Protein 1CI9 (pdb70)

Foldseek 3Di:
DVLLAVLLVVLLVVCVVQQQAAWKWKWKAFLRRTPDTDIDHDLDVVVPHGGDSFFKEQFFQLLQLLLLLLVQLCCLVVLFPQPDALCVQVVPQFAAAPVGDGAGDGNVLLLQQQAQAAACQAAPDPDPCNVLVAHPQFAFDQDALVVNSNSRSPGHRRDHRPPAHYHHLSQQSVLSSQCRSVVHHSQVSSCVLGCVVLVFDFKTQADQDPVRHRFAFEGDPPHTHGDAAQDWDADPPPPGGIDGHHVCLNHDPSRYARSRTGMMGGPVSSVSSVLCLQPVPVSHDVVSSVQQLDFPGDQVNCVVHGQWGHGSRAIFGRHCVNVVAPADGSKGWAARQLQWIWIQRNVRSMTMIMDGNYGHCNPDNPSVVSSRVSVVD/DVLLQVLLVVLLVVCVVQQVAAKKWKWKAFLNRTPDTDIGHDLDVVVRHGGDSFFKEQFFQLLQLLLLLLVQLCCQVVLFPQADFLCVQVVQLFAAAPVRDTDGAGNVLLLQQQAQAAACQAAHPPDPCNVLVAHRQFAFDQDALNVNSNSSSDDHRNDHRPPAHYDHLSQQSVLSSQCRSVVHASQVSSCVLGCVVLVFDFKGQADPCPVRHRFAWEDDPPHTDGDAHQDWAADDPPPGGTHGHHPCLNHDPSRYARSRTGMMGGPVSSVSSVLCLLPVPVSGPPVSSVQQLDFPHDQVRQVVHGQWGHGSRAIFGRDQVRVVAPQDGSKGWAGRQLQWIWIQRNVRSMTITMGGNYGHCNHDNPSVVSSRVSNVD

Organism: Burkholderia gladioli (NCBI:txid28095)

Radius of gyration: 29.58 Å; Cα contacts (8 Å, |Δi|>4): 1728; chains: 2; bounding box: 56×55×101 Å

Sequence (754 aa):
AASLAARLDAVFDQALRERRLVGAVAIVARHGEILYRRAQGLADREAGRPMREDTLFRLASVTKPIVALAVLRLVARGELALDAPVTRWLPEFRPRLADGSEPLVTIHHLLTHTSGLGYWLLEGAGSVYDRLGISDGIDLRDFDLDENLRRLASAPLSFAPGSGWQYSLALDVLGAVVERATGQPLAAAVDALVAQPLGMRDCGFVSAEPERFAVPYHDGQPEPVRMRDGIEVPLPEGHGAAVRFAPSRVFEPGAYPSGGAGMYGSADDVLRALEAIRANPGFLPETLADAARRDQAGVGAETRGPGWGFGYLSAVLDDPAAAGTPQHAGTLQWGGVYGHSWFVDRALGLSVLLLTNTAYEGMSGPLTIALRDAVYAAASLAARLDAVFDQALRERRLVGAVAIVARHGEILYRRAQGLADREAGRPMREDTLFRLASVTKPIVALAVLRLVARGELALDAPVTRWLPEFRPRLADGSEPLVTIHHLLTHTSGLGYWLLEGAGSVYDRLGISDGIDLRDFDLDENLRRLASAPLSFAPGSGWQYSLALDVLGAVVERATGQPLAAAVDALVAQPLGMRDCGFVSAEPERFAVPYHDGQPEPVRMRDGIEVPLPEGHGAAVRFAPSRVFEPGAYPSGGAGMYGSADDVLRALEAIRANPGFLPETLADAARRDQAGVGAETRGPGWGFGYLSAVLDDPAAAGTPQHAGTLQWGGVYGHSWFVDRALGLSVLLLTNTAYEGMSGPLTIALRDAVYA

Solvent-accessible surface area: 27904 Å² total; per-residue (Å²): 70,91,70,11,17,64,78,4,36,61,28,0,61,88,0,46,167,83,118,68,5,10,0,0,0,7,1,3,1,116,115,50,106,50,40,5,26,74,22,19,31,59,0,16,63,103,76,47,54,50,3,47,5,59,6,0,3,22,0,0,13,0,0,7,2,2,0,2,2,0,0,0,60,1,24,47,160,58,72,4,30,38,113,4,46,2,28,141,29,13,79,164,9,111,3,136,31,100,112,37,56,87,33,113,7,12,0,52,28,0,1,0,2,11,0,2,3,3,10,34,20,63,124,0,82,53,12,50,26,54,165,60,16,1,2,22,1,11,22,67,77,153,38,82,8,78,44,0,9,143,56,0,17,68,4,72,10,75,50,50,24,50,80,27,52,40,34,0,0,0,4,0,0,0,0,0,0,0,39,105,27,37,71,70,93,0,44,42,0,2,60,54,14,0,2,124,63,34,27,5,113,41,20,15,15,63,8,98,75,78,132,50,4,4,20,9,0,44,61,19,163,98,69,2,75,96,8,189,71,31,63,86,16,98,17,30,164,90,84,35,35,7,10,116,0,2,14,44,24,11,59,68,109,54,11,10,34,0,0,0,9,10,5,30,0,4,0,40,1,3,15,73,1,1,33,7,7,34,56,25,105,75,15,14,59,133,111,16,4,54,18,2,22,130,36,57,35,32,81,63,26,89,17,96,29,76,5,6,0,5,0,9,8,1,0,6,1,48,58,35,91,55,27,57,17,58,4,77,60,23,0,0,15,30,14,2,21,15,0,0,14,1,10,0,0,88,66,63,0,11,0,17,0,8,0,1,4,0,0,11,13,0,24,38,12,87,0,20,83,40,16,41,62,10,20,47,91,80,90,72,14,10,65,70,5,33,59,21,0,81,76,0,52,181,84,117,69,6,11,0,0,0,8,0,5,1,94,113,50,88,67,43,6,37,103,29,22,28,56,0,16,54,106,74,44,68,54,6,54,19,31,8,0,2,23,0,0,13,1,0,9,2,1,0,2,2,0,0,0,47,2,24,44,135,65,79,6,44,46,112,2,34,2,31,171,42,8,76,145,7,107,2,102,40,95,113,47,58,91,32,104,7,12,0,54,28,0,1,0,3,11,0,2,4,4,9,17,20,60,124,0,72,36,23,80,23,42,186,59,17,2,2,17,0,11,21,64,76,152,37,79,10,62,40,0,11,142,64,0,11,56,3,69,8,72,50,44,22,51,81,27,53,38,36,1,0,0,4,0,0,0,0,1,0,0,43,110,29,39,69,66,94,0,46,41,0,2,70,41,4,0,1,119,51,37,21,6,110,34,19,16,15,62,7,98,38,72,97,74,3,4,18,9,0,30,66,29,149,82,65,5,68,104,12,183,64,65,46,75,10,98,18,54,160,78,87,28,37,6,5,86,0,2,15,44,21,10,60,68,111,55,10,10,34,0,0,0,9,9,4,29,0,3,0,20,2,2,15,79,0,0,32,7,7,36,53,23,104,72,16,14,58,132,112,18,4,54,21,1,19,138,38,57,37,30,66,74,26,88,18,99,24,71,1,7,0,6,0,8,10,1,0,7,2,46,58,38,93,52,28,54,17,58,5,80,60,23,0,0,12,28,12,2,17,12,0,1,13,2,9,0,0,86,67,44,0,9,0,18,1,10,0,1,3,0,0,9,16,0,38,41,11,88,0,22,84,42,14,39,63,9,21,50,94

B-factor: mean 22.67, std 12.23, range [6.34, 116.95]

CATH classification: 3.40.710.10

Structure (mmCIF, N/CA/C/O backbone):
data_1CI9
#
_entry.id   1CI9
#
_cell.length_a   83.444
_cell.length_b   83.444
_cell.length_c   194.576
_cell.angle_alpha   90.00
_cell.angle_beta   90.00
_cell.angle_gamma   120.00
#
_symmetry.space_group_name_H-M   'P 32 2 1'
#
loop_
_entity.id
_entity.type
_entity.pdbx_description
1 polymer 'PROTEIN (CARBOXYLESTERASE)'
2 non-polymer 'DIISOPROPYL PHOSPHONATE'
3 water water
#
loop_
_atom_site.group_PDB
_atom_site.id
_atom_site.type_symbol
_atom_site.label_atom_id
_atom_site.label_alt_id
_atom_site.label_comp_id
_atom_site.label_asym_id
_atom_site.label_entity_id
_atom_site.label_seq_id
_atom_site.pdbx_PDB_ins_code
_atom_site.Cartn_x
_atom_site.Cartn_y
_atom_site.Cartn_z
_atom_site.occupancy
_atom_site.B_iso_or_equiv
_atom_site.auth_seq_id
_atom_site.auth_comp_id
_atom_site.auth_asym_id
_atom_site.auth_atom_id
_atom_site.pdbx_PDB_model_num
ATOM 1 N N . ALA A 1 15 ? -25.138 66.296 111.242 1.00 32.20 15 ALA A N 1
ATOM 2 C CA . ALA A 1 15 ? -25.406 64.938 111.712 1.00 46.88 15 ALA A CA 1
ATOM 3 C C . ALA A 1 15 ? -26.861 64.806 112.141 1.00 44.08 15 ALA A C 1
ATOM 4 O O . ALA A 1 15 ? -27.629 64.042 111.560 1.00 30.12 15 ALA A O 1
ATOM 6 N N . ALA A 1 16 ? -27.239 65.568 113.169 1.00 39.98 16 ALA A N 1
ATOM 7 C CA . ALA A 1 16 ? -28.673 65.644 113.472 1.00 32.36 16 ALA A CA 1
ATOM 8 C C . ALA A 1 16 ? -29.358 66.279 112.269 1.00 27.55 16 ALA A C 1
ATOM 9 O O . ALA A 1 16 ? -30.460 65.934 111.840 1.00 26.03 16 ALA A O 1
ATOM 11 N N . SER A 1 17 ? -28.670 67.260 111.673 1.00 30.64 17 SER A N 1
ATOM 12 C CA . SER A 1 17 ? -29.227 67.908 110.490 1.00 25.82 17 SER A CA 1
ATOM 13 C C . SER A 1 17 ? -29.286 66.943 109.310 1.00 22.71 17 SER A C 1
ATOM 14 O O . SER A 1 17 ? -30.289 66.806 108.600 1.00 20.53 17 SER A O 1
ATOM 17 N N . LEU A 1 18 ? -28.151 66.268 109.108 1.00 21.34 18 LEU A N 1
ATOM 18 C CA . LEU A 1 18 ? -28.088 65.337 107.975 1.00 23.53 18 LEU A CA 1
ATOM 19 C C . LEU A 1 18 ? -29.082 64.200 108.201 1.00 20.88 18 LEU A C 1
ATOM 20 O O . LEU A 1 18 ? -29.773 63.744 107.282 1.00 22.37 18 LEU A O 1
ATOM 25 N N . ALA A 1 19 ? -29.177 63.734 109.444 1.00 23.04 19 ALA A N 1
ATOM 26 C CA . ALA A 1 19 ? -30.129 62.663 109.747 1.00 26.72 19 ALA A CA 1
ATOM 27 C C . ALA A 1 19 ? -31.559 63.074 109.431 1.00 28.10 19 ALA A C 1
ATOM 28 O O . ALA A 1 19 ? -32.333 62.282 108.885 1.00 20.98 19 ALA A O 1
ATOM 30 N N . ALA A 1 20 ? -31.988 64.296 109.740 1.00 22.81 20 ALA A N 1
ATOM 31 C CA . ALA A 1 20 ? -33.350 64.702 109.384 1.00 17.60 20 ALA A CA 1
ATOM 32 C C . ALA A 1 20 ? -33.605 64.796 107.886 1.00 15.49 20 ALA A C 1
ATOM 33 O O . ALA A 1 20 ? -34.684 64.456 107.367 1.00 21.79 20 ALA A O 1
ATOM 35 N N . ARG A 1 21 ? -32.620 65.287 107.128 1.00 18.85 21 ARG A N 1
ATOM 36 C CA . ARG A 1 21 ? -32.810 65.419 105.689 1.00 20.40 21 ARG A CA 1
ATOM 37 C C . ARG A 1 21 ? -32.907 64.026 105.048 1.00 23.92 21 ARG A C 1
ATOM 38 O O . ARG A 1 21 ? -33.701 63.802 104.138 1.00 18.25 21 ARG A O 1
ATOM 46 N N . LEU A 1 22 ? -32.078 63.105 105.533 1.00 17.84 22 LEU A N 1
ATOM 47 C CA . LEU A 1 22 ? -32.027 61.753 104.954 1.00 21.02 22 LEU A CA 1
ATOM 48 C C . LEU A 1 22 ? -33.311 60.993 105.296 1.00 22.33 22 LEU A C 1
ATOM 49 O O . LEU A 1 22 ? -33.912 60.338 104.437 1.00 19.72 22 LEU A O 1
ATOM 54 N N . ASP A 1 23 ? -33.748 61.075 106.550 1.00 15.58 23 ASP A N 1
ATOM 55 C CA . ASP A 1 23 ? -34.983 60.456 106.991 1.00 17.72 23 ASP A CA 1
ATOM 56 C C . ASP A 1 23 ? -36.204 60.963 106.225 1.00 21.18 23 ASP A C 1
ATOM 57 O O . ASP A 1 23 ? -37.121 60.174 105.983 1.00 20.10 23 ASP A O 1
ATOM 62 N N . ALA A 1 24 ? -36.230 62.250 105.874 1.00 22.93 24 ALA A N 1
ATOM 63 C CA . ALA A 1 24 ? -37.377 62.769 105.122 1.00 23.00 24 ALA A CA 1
ATOM 64 C C . ALA A 1 24 ? -37.390 62.177 103.715 1.00 17.33 24 ALA A C 1
ATOM 65 O O . ALA A 1 24 ? -38.443 61.885 103.149 1.00 20.83 24 ALA A O 1
ATOM 67 N N . VAL A 1 25 ? -36.209 62.002 103.115 1.00 17.02 25 VAL A N 1
ATOM 68 C CA . VAL A 1 25 ? -36.193 61.376 101.786 1.00 17.13 25 VAL A CA 1
ATOM 69 C C . VAL A 1 25 ? -36.716 59.943 101.890 1.00 27.36 25 VAL A C 1
ATOM 70 O O . VAL A 1 25 ? -37.538 59.498 101.073 1.00 15.20 25 VAL A O 1
ATOM 74 N N . PHE A 1 26 ? -36.232 59.208 102.911 1.00 16.30 26 PHE A N 1
ATOM 75 C CA . PHE A 1 26 ? -36.688 57.827 103.043 1.00 14.17 26 PHE A CA 1
ATOM 76 C C . PHE A 1 26 ? -38.183 57.786 103.355 1.00 17.62 26 PHE A C 1
ATOM 77 O O . PHE A 1 26 ? -38.907 56.968 102.799 1.00 18.12 26 PHE A O 1
ATOM 85 N N . ASP A 1 27 ? -38.632 58.674 104.247 1.00 18.13 27 ASP A N 1
ATOM 86 C CA . ASP A 1 27 ? -40.048 58.659 104.602 1.00 15.31 27 ASP A CA 1
ATOM 87 C C . ASP A 1 27 ? -40.930 58.805 103.371 1.00 21.19 27 ASP A C 1
ATOM 88 O O . ASP A 1 27 ? -41.952 58.132 103.250 1.00 19.39 27 ASP A O 1
ATOM 93 N N . GLN A 1 28 ? -40.540 59.667 102.440 1.00 19.27 28 GLN A N 1
ATOM 94 C CA . GLN A 1 28 ? -41.392 59.886 101.267 1.00 27.46 28 GLN A CA 1
ATOM 95 C C . GLN A 1 28 ? -41.315 58.689 100.328 1.00 21.69 28 GLN A C 1
ATOM 96 O O . GLN A 1 28 ? -42.321 58.221 99.796 1.00 22.06 28 GLN A O 1
ATOM 102 N N . ALA A 1 29 ? -40.127 58.143 100.117 1.00 17.86 29 ALA A N 1
ATOM 103 C CA . ALA A 1 29 ? -39.942 56.955 99.301 1.00 18.86 29 ALA A CA 1
ATOM 104 C C . ALA A 1 29 ? -40.770 55.760 99.773 1.00 22.45 29 ALA A C 1
ATOM 105 O O . ALA A 1 29 ? -41.363 55.001 98.988 1.00 18.38 29 ALA A O 1
ATOM 107 N N . LEU A 1 30 ? -40.804 55.564 101.086 1.00 15.89 30 LEU A N 1
ATOM 108 C CA . LEU A 1 30 ? -41.617 54.529 101.705 1.00 18.08 30 LEU A CA 1
ATOM 109 C C . LEU A 1 30 ? -43.117 54.772 101.539 1.00 19.44 30 LEU A C 1
ATOM 110 O O . LEU A 1 30 ? -43.886 53.877 101.200 1.00 17.07 30 LEU A O 1
ATOM 115 N N . ARG A 1 31 ? -43.553 55.992 101.798 1.00 23.69 31 ARG A N 1
ATOM 116 C CA . ARG A 1 31 ? -44.930 56.447 101.657 1.00 25.59 31 ARG A CA 1
ATOM 117 C C . ARG A 1 31 ? -45.462 56.213 100.245 1.00 21.53 31 ARG A C 1
ATOM 118 O O . ARG A 1 31 ? -46.596 55.755 100.064 1.00 25.40 31 ARG A O 1
ATOM 126 N N . GLU A 1 32 ? -44.644 56.544 99.251 1.00 16.69 32 GLU A N 1
ATOM 127 C CA . GLU A 1 32 ? -45.002 56.379 97.851 1.00 17.87 32 GLU A CA 1
ATOM 128 C C . GLU A 1 32 ? -44.798 54.945 97.364 1.00 21.65 32 GLU A C 1
ATOM 129 O O . GLU A 1 32 ? -45.071 54.679 96.186 1.00 20.30 32 GLU A O 1
ATOM 135 N N . ARG A 1 33 ? -44.328 54.052 98.231 1.00 20.01 33 ARG A N 1
ATOM 136 C CA . ARG A 1 33 ? -44.117 52.654 97.883 1.00 16.98 33 ARG A CA 1
ATOM 137 C C . ARG A 1 33 ? -43.145 52.461 96.729 1.00 18.06 33 ARG A C 1
ATOM 138 O O . ARG A 1 33 ? -43.309 51.600 95.863 1.00 22.74 33 ARG A O 1
ATOM 146 N N . ARG A 1 34 ? -42.095 53.279 96.700 1.00 18.52 34 ARG A N 1
ATOM 147 C CA . ARG A 1 34 ? -41.020 53.094 95.744 1.00 13.35 34 ARG A CA 1
ATOM 148 C C . ARG A 1 34 ? -39.877 52.309 96.387 1.00 14.08 34 ARG A C 1
ATOM 149 O O . ARG A 1 34 ? -38.875 52.006 95.725 1.00 17.94 34 ARG A O 1
ATOM 157 N N . LEU A 1 35 ? -40.007 52.011 97.670 1.00 12.84 35 LEU A N 1
ATOM 158 C CA . LEU A 1 35 ? -38.962 51.343 98.435 1.00 18.89 35 LEU A CA 1
ATOM 159 C C . LEU A 1 35 ? -39.539 50.407 99.488 1.00 20.72 35 LEU A C 1
ATOM 160 O O . LEU A 1 35 ? -40.404 50.877 100.244 1.00 15.23 35 LEU A O 1
ATOM 165 N N . VAL A 1 36 ? -39.110 49.136 99.576 1.00 12.87 36 VAL A N 1
ATOM 166 C CA . VAL A 1 36 ? -39.646 48.302 100.659 1.00 12.48 36 VAL A CA 1
ATOM 167 C C . VAL A 1 36 ? -38.808 48.504 101.922 1.00 14.01 36 VAL A C 1
ATOM 168 O O . VAL A 1 36 ? -39.333 48.811 102.993 1.00 16.00 36 VAL A O 1
ATOM 172 N N . GLY A 1 37 ? -37.492 48.333 101.787 1.00 11.49 37 GLY A N 1
ATOM 173 C CA . GLY A 1 37 ? -36.623 48.511 102.947 1.00 9.23 37 GLY A CA 1
ATOM 174 C C . GLY A 1 37 ? -35.185 48.799 102.546 1.00 14.71 37 GLY A C 1
ATOM 175 O O . GLY A 1 37 ? -34.795 48.453 101.430 1.00 11.68 37 GLY A O 1
ATOM 176 N N . ALA A 1 38 ? -34.399 49.424 103.430 1.00 11.45 38 ALA A N 1
ATOM 177 C CA . ALA A 1 38 ? -33.022 49.779 103.108 1.00 11.72 38 ALA A CA 1
ATOM 178 C C . ALA A 1 38 ? -32.179 49.953 104.373 1.00 10.36 38 ALA A C 1
ATOM 179 O O . ALA A 1 38 ? -32.732 50.126 105.450 1.00 13.23 38 ALA A O 1
ATOM 181 N N . VAL A 1 39 ? -30.876 49.920 104.161 1.00 11.54 39 VAL A N 1
ATOM 182 C CA . VAL A 1 39 ? -29.882 50.311 105.139 1.00 11.11 39 VAL A CA 1
ATOM 183 C C . VAL A 1 39 ? -28.891 51.284 104.472 1.00 11.22 39 VAL A C 1
ATOM 184 O O . VAL A 1 39 ? -28.349 51.012 103.400 1.00 12.84 39 VAL A O 1
ATOM 188 N N . ALA A 1 40 ? -28.691 52.418 105.144 1.00 12.97 40 ALA A N 1
ATOM 189 C CA . ALA A 1 40 ? -27.796 53.448 104.642 1.00 10.85 40 ALA A CA 1
ATOM 190 C C . ALA A 1 40 ? -26.847 53.928 105.736 1.00 14.44 40 ALA A C 1
ATOM 191 O O . ALA A 1 40 ? -27.203 53.987 106.914 1.00 11.93 40 ALA A O 1
ATOM 193 N N . ILE A 1 41 ? -25.650 54.261 105.262 1.00 13.21 41 ILE A N 1
ATOM 194 C CA . ILE A 1 41 ? -24.570 54.704 106.147 1.00 9.30 41 ILE A CA 1
ATOM 195 C C . ILE A 1 41 ? -23.818 55.842 105.468 1.00 12.56 41 ILE A C 1
ATOM 196 O O . ILE A 1 41 ? -23.510 55.760 104.274 1.00 13.34 41 ILE A O 1
ATOM 201 N N . VAL A 1 42 ? -23.571 56.898 106.224 1.00 12.55 42 VAL A N 1
ATOM 202 C CA . VAL A 1 42 ? -22.700 57.996 105.807 1.00 10.33 42 VAL A CA 1
ATOM 203 C C . VAL A 1 42 ? -21.571 58.139 106.817 1.00 16.37 42 VAL A C 1
ATOM 204 O O . VAL A 1 42 ? -21.855 58.301 108.003 1.00 14.65 42 VAL A O 1
ATOM 208 N N . ALA A 1 43 ? -20.318 58.077 106.396 1.00 10.98 43 ALA A N 1
ATOM 209 C CA . ALA A 1 43 ? -19.189 58.288 107.301 1.00 12.50 43 ALA A CA 1
ATOM 210 C C . ALA A 1 43 ? -18.362 59.456 106.780 1.00 16.44 43 ALA A C 1
ATOM 211 O O . ALA A 1 43 ? -18.299 59.632 105.560 1.00 12.48 43 ALA A O 1
ATOM 213 N N . ARG A 1 44 ? -17.769 60.228 107.674 1.00 12.88 44 ARG A N 1
ATOM 214 C CA . ARG A 1 44 ? -16.920 61.335 107.249 1.00 13.87 44 ARG A CA 1
ATOM 215 C C . ARG A 1 44 ? -15.592 61.228 108.003 1.00 15.86 44 ARG A C 1
ATOM 216 O O . ARG A 1 44 ? -15.623 61.268 109.238 1.00 18.55 44 ARG A O 1
ATOM 224 N N . HIS A 1 45 ? -14.539 61.074 107.220 1.00 12.72 45 HIS A N 1
ATOM 225 C CA . HIS A 1 45 ? -13.176 60.943 107.741 1.00 15.04 45 HIS A CA 1
ATOM 226 C C . HIS A 1 45 ? -13.194 59.927 108.883 1.00 22.39 45 HIS A C 1
ATOM 227 O O . HIS A 1 45 ? -12.575 60.081 109.937 1.00 17.64 45 HIS A O 1
ATOM 234 N N . GLY A 1 46 ? -13.902 58.810 108.647 1.00 18.86 46 GLY A N 1
ATOM 235 C CA . GLY A 1 46 ? -13.801 57.701 109.594 1.00 14.90 46 GLY A CA 1
ATOM 236 C C . GLY A 1 46 ? -14.842 57.785 110.688 1.00 17.39 46 GLY A C 1
ATOM 237 O O . GLY A 1 46 ? -14.957 56.869 111.506 1.00 22.00 46 GLY A O 1
ATOM 238 N N . GLU A 1 47 ? -15.630 58.851 110.704 1.00 17.31 47 GLU A N 1
ATOM 239 C CA . GLU A 1 47 ? -16.659 59.001 111.735 1.00 19.72 47 GLU A CA 1
ATOM 240 C C . GLU A 1 47 ? -18.037 58.681 111.172 1.00 18.75 47 GLU A C 1
ATOM 241 O O . GLU A 1 47 ? -18.454 59.240 110.158 1.00 15.82 47 GLU A O 1
ATOM 247 N N . ILE A 1 48 ? -18.759 57.778 111.842 1.00 17.42 48 ILE A N 1
ATOM 248 C CA . ILE A 1 48 ? -20.106 57.453 111.383 1.00 13.44 48 ILE A CA 1
ATOM 249 C C . ILE A 1 48 ? -21.036 58.614 111.714 1.00 20.59 48 ILE A C 1
ATOM 250 O O . ILE A 1 48 ? -21.243 58.938 112.883 1.00 24.49 48 ILE A O 1
ATOM 255 N N . LEU A 1 49 ? -21.582 59.225 110.681 1.00 13.54 49 LEU A N 1
ATOM 256 C CA . LEU A 1 49 ? -22.552 60.295 110.842 1.00 18.28 49 LEU A CA 1
ATOM 257 C C . LEU A 1 49 ? -23.996 59.789 110.852 1.00 23.18 49 LEU A C 1
ATOM 258 O O . LEU A 1 49 ? -24.819 60.412 111.533 1.00 16.22 49 LEU A O 1
ATOM 263 N N . TYR A 1 50 ? -24.284 58.725 110.115 1.00 15.23 50 TYR A N 1
ATOM 264 C CA . TYR A 1 50 ? -25.656 58.233 109.923 1.00 14.62 50 TYR A CA 1
ATOM 265 C C . TYR A 1 50 ? -25.588 56.730 109.639 1.00 17.24 50 TYR A C 1
ATOM 266 O O . TYR A 1 50 ? -24.810 56.376 108.763 1.00 13.46 50 TYR A O 1
ATOM 275 N N . ARG A 1 51 ? -26.351 55.930 110.365 1.00 15.07 51 ARG A N 1
ATOM 276 C CA . ARG A 1 51 ? -26.347 54.473 110.187 1.00 13.58 51 ARG A CA 1
ATOM 277 C C . ARG A 1 51 ? -27.765 54.032 110.524 1.00 18.00 51 ARG A C 1
ATOM 278 O O . ARG A 1 51 ? -28.235 53.905 111.657 1.00 13.16 51 ARG A O 1
ATOM 286 N N . ARG A 1 52 ? -28.536 53.834 109.437 1.00 8.81 52 ARG A N 1
ATOM 287 C CA . ARG A 1 52 ? -29.936 53.608 109.748 1.00 13.03 52 ARG A CA 1
ATOM 288 C C . ARG A 1 52 ? -30.638 52.591 108.877 1.00 19.30 52 ARG A C 1
ATOM 289 O O . ARG A 1 52 ? -30.457 52.532 107.668 1.00 14.16 52 ARG A O 1
ATOM 297 N N . ALA A 1 53 ? -31.466 51.793 109.550 1.00 9.91 53 ALA A N 1
ATOM 298 C CA . ALA A 1 53 ? -32.362 50.887 108.830 1.00 12.14 53 ALA A CA 1
ATOM 299 C C . ALA A 1 53 ? -33.726 51.534 108.598 1.00 11.13 53 ALA A C 1
ATOM 300 O O . ALA A 1 53 ? -34.220 52.281 109.459 1.00 14.50 53 ALA A O 1
ATOM 302 N N . GLN A 1 54 ? -34.343 51.222 107.461 1.00 11.80 54 GLN A N 1
ATOM 303 C CA . GLN A 1 54 ? -35.623 51.825 107.102 1.00 13.95 54 GLN A CA 1
ATOM 304 C C . GLN A 1 54 ? -36.568 50.784 106.528 1.00 16.82 54 GLN A C 1
ATOM 305 O O . GLN A 1 54 ? -36.129 49.950 105.736 1.00 13.27 54 GLN A O 1
ATOM 311 N N . GLY A 1 55 ? -37.847 50.826 106.890 1.00 14.05 55 GLY A N 1
ATOM 312 C CA . GLY A 1 55 ? -38.796 49.945 106.245 1.00 12.42 55 GLY A CA 1
ATOM 313 C C . GLY A 1 55 ? -38.654 48.480 106.596 1.00 18.38 55 GLY A C 1
ATOM 314 O O . GLY A 1 55 ? -38.274 48.176 107.727 1.00 16.52 55 GLY A O 1
ATOM 315 N N . LEU A 1 56 ? -38.982 47.598 105.645 1.00 13.22 56 LEU A N 1
ATOM 316 C CA . LEU A 1 56 ? -39.088 46.174 105.912 1.00 12.14 56 LEU A CA 1
ATOM 317 C C . LEU A 1 56 ? -38.089 45.304 105.158 1.00 11.95 56 LEU A C 1
ATOM 318 O O . LEU A 1 56 ? -37.810 45.568 103.992 1.00 14.03 56 LEU A O 1
ATOM 323 N N . ALA A 1 57 ? -37.585 44.259 105.820 1.00 12.28 57 ALA A N 1
ATOM 324 C CA . ALA A 1 57 ? -36.694 43.290 105.191 1.00 12.53 57 ALA A CA 1
ATOM 325 C C . ALA A 1 57 ? -37.507 42.267 104.398 1.00 20.42 57 ALA A C 1
ATOM 326 O O . ALA A 1 57 ? -37.128 41.888 103.296 1.00 15.32 57 ALA A O 1
ATOM 328 N N . ASP A 1 58 ? -38.614 41.853 104.990 1.00 18.02 58 ASP A N 1
ATOM 329 C CA . ASP A 1 58 ? -39.558 40.913 104.388 1.00 13.64 58 ASP A CA 1
ATOM 330 C C . ASP A 1 58 ? -40.956 41.475 104.659 1.00 20.22 58 ASP A C 1
ATOM 331 O O . ASP A 1 58 ? -41.436 41.437 105.801 1.00 16.60 58 ASP A O 1
ATOM 336 N N . ARG A 1 59 ? -41.580 42.036 103.629 1.00 16.70 59 ARG A N 1
ATOM 337 C CA . ARG A 1 59 ? -42.862 42.701 103.786 1.00 12.14 59 ARG A CA 1
ATOM 338 C C . ARG A 1 59 ? -43.954 41.705 104.166 1.00 17.86 59 ARG A C 1
ATOM 339 O O . ARG A 1 59 ? -44.758 41.975 105.064 1.00 17.07 59 ARG A O 1
ATOM 347 N N . GLU A 1 60 ? -43.999 40.576 103.461 1.00 16.37 60 GLU A N 1
ATOM 348 C CA . GLU A 1 60 ? -45.091 39.635 103.736 1.00 13.29 60 GLU A CA 1
ATOM 349 C C . GLU A 1 60 ? -45.062 39.106 105.160 1.00 22.30 60 GLU A C 1
ATOM 350 O O . GLU A 1 60 ? -46.121 38.877 105.752 1.00 18.76 60 GLU A O 1
ATOM 356 N N . ALA A 1 61 ? -43.896 38.908 105.762 1.00 18.66 61 ALA A N 1
ATOM 357 C CA . ALA A 1 61 ? -43.784 38.423 107.128 1.00 15.02 61 ALA A CA 1
ATOM 358 C C . ALA A 1 61 ? -43.822 39.564 108.138 1.00 21.87 61 ALA A C 1
ATOM 359 O O . ALA A 1 61 ? -43.870 39.340 109.353 1.00 23.26 61 ALA A O 1
ATOM 361 N N . GLY A 1 62 ? -43.797 40.815 107.675 1.00 18.84 62 GLY A N 1
ATOM 362 C CA . GLY A 1 62 ? -43.751 41.932 108.603 1.00 16.43 62 GLY A CA 1
ATOM 363 C C . GLY A 1 62 ? -42.437 41.994 109.366 1.00 24.38 62 GLY A C 1
ATOM 364 O O . GLY A 1 62 ? -42.380 42.427 110.520 1.00 22.17 62 GLY A O 1
ATOM 365 N N . ARG A 1 63 ? -41.338 41.575 108.751 1.00 15.95 63 ARG A N 1
ATOM 366 C CA . ARG A 1 63 ? -40.050 41.588 109.446 1.00 16.40 63 ARG A CA 1
ATOM 367 C C . ARG A 1 63 ? -39.290 42.870 109.157 1.00 18.35 63 ARG A C 1
ATOM 368 O O . ARG A 1 63 ? -38.913 43.121 108.006 1.00 18.31 63 ARG A O 1
ATOM 376 N N . PRO A 1 64 ? -39.059 43.686 110.177 1.00 13.36 64 PRO A N 1
ATOM 377 C CA . PRO A 1 64 ? -38.417 44.973 109.892 1.00 13.10 64 PRO A CA 1
ATOM 378 C C . PRO A 1 64 ? -36.967 44.828 109.460 1.00 11.46 64 PRO A C 1
ATOM 379 O O . PRO A 1 64 ? -36.253 43.896 109.812 1.00 12.22 64 PRO A O 1
ATOM 383 N N . MET A 1 65 ? -36.513 45.810 108.681 1.00 14.64 65 MET A N 1
ATOM 384 C CA . MET A 1 65 ? -35.104 45.924 108.353 1.00 11.92 65 MET A CA 1
ATOM 385 C C . MET A 1 65 ? -34.306 46.173 109.641 1.00 12.46 65 MET A C 1
ATOM 386 O O . MET A 1 65 ? -34.807 46.903 110.525 1.00 12.97 65 MET A O 1
ATOM 391 N N . ARG A 1 66 ? -33.111 45.591 109.723 1.00 9.23 66 ARG A N 1
ATOM 392 C CA . ARG A 1 66 ? -32.210 45.835 110.848 1.00 9.34 66 ARG A CA 1
ATOM 393 C C . ARG A 1 66 ? -30.871 46.358 110.349 1.00 10.72 66 ARG A C 1
ATOM 394 O O . ARG A 1 66 ? -30.496 46.130 109.194 1.00 11.19 66 ARG A O 1
ATOM 402 N N . GLU A 1 67 ? -30.103 47.072 111.155 1.00 9.66 67 GLU A N 1
ATOM 403 C CA . GLU A 1 67 ? -28.814 47.593 110.687 1.00 15.31 67 GLU A CA 1
ATOM 404 C C . GLU A 1 67 ? -27.879 46.478 110.230 1.00 13.28 67 GLU A C 1
ATOM 405 O O . GLU A 1 67 ? -27.001 46.704 109.389 1.00 10.89 67 GLU A O 1
ATOM 411 N N . ASP A 1 68 ? -28.033 45.265 110.759 1.00 12.77 68 ASP A N 1
ATOM 412 C CA . ASP A 1 68 ? -27.156 44.138 110.439 1.00 11.51 68 ASP A CA 1
ATOM 413 C C . ASP A 1 68 ? -27.772 43.166 109.423 1.00 12.18 68 ASP A C 1
ATOM 414 O O . ASP A 1 68 ? -27.277 42.045 109.312 1.00 13.35 68 ASP A O 1
ATOM 419 N N . THR A 1 69 ? -28.847 43.574 108.749 1.00 9.82 69 THR A N 1
ATOM 420 C CA . THR A 1 69 ? -29.504 42.676 107.797 1.00 12.87 69 THR A CA 1
ATOM 421 C C . THR A 1 69 ? -28.573 42.314 106.650 1.00 12.01 69 THR A C 1
ATOM 422 O O . THR A 1 69 ? -27.807 43.128 106.144 1.00 11.35 69 THR A O 1
ATOM 426 N N . LEU A 1 70 ? -28.642 41.059 106.207 1.00 7.33 70 LEU A N 1
ATOM 427 C CA . LEU A 1 70 ? -27.745 40.690 105.110 1.00 10.48 70 LEU A CA 1
ATOM 428 C C . LEU A 1 70 ? -28.384 40.935 103.747 1.00 10.43 70 LEU A C 1
ATOM 429 O O . LEU A 1 70 ? -29.586 40.732 103.561 1.00 11.48 70 LEU A O 1
ATOM 434 N N . PHE A 1 71 ? -27.534 41.334 102.792 1.00 11.67 71 PHE A N 1
ATOM 435 C CA . PHE A 1 71 ? -28.010 41.587 101.446 1.00 7.03 71 PHE A CA 1
ATOM 436 C C . PHE A 1 71 ? -27.224 40.825 100.395 1.00 7.89 71 PHE A C 1
ATOM 437 O O . PHE A 1 71 ? -26.013 40.677 100.562 1.00 11.52 71 PHE A O 1
ATOM 445 N N . ARG A 1 72 ? -27.900 40.391 99.334 1.00 13.47 72 ARG A N 1
ATOM 446 C CA . ARG A 1 72 ? -27.165 39.866 98.171 1.00 11.67 72 ARG A CA 1
ATOM 447 C C . ARG A 1 72 ? -26.467 41.063 97.528 1.00 13.59 72 ARG A C 1
ATOM 448 O O . ARG A 1 72 ? -27.186 42.022 97.259 1.00 12.11 72 ARG A O 1
ATOM 456 N N . LEU A 1 73 ? -25.172 41.091 97.298 1.00 7.35 73 LEU A N 1
ATOM 457 C CA . LEU A 1 73 ? -24.506 42.356 96.948 1.00 10.41 73 LEU A CA 1
ATOM 458 C C . LEU A 1 73 ? -24.497 42.674 95.461 1.00 12.35 73 LEU A C 1
ATOM 459 O O . LEU A 1 73 ? -24.282 43.843 95.081 1.00 10.87 73 LEU A O 1
ATOM 464 N N . ALA A 1 74 ? -24.746 41.688 94.605 1.00 20.44 74 ALA A N 1
ATOM 465 C CA . ALA A 1 74 ? -24.647 41.898 93.153 1.00 11.51 74 ALA A CA 1
ATOM 466 C C . ALA A 1 74 ? -23.320 42.574 92.806 1.00 11.83 74 ALA A C 1
ATOM 467 O O . ALA A 1 74 ? -22.283 42.107 93.280 1.00 13.75 74 ALA A O 1
ATOM 469 N N . SER A 1 75 ? -23.269 43.649 92.013 1.00 10.82 75 SER A N 1
ATOM 470 C CA . SER A 1 75 ? -21.952 44.159 91.613 1.00 9.64 75 SER A CA 1
ATOM 471 C C . SER A 1 75 ? -21.293 44.945 92.725 1.00 13.25 75 SER A C 1
ATOM 472 O O . SER A 1 75 ? -20.145 45.399 92.627 1.00 11.82 75 SER A O 1
ATOM 475 N N . VAL A 1 76 ? -21.883 45.004 93.919 1.00 10.78 76 VAL A N 1
ATOM 476 C CA . VAL A 1 76 ? -21.089 45.539 95.044 1.00 11.52 76 VAL A CA 1
ATOM 477 C C . VAL A 1 76 ? -20.037 44.526 95.457 1.00 12.17 76 VAL A C 1
ATOM 478 O O . VAL A 1 76 ? -19.095 44.784 96.221 1.00 15.50 76 VAL A O 1
ATOM 482 N N . THR A 1 77 ? -20.140 43.293 94.936 1.00 9.18 77 THR A N 1
ATOM 483 C CA . THR A 1 77 ? -19.079 42.315 95.048 1.00 10.37 77 THR A CA 1
ATOM 484 C C . THR A 1 77 ? -17.777 42.826 94.432 1.00 13.28 77 THR A C 1
ATOM 485 O O . THR A 1 77 ? -16.689 42.503 94.902 1.00 10.69 77 THR A O 1
ATOM 489 N N . LYS A 1 78 ? -17.885 43.591 93.346 1.00 10.69 78 LYS A N 1
ATOM 490 C CA . LYS A 1 78 ? -16.678 43.847 92.541 1.00 12.16 78 LYS A CA 1
ATOM 491 C C . LYS A 1 78 ? -15.572 44.563 93.291 1.00 13.98 78 LYS A C 1
ATOM 492 O O . LYS A 1 78 ? -14.401 44.150 93.187 1.00 14.26 78 LYS A O 1
ATOM 498 N N . PRO A 1 79 ? -15.827 45.637 94.021 1.00 8.58 79 PRO A N 1
ATOM 499 C CA . PRO A 1 79 ? -14.688 46.281 94.703 1.00 11.03 79 PRO A CA 1
ATOM 500 C C . PRO A 1 79 ? -14.074 45.321 95.709 1.00 12.91 79 PRO A C 1
ATOM 501 O O . PRO A 1 79 ? -12.880 45.405 95.995 1.00 12.66 79 PRO A O 1
ATOM 505 N N . ILE A 1 80 ? -14.838 44.373 96.269 1.00 11.38 80 ILE A N 1
ATOM 506 C CA . ILE A 1 80 ? -14.231 43.495 97.277 1.00 9.12 80 ILE A CA 1
ATOM 507 C C . ILE A 1 80 ? -13.326 42.464 96.623 1.00 9.96 80 ILE A C 1
ATOM 508 O O . ILE A 1 80 ? -12.196 42.185 97.047 1.00 11.40 80 ILE A O 1
ATOM 513 N N . VAL A 1 81 ? -13.775 41.872 95.525 1.00 11.13 81 VAL A N 1
ATOM 514 C CA . VAL A 1 81 ? -12.952 40.907 94.785 1.00 8.34 81 VAL A CA 1
ATOM 515 C C . VAL A 1 81 ? -11.785 41.613 94.095 1.00 11.63 81 VAL A C 1
ATOM 516 O O . VAL A 1 81 ? -10.708 41.050 93.941 1.00 11.49 81 VAL A O 1
ATOM 520 N N . ALA A 1 82 ? -11.989 42.873 93.704 1.00 11.40 82 ALA A N 1
ATOM 521 C CA . ALA A 1 82 ? -10.865 43.613 93.114 1.00 10.35 82 ALA A CA 1
ATOM 522 C C . ALA A 1 82 ? -9.799 43.863 94.175 1.00 14.93 82 ALA A C 1
ATOM 523 O O . ALA A 1 82 ? -8.594 43.801 93.936 1.00 13.26 82 ALA A O 1
ATOM 525 N N . LEU A 1 83 ? -10.212 44.131 95.422 1.00 14.13 83 LEU A N 1
ATOM 526 C CA . LEU A 1 83 ? -9.208 44.267 96.477 1.00 10.86 83 LEU A CA 1
ATOM 527 C C . LEU A 1 83 ? -8.436 42.961 96.657 1.00 13.77 83 LEU A C 1
ATOM 528 O O . LEU A 1 83 ? -7.220 42.986 96.906 1.00 12.92 83 LEU A O 1
ATOM 533 N N . ALA A 1 84 ? -9.095 41.813 96.548 1.00 10.18 84 ALA A N 1
ATOM 534 C CA . ALA A 1 84 ? -8.422 40.517 96.637 1.00 16.01 84 ALA A CA 1
ATOM 535 C C . ALA A 1 84 ? -7.319 40.411 95.578 1.00 14.60 84 ALA A C 1
ATOM 536 O O . ALA A 1 84 ? -6.192 40.013 95.894 1.00 13.61 84 ALA A O 1
ATOM 538 N N . VAL A 1 85 ? -7.697 40.781 94.355 1.00 11.71 85 VAL A N 1
ATOM 539 C CA . VAL A 1 85 ? -6.755 40.784 93.222 1.00 15.21 85 VAL A CA 1
ATOM 540 C C . VAL A 1 85 ? -5.566 41.685 93.522 1.00 17.94 85 VAL A C 1
ATOM 541 O O . VAL A 1 85 ? -4.390 41.317 93.349 1.00 13.06 85 VAL A O 1
ATOM 545 N N . LEU A 1 86 ? -5.860 42.894 94.005 1.00 11.19 86 LEU A N 1
ATOM 546 C CA . LEU A 1 86 ? -4.787 43.858 94.307 1.00 13.77 86 LEU A CA 1
ATOM 547 C C . LEU A 1 86 ? -3.917 43.423 95.466 1.00 18.27 86 LEU A C 1
ATOM 548 O O . LEU A 1 86 ? -2.714 43.700 95.496 1.00 16.42 86 LEU A O 1
ATOM 553 N N . ARG A 1 87 ? -4.464 42.706 96.461 1.00 14.84 87 ARG A N 1
ATOM 554 C CA . ARG A 1 87 ? -3.595 42.192 97.527 1.00 14.79 87 ARG A CA 1
ATOM 555 C C . ARG A 1 87 ? -2.625 41.146 96.970 1.00 16.40 87 ARG A C 1
ATOM 556 O O . ARG A 1 87 ? -1.475 41.086 97.422 1.00 18.96 87 ARG A O 1
ATOM 564 N N . LEU A 1 88 ? -3.038 40.352 95.997 1.00 21.71 88 LEU A N 1
ATOM 565 C CA . LEU A 1 88 ? -2.168 39.361 95.355 1.00 15.30 88 LEU A CA 1
ATOM 566 C C . LEU A 1 88 ? -1.086 40.061 94.551 1.00 16.83 88 LEU A C 1
ATOM 567 O O . LEU A 1 88 ? 0.089 39.701 94.573 1.00 15.38 88 LEU A O 1
ATOM 572 N N . VAL A 1 89 ? -1.512 41.104 93.835 1.00 13.62 89 VAL A N 1
ATOM 573 C CA . VAL A 1 89 ? -0.529 41.916 93.100 1.00 17.34 89 VAL A CA 1
ATOM 574 C C . VAL A 1 89 ? 0.509 42.485 94.059 1.00 19.92 89 VAL A C 1
ATOM 575 O O . VAL A 1 89 ? 1.713 42.418 93.788 1.00 16.74 89 VAL A O 1
ATOM 579 N N . ALA A 1 90 ? 0.080 43.049 95.192 1.00 18.84 90 ALA A N 1
ATOM 580 C CA . ALA A 1 90 ? 1.055 43.609 96.136 1.00 20.52 90 ALA A CA 1
ATOM 581 C C . ALA A 1 90 ? 1.980 42.517 96.664 1.00 18.39 90 ALA A C 1
ATOM 582 O O . ALA A 1 90 ? 3.155 42.753 96.966 1.00 18.35 90 ALA A O 1
ATOM 584 N N . ARG A 1 91 ? 1.495 41.292 96.774 1.00 17.40 91 ARG A N 1
ATOM 585 C CA . ARG A 1 91 ? 2.252 40.157 97.285 1.00 20.47 91 ARG A CA 1
ATOM 586 C C . ARG A 1 91 ? 3.217 39.615 96.237 1.00 20.45 91 ARG A C 1
ATOM 587 O O . ARG A 1 91 ? 4.128 38.856 96.567 1.00 30.60 91 ARG A O 1
ATOM 595 N N . GLY A 1 92 ? 3.007 39.998 94.985 1.00 23.04 92 GLY A N 1
ATOM 596 C CA . GLY A 1 92 ? 3.855 39.490 93.906 1.00 23.66 92 GLY A CA 1
ATOM 597 C C . GLY A 1 92 ? 3.316 38.209 93.308 1.00 28.07 92 GLY A C 1
ATOM 598 O O . GLY A 1 92 ? 3.965 37.504 92.532 1.00 24.06 92 GLY A O 1
ATOM 599 N N . GLU A 1 93 ? 2.072 37.859 93.657 1.00 20.03 93 GLU A N 1
ATOM 600 C CA . GLU A 1 93 ? 1.536 36.602 93.136 1.00 17.84 93 GLU A CA 1
ATOM 601 C C . GLU A 1 93 ? 0.819 36.823 91.815 1.00 22.50 93 GLU A C 1
ATOM 602 O O . GLU A 1 93 ? 0.669 35.909 90.998 1.00 26.50 93 GLU A O 1
ATOM 608 N N . LEU A 1 94 ? 0.387 38.062 91.587 1.00 17.08 94 LEU A N 1
ATOM 609 C CA . LEU A 1 94 ? -0.141 38.498 90.306 1.00 17.48 94 LEU A CA 1
ATOM 610 C C . LEU A 1 94 ? 0.677 39.739 89.915 1.00 18.68 94 LEU A C 1
ATOM 611 O O . LEU A 1 94 ? 1.416 40.232 90.767 1.00 21.46 94 LEU A O 1
ATOM 616 N N . ALA A 1 95 ? 0.527 40.175 88.678 1.00 26.09 95 ALA A N 1
ATOM 617 C CA . ALA A 1 95 ? 1.149 41.396 88.166 1.00 25.66 95 ALA A CA 1
ATOM 618 C C . ALA A 1 95 ? 0.156 42.031 87.193 1.00 23.30 95 ALA A C 1
ATOM 619 O O . ALA A 1 95 ? -0.503 41.277 86.466 1.00 20.67 95 ALA A O 1
ATOM 621 N N . LEU A 1 96 ? 0.054 43.347 87.222 1.00 15.33 96 LEU A N 1
ATOM 622 C CA . LEU A 1 96 ? -0.953 44.088 86.457 1.00 14.76 96 LEU A CA 1
ATOM 623 C C . LEU A 1 96 ? -0.797 43.845 84.963 1.00 21.69 96 LEU A C 1
ATOM 624 O O . LEU A 1 96 ? -1.734 43.779 84.176 1.00 20.97 96 LEU A O 1
ATOM 629 N N . ASP A 1 97 ? 0.470 43.707 84.588 1.00 21.10 97 ASP A N 1
ATOM 630 C CA . ASP A 1 97 ? 0.918 43.528 83.219 1.00 26.40 97 ASP A CA 1
ATOM 631 C C . ASP A 1 97 ? 0.896 42.090 82.758 1.00 25.09 97 ASP A C 1
ATOM 632 O O . ASP A 1 97 ? 1.233 41.765 81.614 1.00 26.80 97 ASP A O 1
ATOM 637 N N . ALA A 1 98 ? 0.521 41.158 83.635 1.00 21.18 98 ALA A N 1
ATOM 638 C CA . ALA A 1 98 ? 0.682 39.771 83.181 1.00 23.46 98 ALA A CA 1
ATOM 639 C C . ALA A 1 98 ? -0.549 39.336 82.386 1.00 31.57 98 ALA A C 1
ATOM 640 O O . ALA A 1 98 ? -1.633 39.860 82.599 1.00 21.08 98 ALA A O 1
ATOM 642 N N . PRO A 1 99 ? -0.350 38.382 81.479 1.00 35.86 99 PRO A N 1
ATOM 643 C CA . PRO A 1 99 ? -1.429 37.819 80.676 1.00 23.86 99 PRO A CA 1
ATOM 644 C C . PRO A 1 99 ? -2.355 36.951 81.531 1.00 15.90 99 PRO A C 1
ATOM 645 O O . PRO A 1 99 ? -1.865 36.225 82.392 1.00 24.09 99 PRO A O 1
ATOM 649 N N . VAL A 1 100 ? -3.655 37.039 81.261 1.00 18.96 100 VAL A N 1
ATOM 650 C CA . VAL A 1 100 ? -4.588 36.186 81.999 1.00 22.32 100 VAL A CA 1
ATOM 651 C C . VAL A 1 100 ? -4.228 34.719 81.798 1.00 25.87 100 VAL A C 1
ATOM 652 O O . VAL A 1 100 ? -4.382 33.919 82.725 1.00 20.08 100 VAL A O 1
ATOM 656 N N . THR A 1 101 ? -3.724 34.364 80.614 1.00 26.84 101 THR A N 1
ATOM 657 C CA . THR A 1 101 ? -3.356 32.979 80.306 1.00 25.90 101 THR A CA 1
ATOM 658 C C . THR A 1 101 ? -2.293 32.410 81.218 1.00 23.23 101 THR A C 1
ATOM 659 O O . THR A 1 101 ? -2.110 31.195 81.332 1.00 28.21 101 THR A O 1
ATOM 663 N N . ARG A 1 102 ? -1.530 33.260 81.915 1.00 20.34 102 ARG A N 1
ATOM 664 C CA . ARG A 1 102 ? -0.592 32.628 82.845 1.00 16.02 102 ARG A CA 1
ATOM 665 C C . ARG A 1 102 ? -1.328 31.860 83.933 1.00 24.05 102 ARG A C 1
ATOM 666 O O . ARG A 1 102 ? -0.759 30.950 84.547 1.00 25.12 102 ARG A O 1
ATOM 674 N N . TRP A 1 103 ? -2.595 32.161 84.227 1.00 23.56 103 TRP A N 1
ATOM 675 C CA . TRP A 1 103 ? -3.367 31.407 85.212 1.00 19.30 103 TRP A CA 1
ATOM 676 C C . TRP A 1 103 ? -4.515 30.634 84.568 1.00 16.93 103 TRP A C 1
ATOM 677 O O . TRP A 1 103 ? -4.919 29.596 85.110 1.00 27.04 103 TRP A O 1
ATOM 688 N N . LEU A 1 104 ? -5.020 31.120 83.455 1.00 22.17 104 LEU A N 1
ATOM 689 C CA . LEU A 1 104 ? -6.106 30.485 82.710 1.00 20.93 104 LEU A CA 1
ATOM 690 C C . LEU A 1 104 ? -5.666 30.221 81.271 1.00 14.76 104 LEU A C 1
ATOM 691 O O . LEU A 1 104 ? -6.077 30.915 80.347 1.00 22.84 104 LEU A O 1
ATOM 696 N N . PRO A 1 105 ? -4.797 29.238 81.090 1.00 23.74 105 PRO A N 1
ATOM 697 C CA . PRO A 1 105 ? -4.199 28.972 79.776 1.00 29.74 105 PRO A CA 1
ATOM 698 C C . PRO A 1 105 ? -5.237 28.842 78.673 1.00 33.18 105 PRO A C 1
ATOM 699 O O . PRO A 1 105 ? -5.060 29.291 77.539 1.00 33.89 105 PRO A O 1
ATOM 703 N N . GLU A 1 106 ? -6.368 28.228 79.010 1.00 27.08 106 GLU A N 1
ATOM 704 C CA . GLU A 1 106 ? -7.372 28.012 77.970 1.00 24.25 106 GLU A CA 1
ATOM 705 C C . GLU A 1 106 ? -8.272 29.203 77.759 1.00 28.57 106 GLU A C 1
ATOM 706 O O . GLU A 1 106 ? -9.180 29.211 76.918 1.00 28.66 106 GLU A O 1
ATOM 712 N N . PHE A 1 107 ? -8.052 30.292 78.508 1.00 25.81 107 PHE A N 1
ATOM 713 C CA . PHE A 1 107 ? -8.880 31.461 78.248 1.00 21.99 107 PHE A CA 1
ATOM 714 C C . PHE A 1 107 ? -8.321 32.347 77.147 1.00 32.66 107 PHE A C 1
ATOM 715 O O . PHE A 1 107 ? -7.537 33.265 77.384 1.00 25.75 107 PHE A O 1
ATOM 723 N N . ARG A 1 108 ? -8.734 32.114 75.897 1.00 30.85 108 ARG A N 1
ATOM 724 C CA . ARG A 1 108 ? -8.122 32.846 74.791 1.00 31.21 108 ARG A CA 1
ATOM 725 C C . ARG A 1 108 ? -9.135 33.435 73.827 1.00 34.04 108 ARG A C 1
ATOM 726 O O . ARG A 1 108 ? -9.278 33.058 72.665 1.00 36.18 108 ARG A O 1
ATOM 734 N N . PRO A 1 109 ? -9.873 34.416 74.326 1.00 30.56 109 PRO A N 1
ATOM 735 C CA . PRO A 1 109 ? -10.807 35.154 73.488 1.00 30.40 109 PRO A CA 1
ATOM 736 C C . PRO A 1 109 ? -10.137 35.683 72.223 1.00 34.27 109 PRO A C 1
ATOM 737 O O . PRO A 1 109 ? -8.973 36.091 72.208 1.00 29.38 109 PRO A O 1
ATOM 741 N N . ARG A 1 110 ? -10.897 35.671 71.126 1.00 28.21 110 ARG A N 1
ATOM 742 C CA . ARG A 1 110 ? -10.304 36.177 69.888 1.00 29.65 110 ARG A CA 1
ATOM 743 C C . ARG A 1 110 ? -11.016 37.425 69.423 1.00 25.14 110 ARG A C 1
ATOM 744 O O . ARG A 1 110 ? -12.187 37.696 69.702 1.00 31.51 110 ARG A O 1
ATOM 752 N N . LEU A 1 111 ? -10.305 38.249 68.651 1.00 34.38 111 LEU A N 1
ATOM 753 C CA . LEU A 1 111 ? -10.996 39.396 68.056 1.00 34.68 111 LEU A CA 1
ATOM 754 C C . LEU A 1 111 ? -11.800 38.976 66.833 1.00 37.21 111 LEU A C 1
ATOM 755 O O . LEU A 1 111 ? -11.817 37.814 66.416 1.00 45.12 111 LEU A O 1
ATOM 760 N N . ALA A 1 112 ? -12.509 39.902 66.196 1.00 38.48 112 ALA A N 1
ATOM 761 C CA . ALA A 1 112 ? -13.337 39.492 65.061 1.00 46.45 112 ALA A CA 1
ATOM 762 C C . ALA A 1 112 ? -12.551 39.067 63.830 1.00 49.24 112 ALA A C 1
ATOM 763 O O . ALA A 1 112 ? -13.171 38.837 62.782 1.00 54.67 112 ALA A O 1
ATOM 765 N N . ASP A 1 113 ? -11.229 38.935 63.874 1.00 47.32 113 ASP A N 1
ATOM 766 C CA . ASP A 1 113 ? -10.461 38.519 62.705 1.00 42.83 113 ASP A CA 1
ATOM 767 C C . ASP A 1 113 ? -9.875 37.122 62.862 1.00 51.47 113 ASP A C 1
ATOM 768 O O . ASP A 1 113 ? -9.538 36.466 61.876 1.00 70.56 113 ASP A O 1
ATOM 773 N N . GLY A 1 114 ? -9.747 36.705 64.117 1.00 46.00 114 GLY A N 1
ATOM 774 C CA . GLY A 1 114 ? -9.196 35.415 64.467 1.00 37.14 114 GLY A CA 1
ATOM 775 C C . GLY A 1 114 ? -8.011 35.522 65.402 1.00 44.29 114 GLY A C 1
ATOM 776 O O . GLY A 1 114 ? -7.647 34.545 66.069 1.00 63.88 114 GLY A O 1
ATOM 777 N N . SER A 1 115 ? -7.376 36.689 65.478 1.00 45.60 115 SER A N 1
ATOM 778 C CA . SER A 1 115 ? -6.212 36.823 66.354 1.00 45.80 115 SER A CA 1
ATOM 779 C C . SER A 1 115 ? -6.578 36.685 67.829 1.00 46.10 115 SER A C 1
ATOM 780 O O . SER A 1 115 ? -7.663 37.075 68.250 1.00 46.95 115 SER A O 1
ATOM 783 N N . GLU A 1 116 ? -5.650 36.119 68.589 1.00 42.49 116 GLU A N 1
ATOM 784 C CA . GLU A 1 116 ? -5.726 35.996 70.029 1.00 40.64 116 GLU A CA 1
ATOM 785 C C . GLU A 1 116 ? -4.929 37.134 70.670 1.00 40.78 116 GLU A C 1
ATOM 786 O O . GLU A 1 116 ? -3.715 36.963 70.809 1.00 43.02 116 GLU A O 1
ATOM 792 N N . PRO A 1 117 ? -5.552 38.238 71.048 1.00 36.26 117 PRO A N 1
ATOM 793 C CA . PRO A 1 117 ? -4.790 39.358 71.619 1.00 33.62 117 PRO A CA 1
ATOM 794 C C . PRO A 1 117 ? -4.343 39.135 73.055 1.00 29.58 117 PRO A C 1
ATOM 795 O O . PRO A 1 117 ? -4.830 38.278 73.788 1.00 30.71 117 PRO A O 1
ATOM 799 N N . LEU A 1 118 ? -3.368 39.926 73.497 1.00 24.21 118 LEU A N 1
ATOM 800 C CA . LEU A 1 118 ? -2.940 39.940 74.885 1.00 28.12 118 LEU A CA 1
ATOM 801 C C . LEU A 1 118 ? -4.057 40.428 75.801 1.00 22.68 118 LEU A C 1
ATOM 802 O O . LEU A 1 118 ? -4.534 41.535 75.528 1.00 21.69 118 LEU A O 1
ATOM 807 N N . VAL A 1 119 ? -4.452 39.695 76.830 1.00 22.95 119 VAL A N 1
ATOM 808 C CA . VAL A 1 119 ? -5.367 40.184 77.862 1.00 21.51 119 VAL A CA 1
ATOM 809 C C . VAL A 1 119 ? -4.685 40.139 79.236 1.00 19.90 119 VAL A C 1
ATOM 810 O O . VAL A 1 119 ? -4.433 39.054 79.757 1.00 26.97 119 VAL A O 1
ATOM 814 N N . THR A 1 120 ? -4.370 41.295 79.811 1.00 22.67 120 THR A N 1
ATOM 815 C CA . THR A 1 120 ? -3.678 41.387 81.084 1.00 23.61 120 THR A CA 1
ATOM 816 C C . THR A 1 120 ? -4.629 41.630 82.258 1.00 21.05 120 THR A C 1
ATOM 817 O O . THR A 1 120 ? -5.794 41.982 82.067 1.00 24.41 120 THR A O 1
ATOM 821 N N . ILE A 1 121 ? -4.093 41.454 83.457 1.00 16.82 121 ILE A N 1
ATOM 822 C CA . ILE A 1 121 ? -4.864 41.720 84.686 1.00 14.77 121 ILE A CA 1
ATOM 823 C C . ILE A 1 121 ? -5.409 43.137 84.705 1.00 17.68 121 ILE A C 1
ATOM 824 O O . ILE A 1 121 ? -6.544 43.398 85.149 1.00 16.05 121 ILE A O 1
ATOM 829 N N . HIS A 1 122 ? -4.642 44.107 84.210 1.00 20.81 122 HIS A N 1
ATOM 830 C CA . HIS A 1 122 ? -5.006 45.508 84.092 1.00 15.57 122 HIS A CA 1
ATOM 831 C C . HIS A 1 122 ? -6.231 45.715 83.218 1.00 17.67 122 HIS A C 1
ATOM 832 O O . HIS A 1 122 ? -7.148 46.482 83.539 1.00 17.09 122 HIS A O 1
ATOM 839 N N . HIS A 1 123 ? -6.236 45.045 82.054 1.00 19.53 123 HIS A N 1
ATOM 840 C CA . HIS A 1 123 ? -7.369 45.126 81.143 1.00 15.71 123 HIS A CA 1
ATOM 841 C C . HIS A 1 123 ? -8.648 44.621 81.804 1.00 11.79 123 HIS A C 1
ATOM 842 O O . HIS A 1 123 ? -9.751 45.110 81.589 1.00 19.51 123 HIS A O 1
ATOM 849 N N . LEU A 1 124 ? -8.510 43.574 82.619 1.00 16.47 124 LEU A N 1
ATOM 850 C CA . LEU A 1 124 ? -9.735 43.050 83.239 1.00 15.74 124 LEU A CA 1
ATOM 851 C C . LEU A 1 124 ? -10.248 44.002 84.314 1.00 17.60 124 LEU A C 1
ATOM 852 O O . LEU A 1 124 ? -11.437 44.341 84.358 1.00 15.16 124 LEU A O 1
ATOM 857 N N . LEU A 1 125 ? -9.351 44.454 85.196 1.00 19.86 125 LEU A N 1
ATOM 858 C CA . LEU A 1 125 ? -9.717 45.288 86.337 1.00 14.89 125 LEU A CA 1
ATOM 859 C C . LEU A 1 125 ? -10.398 46.558 85.862 1.00 17.71 125 LEU A C 1
ATOM 860 O O . LEU A 1 125 ? -11.313 47.063 86.526 1.00 14.21 125 LEU A O 1
ATOM 865 N N . THR A 1 126 ? -9.939 47.070 84.714 1.00 14.43 126 THR A N 1
ATOM 866 C CA . THR A 1 126 ? -10.515 48.290 84.174 1.00 12.47 126 THR A CA 1
ATOM 867 C C . THR A 1 126 ? -11.728 48.089 83.276 1.00 14.16 126 THR A C 1
ATOM 868 O O . THR A 1 126 ? -12.328 49.106 82.915 1.00 17.68 126 THR A O 1
ATOM 872 N N . HIS A 1 127 ? -12.090 46.862 82.935 1.00 17.47 127 HIS A N 1
ATOM 873 C CA . HIS A 1 127 ? -13.133 46.579 81.946 1.00 13.25 127 HIS A CA 1
ATOM 874 C C . HIS A 1 127 ? -12.779 47.177 80.577 1.00 14.74 127 HIS A C 1
ATOM 875 O O . HIS A 1 127 ? -13.644 47.731 79.913 1.00 16.80 127 HIS A O 1
ATOM 882 N N . THR A 1 128 ? -11.529 47.072 80.157 1.00 17.94 128 THR A N 1
ATOM 883 C CA . THR A 1 128 ? -11.117 47.538 78.833 1.00 20.59 128 THR A CA 1
ATOM 884 C C . THR A 1 128 ? -10.624 46.373 77.979 1.00 31.42 128 THR A C 1
ATOM 885 O O . THR A 1 128 ? -9.979 46.541 76.938 1.00 23.02 128 THR A O 1
ATOM 889 N N . SER A 1 129 ? -10.903 45.138 78.404 1.00 22.96 129 SER A N 1
ATOM 890 C CA . SER A 1 129 ? -10.437 43.955 77.705 1.00 19.10 129 SER A CA 1
ATOM 891 C C . SER A 1 129 ? -11.209 43.641 76.419 1.00 16.04 129 SER A C 1
ATOM 892 O O . SER A 1 129 ? -10.659 42.911 75.575 1.00 27.63 129 SER A O 1
ATOM 895 N N . GLY A 1 130 ? -12.432 44.119 76.246 1.00 22.02 130 GLY A N 1
ATOM 896 C CA . GLY A 1 130 ? -13.237 43.723 75.091 1.00 23.19 130 GLY A CA 1
ATOM 897 C C . GLY A 1 130 ? -14.390 42.806 75.452 1.00 29.15 130 GLY A C 1
ATOM 898 O O . GLY A 1 130 ? -15.316 42.558 74.669 1.00 21.46 130 GLY A O 1
ATOM 899 N N . LEU A 1 131 ? -14.339 42.274 76.669 1.00 27.75 131 LEU A N 1
ATOM 900 C CA . LEU A 1 131 ? -15.385 41.395 77.177 1.00 27.42 131 LEU A CA 1
ATOM 901 C C . LEU A 1 131 ? -16.663 42.164 77.462 1.00 23.41 131 LEU A C 1
ATOM 902 O O . LEU A 1 131 ? -16.639 43.398 77.543 1.00 18.33 131 LEU A O 1
ATOM 907 N N . GLY A 1 132 ? -17.779 41.439 77.629 1.00 18.15 132 GLY A N 1
ATOM 908 C CA . GLY A 1 132 ? -19.031 42.120 77.940 1.00 17.00 132 GLY A CA 1
ATOM 909 C C . GLY A 1 132 ? -19.871 41.324 78.934 1.00 14.82 132 GLY A C 1
ATOM 910 O O . GLY A 1 132 ? -19.318 40.567 79.729 1.00 16.70 132 GLY A O 1
ATOM 911 N N . TYR A 1 133 ? -21.175 41.525 78.832 1.00 19.71 133 TYR A N 1
ATOM 912 C CA . TYR A 1 133 ? -22.191 40.914 79.661 1.00 21.04 133 TYR A CA 1
ATOM 913 C C . TYR A 1 133 ? -23.430 40.548 78.847 1.00 26.41 133 TYR A C 1
ATOM 914 O O . TYR A 1 133 ? -23.762 41.266 77.897 1.00 19.34 133 TYR A O 1
ATOM 923 N N . TRP A 1 134 ? -24.144 39.490 79.207 1.00 18.24 134 TRP A N 1
ATOM 924 C CA . TRP A 1 134 ? -25.444 39.177 78.598 1.00 18.51 134 TRP A CA 1
ATOM 925 C C . TRP A 1 134 ? -26.333 40.405 78.642 1.00 18.76 134 TRP A C 1
ATOM 926 O O . TRP A 1 134 ? -27.079 40.791 77.738 1.00 25.96 134 TRP A O 1
ATOM 937 N N . LEU A 1 135 ? -26.247 41.081 79.789 1.00 19.72 135 LEU A N 1
ATOM 938 C CA . LEU A 1 135 ? -27.150 42.190 80.043 1.00 19.96 135 LEU A CA 1
ATOM 939 C C . LEU A 1 135 ? -26.998 43.297 79.012 1.00 23.54 135 LEU A C 1
ATOM 940 O O . LEU A 1 135 ? -27.916 44.113 78.866 1.00 33.51 135 LEU A O 1
ATOM 945 N N . LEU A 1 136 ? -25.857 43.348 78.325 1.00 20.91 136 LEU A N 1
ATOM 946 C CA . LEU A 1 136 ? -25.712 44.489 77.415 1.00 29.30 136 LEU A CA 1
ATOM 947 C C . LEU A 1 136 ? -26.732 44.380 76.281 1.00 33.64 136 LEU A C 1
ATOM 948 O O . LEU A 1 136 ? -27.283 45.405 75.868 1.00 36.38 136 LEU A O 1
ATOM 953 N N . GLU A 1 137 ? -26.964 43.165 75.800 1.00 31.22 137 GLU A N 1
ATOM 954 C CA . GLU A 1 137 ? -27.874 43.006 74.654 1.00 29.20 137 GLU A CA 1
ATOM 955 C C . GLU A 1 137 ? -29.076 42.139 74.998 1.00 33.64 137 GLU A C 1
ATOM 956 O O . GLU A 1 137 ? -30.192 42.361 74.516 1.00 35.36 137 GLU A O 1
ATOM 962 N N . GLY A 1 138 ? -28.881 41.129 75.849 1.00 27.34 138 GLY A N 1
ATOM 963 C CA . GLY A 1 138 ? -29.990 40.273 76.236 1.00 33.15 138 GLY A CA 1
ATOM 964 C C . GLY A 1 138 ? -30.384 39.239 75.200 1.00 29.95 138 GLY A C 1
ATOM 965 O O . GLY A 1 138 ? -29.535 38.676 74.511 1.00 25.86 138 GLY A O 1
ATOM 966 N N . ALA A 1 139 ? -31.685 38.986 75.092 1.00 24.73 139 ALA A N 1
ATOM 967 C CA . ALA A 1 139 ? -32.213 37.869 74.322 1.00 25.33 139 ALA A CA 1
ATOM 968 C C . ALA A 1 139 ? -31.806 37.948 72.862 1.00 27.41 139 ALA A C 1
ATOM 969 O O . ALA A 1 139 ? -31.895 39.013 72.254 1.00 44.83 139 ALA A O 1
ATOM 971 N N . GLY A 1 140 ? -31.354 36.829 72.291 1.00 29.11 140 GLY A N 1
ATOM 972 C CA . GLY A 1 140 ? -30.979 36.849 70.888 1.00 36.41 140 GLY A CA 1
ATOM 973 C C . GLY A 1 140 ? -29.561 37.283 70.611 1.00 36.37 140 GLY A C 1
ATOM 974 O O . GLY A 1 140 ? -29.083 37.160 69.481 1.00 59.40 140 GLY A O 1
ATOM 975 N N . SER A 1 141 ? -28.824 37.782 71.601 1.00 31.82 141 SER A N 1
ATOM 976 C CA . SER A 1 141 ? -27.472 38.273 71.311 1.00 26.73 141 SER A CA 1
ATOM 977 C C . SER A 1 141 ? -26.447 37.172 71.164 1.00 26.68 141 SER A C 1
ATOM 978 O O . SER A 1 141 ? -26.692 35.965 71.210 1.00 31.92 141 SER A O 1
ATOM 981 N N . VAL A 1 142 ? -25.183 37.575 70.983 1.00 32.82 142 VAL A N 1
ATOM 982 C CA . VAL A 1 142 ? -24.124 36.569 70.922 1.00 31.35 142 VAL A CA 1
ATOM 983 C C . VAL A 1 142 ? -24.008 35.820 72.251 1.00 24.53 142 VAL A C 1
ATOM 984 O O . VAL A 1 142 ? -23.940 34.592 72.291 1.00 24.85 142 VAL A O 1
ATOM 988 N N . TYR A 1 143 ? -23.981 36.584 73.339 1.00 20.89 143 TYR A N 1
ATOM 989 C CA . TYR A 1 143 ? -23.860 35.989 74.677 1.00 23.62 143 TYR A CA 1
ATOM 990 C C . TYR A 1 143 ? -25.069 35.113 75.001 1.00 19.03 143 TYR A C 1
ATOM 991 O O . TYR A 1 143 ? -24.948 34.062 75.646 1.00 22.33 143 TYR A O 1
ATOM 1000 N N . ASP A 1 144 ? -26.249 35.541 74.555 1.00 21.68 144 ASP A N 1
ATOM 1001 C CA . ASP A 1 144 ? -27.437 34.692 74.709 1.00 25.06 144 ASP A CA 1
ATOM 1002 C C . ASP A 1 144 ? -27.258 33.380 73.949 1.00 27.78 144 ASP A C 1
ATOM 1003 O O . ASP A 1 144 ? -27.532 32.315 74.498 1.00 23.48 144 ASP A O 1
ATOM 1008 N N . ARG A 1 145 ? -26.787 33.453 72.711 1.00 30.75 145 ARG A N 1
ATOM 1009 C CA . ARG A 1 145 ? -26.598 32.257 71.890 1.00 32.11 145 ARG A CA 1
ATOM 1010 C C . ARG A 1 145 ? -25.562 31.331 72.495 1.00 31.88 145 ARG A C 1
ATOM 1011 O O . ARG A 1 145 ? -25.586 30.103 72.367 1.00 30.15 145 ARG A O 1
ATOM 1019 N N . LEU A 1 146 ? -24.602 31.929 73.206 1.00 24.69 146 LEU A N 1
ATOM 1020 C CA . LEU A 1 146 ? -23.583 31.051 73.794 1.00 20.50 146 LEU A CA 1
ATOM 1021 C C . LEU A 1 146 ? -23.957 30.601 75.200 1.00 23.88 146 LEU A C 1
ATOM 1022 O O . LEU A 1 146 ? -23.236 29.797 75.795 1.00 23.51 146 LEU A O 1
ATOM 1027 N N . GLY A 1 147 ? -25.074 31.054 75.768 1.00 20.85 147 GLY A N 1
ATOM 1028 C CA . GLY A 1 147 ? -25.499 30.569 77.075 1.00 26.44 147 GLY A CA 1
ATOM 1029 C C . GLY A 1 147 ? -24.653 31.064 78.240 1.00 22.53 147 GLY A C 1
ATOM 1030 O O . GLY A 1 147 ? -24.549 30.408 79.289 1.00 17.17 147 GLY A O 1
ATOM 1031 N N . ILE A 1 148 ? -24.059 32.229 78.025 1.00 17.32 148 ILE A N 1
ATOM 1032 C CA . ILE A 1 148 ? -23.187 32.897 78.985 1.00 16.01 148 ILE A CA 1
ATOM 1033 C C . ILE A 1 148 ? -24.017 33.590 80.067 1.00 15.84 148 ILE A C 1
ATOM 1034 O O . ILE A 1 148 ? -24.958 34.337 79.782 1.00 16.41 148 ILE A O 1
ATOM 1039 N N . SER A 1 149 ? -23.638 33.323 81.321 1.00 18.11 149 SER A N 1
ATOM 1040 C CA . SER A 1 149 ? -24.357 33.804 82.487 1.00 14.57 149 SER A CA 1
ATOM 1041 C C . SER A 1 149 ? -23.656 34.995 83.148 1.00 10.79 149 SER A C 1
ATOM 1042 O O . SER A 1 149 ? -22.435 35.004 83.252 1.00 15.66 149 SER A O 1
ATOM 1045 N N . ASP A 1 150 ? -24.468 35.951 83.568 1.00 12.20 150 ASP A N 1
ATOM 1046 C CA . ASP A 1 150 ? -23.989 37.148 84.240 1.00 13.85 150 ASP A CA 1
ATOM 1047 C C . ASP A 1 150 ? -23.758 36.928 85.730 1.00 17.80 150 ASP A C 1
ATOM 1048 O O . ASP A 1 150 ? -23.315 37.873 86.408 1.00 18.22 150 ASP A O 1
ATOM 1053 N N . GLY A 1 151 ? -24.050 35.739 86.259 1.00 16.57 151 GLY A N 1
ATOM 1054 C CA . GLY A 1 151 ? -23.741 35.465 87.662 1.00 15.43 151 GLY A CA 1
ATOM 1055 C C . GLY A 1 151 ? -24.835 35.778 88.654 1.00 14.20 151 GLY A C 1
ATOM 1056 O O . GLY A 1 151 ? -24.658 35.619 89.871 1.00 13.92 151 GLY A O 1
ATOM 1057 N N . ILE A 1 152 ? -25.997 36.224 88.215 1.00 14.02 152 ILE A N 1
ATOM 1058 C CA . ILE A 1 152 ? -27.104 36.593 89.104 1.00 10.38 152 ILE A CA 1
ATOM 1059 C C . ILE A 1 152 ? -28.171 35.516 89.058 1.00 12.60 152 ILE A C 1
ATOM 1060 O O . ILE A 1 152 ? -28.939 35.311 89.989 1.00 15.25 152 ILE A O 1
ATOM 1065 N N . ASP A 1 153 ? -28.233 34.818 87.922 1.00 13.31 153 ASP A N 1
ATOM 1066 C CA . ASP A 1 153 ? -29.170 33.695 87.848 1.00 11.74 153 ASP A CA 1
ATOM 1067 C C . ASP A 1 153 ? -28.511 32.409 88.323 1.00 14.52 153 ASP A C 1
ATOM 1068 O O . ASP A 1 153 ? -27.313 32.319 88.586 1.00 16.40 153 ASP A O 1
ATOM 1073 N N . LEU A 1 154 ? -29.346 31.376 88.409 1.00 14.98 154 LEU A N 1
ATOM 1074 C CA . LEU A 1 154 ? -28.870 30.072 88.882 1.00 15.05 154 LEU A CA 1
ATOM 1075 C C . LEU A 1 154 ? -28.807 29.090 87.725 1.00 16.24 154 LEU A C 1
ATOM 1076 O O . LEU A 1 154 ? -29.837 28.831 87.094 1.00 19.54 154 LEU A O 1
ATOM 1081 N N . ARG A 1 155 ? -27.634 28.569 87.403 1.00 12.92 155 ARG A N 1
ATOM 1082 C CA . ARG A 1 155 ? -27.426 27.706 86.250 1.00 16.01 155 ARG A CA 1
ATOM 1083 C C . ARG A 1 155 ? -26.808 26.380 86.660 1.00 21.03 155 ARG A C 1
ATOM 1084 O O . ARG A 1 155 ? -26.072 26.363 87.649 1.00 17.11 155 ARG A O 1
ATOM 1092 N N . ASP A 1 156 ? -27.068 25.287 85.937 1.00 11.34 156 ASP A N 1
ATOM 1093 C CA . ASP A 1 156 ? -26.497 24.012 86.373 1.00 12.54 156 ASP A CA 1
ATOM 1094 C C . ASP A 1 156 ? -25.162 23.767 85.694 1.00 20.43 156 ASP A C 1
ATOM 1095 O O . ASP A 1 156 ? -25.030 22.835 84.904 1.00 15.76 156 ASP A O 1
ATOM 1100 N N . PHE A 1 157 ? -24.154 24.580 86.000 1.00 15.49 157 PHE A N 1
ATOM 1101 C CA . PHE A 1 157 ? -22.775 24.370 85.547 1.00 23.33 157 PHE A CA 1
ATOM 1102 C C . PHE A 1 157 ? -21.803 25.207 86.394 1.00 18.29 157 PHE A C 1
ATOM 1103 O O . PHE A 1 157 ? -22.262 26.082 87.131 1.00 16.67 157 PHE A O 1
ATOM 1111 N N . ASP A 1 158 ? -20.502 24.957 86.314 1.00 16.97 158 ASP A N 1
ATOM 1112 C CA . ASP A 1 158 ? -19.597 25.715 87.186 1.00 18.30 158 ASP A CA 1
ATOM 1113 C C . ASP A 1 158 ? -18.883 26.865 86.476 1.00 12.45 158 ASP A C 1
ATOM 1114 O O . ASP A 1 158 ? -19.138 27.220 85.341 1.00 13.39 158 ASP A O 1
ATOM 1119 N N . LEU A 1 159 ? -17.964 27.508 87.208 1.00 14.74 159 LEU A N 1
ATOM 1120 C CA . LEU A 1 159 ? -17.341 28.741 86.737 1.00 15.75 159 LEU A CA 1
ATOM 1121 C C . LEU A 1 159 ? -16.475 28.466 85.508 1.00 19.38 159 LEU A C 1
ATOM 1122 O O . LEU A 1 159 ? -16.534 29.258 84.569 1.00 20.00 159 LEU A O 1
ATOM 1127 N N . ASP A 1 160 ? -15.713 27.378 85.558 1.00 16.91 160 ASP A N 1
ATOM 1128 C CA . ASP A 1 160 ? -14.878 26.983 84.413 1.00 17.25 160 ASP A CA 1
ATOM 1129 C C . ASP A 1 160 ? -15.739 26.813 83.173 1.00 17.86 160 ASP A C 1
ATOM 1130 O O . ASP A 1 160 ? -15.326 27.181 82.071 1.00 24.42 160 ASP A O 1
ATOM 1135 N N . GLU A 1 161 ? -16.956 26.271 83.326 1.00 21.75 161 GLU A N 1
ATOM 1136 C CA . GLU A 1 161 ? -17.830 26.107 82.154 1.00 18.66 161 GLU A CA 1
ATOM 1137 C C . GLU A 1 161 ? -18.339 27.453 81.664 1.00 20.31 161 GLU A C 1
ATOM 1138 O O . GLU A 1 161 ? -18.379 27.753 80.463 1.00 19.56 161 GLU A O 1
ATOM 1144 N N . ASN A 1 162 ? -18.747 28.330 82.599 1.00 14.68 162 ASN A N 1
ATOM 1145 C CA . ASN A 1 162 ? -19.132 29.660 82.131 1.00 14.00 162 ASN A CA 1
ATOM 1146 C C . ASN A 1 162 ? -17.944 30.361 81.470 1.00 11.94 162 ASN A C 1
ATOM 1147 O O . ASN A 1 162 ? -18.152 31.085 80.479 1.00 15.99 162 ASN A O 1
ATOM 1152 N N . LEU A 1 163 ? -16.728 30.194 81.959 1.00 15.74 163 LEU A N 1
ATOM 1153 C CA . LEU A 1 163 ? -15.619 30.928 81.327 1.00 21.44 163 LEU A CA 1
ATOM 1154 C C . LEU A 1 163 ? -15.199 30.306 80.000 1.00 22.86 163 LEU A C 1
ATOM 1155 O O . LEU A 1 163 ? -14.746 31.023 79.106 1.00 18.72 163 LEU A O 1
ATOM 1160 N N . ARG A 1 164 ? -15.370 29.001 79.852 1.00 18.75 164 ARG A N 1
ATOM 1161 C CA . ARG A 1 164 ? -15.219 28.392 78.535 1.00 20.57 164 ARG A CA 1
ATOM 1162 C C . ARG A 1 164 ? -16.214 28.974 77.552 1.00 20.65 164 ARG A C 1
ATOM 1163 O O . ARG A 1 164 ? -15.871 29.344 76.415 1.00 23.54 164 ARG A O 1
ATOM 1171 N N . ARG A 1 165 ? -17.488 29.115 77.920 1.00 19.06 165 ARG A N 1
ATOM 1172 C CA . ARG A 1 165 ? -18.431 29.730 77.000 1.00 16.60 165 ARG A CA 1
ATOM 1173 C C . ARG A 1 165 ? -18.039 31.161 76.653 1.00 24.58 165 ARG A C 1
ATOM 1174 O O . ARG A 1 165 ? -18.109 31.611 75.504 1.00 19.01 165 ARG A O 1
ATOM 1182 N N . LEU A 1 166 ? -17.635 31.898 77.697 1.00 19.43 166 LEU A N 1
ATOM 1183 C CA . LEU A 1 166 ? -17.266 33.295 77.502 1.00 17.00 166 LEU A CA 1
ATOM 1184 C C . LEU A 1 166 ? -16.080 33.431 76.553 1.00 18.06 166 LEU A C 1
ATOM 1185 O O . LEU A 1 166 ? -16.063 34.280 75.659 1.00 23.44 166 LEU A O 1
ATOM 1190 N N . ALA A 1 167 ? -15.067 32.590 76.754 1.00 20.12 167 ALA A N 1
ATOM 1191 C CA . ALA A 1 167 ? -13.876 32.742 75.910 1.00 26.29 167 ALA A CA 1
ATOM 1192 C C . ALA A 1 167 ? -14.180 32.416 74.457 1.00 31.01 167 ALA A C 1
ATOM 1193 O O . ALA A 1 167 ? -13.419 32.758 73.554 1.00 33.36 167 ALA A O 1
ATOM 1195 N N . SER A 1 168 ? -15.302 31.744 74.200 1.00 25.73 168 SER A N 1
ATOM 1196 C CA . SER A 1 168 ? -15.624 31.406 72.815 1.00 25.42 168 SER A CA 1
ATOM 1197 C C . SER A 1 168 ? -16.316 32.570 72.137 1.00 26.26 168 SER A C 1
ATOM 1198 O O . SER A 1 168 ? -16.472 32.608 70.913 1.00 37.47 168 SER A O 1
ATOM 1201 N N . ALA A 1 169 ? -16.761 33.595 72.865 1.00 20.93 169 ALA A N 1
ATOM 1202 C CA . ALA A 1 169 ? -17.373 34.701 72.130 1.00 24.14 169 ALA A CA 1
ATOM 1203 C C . ALA A 1 169 ? -16.290 35.610 71.578 1.00 27.30 169 ALA A C 1
ATOM 1204 O O . ALA A 1 169 ? -15.201 35.699 72.154 1.00 26.58 169 ALA A O 1
ATOM 1206 N N . PRO A 1 170 ? -16.546 36.307 70.491 1.00 24.62 170 PRO A N 1
ATOM 1207 C CA . PRO A 1 170 ? -15.542 37.276 70.024 1.00 27.04 170 PRO A CA 1
ATOM 1208 C C . PRO A 1 170 ? -15.501 38.495 70.938 1.00 34.16 170 PRO A C 1
ATOM 1209 O O . PRO A 1 170 ? -16.564 38.951 71.378 1.00 26.40 170 PRO A O 1
ATOM 1213 N N . LEU A 1 171 ? -14.287 38.990 71.185 1.00 23.08 171 LEU A N 1
ATOM 1214 C CA . LEU A 1 171 ? -14.127 40.267 71.878 1.00 21.76 171 LEU A CA 1
ATOM 1215 C C . LEU A 1 171 ? -14.770 41.389 71.072 1.00 23.10 171 LEU A C 1
ATOM 1216 O O . LEU A 1 171 ? -14.813 41.343 69.841 1.00 29.39 171 LEU A O 1
ATOM 1221 N N . SER A 1 172 ? -15.289 42.409 71.743 1.00 20.41 172 SER A N 1
ATOM 1222 C CA . SER A 1 172 ? -15.999 43.518 71.141 1.00 17.44 172 SER A CA 1
ATOM 1223 C C . SER A 1 172 ? -15.075 44.565 70.516 1.00 29.38 172 SER A C 1
ATOM 1224 O O . SER A 1 172 ? -15.513 45.370 69.682 1.00 24.90 172 SER A O 1
ATOM 1227 N N . PHE A 1 173 ? -13.820 44.554 70.933 1.00 22.97 173 PHE A N 1
ATOM 1228 C CA . PHE A 1 173 ? -12.818 45.526 70.526 1.00 27.57 173 PHE A CA 1
ATOM 1229 C C . PHE A 1 173 ? -11.461 45.084 71.071 1.00 31.90 173 PHE A C 1
ATOM 1230 O O . PHE A 1 173 ? -11.406 44.197 71.921 1.00 29.55 173 PHE A O 1
ATOM 1238 N N . ALA A 1 174 ? -10.399 45.707 70.570 1.00 26.44 174 ALA A N 1
ATOM 1239 C CA . ALA A 1 174 ? -9.063 45.340 71.000 1.00 22.78 174 ALA A CA 1
ATOM 1240 C C . ALA A 1 174 ? -8.793 45.780 72.439 1.00 15.89 174 ALA A C 1
ATOM 1241 O O . ALA A 1 174 ? -9.080 46.953 72.699 1.00 21.11 174 ALA A O 1
ATOM 1243 N N . PRO A 1 175 ? -8.293 44.870 73.269 1.00 23.71 175 PRO A N 1
ATOM 1244 C CA . PRO A 1 175 ? -7.924 45.172 74.654 1.00 23.60 175 PRO A CA 1
ATOM 1245 C C . PRO A 1 175 ? -7.198 46.497 74.806 1.00 29.84 175 PRO A C 1
ATOM 1246 O O . PRO A 1 175 ? -6.166 46.735 74.186 1.00 34.55 175 PRO A O 1
ATOM 1250 N N . GLY A 1 176 ? -7.742 47.367 75.652 1.00 22.64 176 GLY A N 1
ATOM 1251 C CA . GLY A 1 176 ? -7.059 48.641 75.848 1.00 28.78 176 GLY A CA 1
ATOM 1252 C C . GLY A 1 176 ? -7.612 49.729 74.950 1.00 39.45 176 GLY A C 1
ATOM 1253 O O . GLY A 1 176 ? -7.336 50.911 75.168 1.00 29.29 176 GLY A O 1
ATOM 1254 N N . SER A 1 177 ? -8.395 49.372 73.933 1.00 38.96 177 SER A N 1
ATOM 1255 C CA . SER A 1 177 ? -8.864 50.377 72.980 1.00 32.20 177 SER A CA 1
ATOM 1256 C C . SER A 1 177 ? -10.214 50.959 73.343 1.00 33.55 177 SER A C 1
ATOM 1257 O O . SER A 1 177 ? -10.707 51.893 72.714 1.00 28.47 177 SER A O 1
ATOM 1260 N N . GLY A 1 178 ? -10.881 50.456 74.384 1.00 28.21 178 GLY A N 1
ATOM 1261 C CA . GLY A 1 178 ? -12.183 51.048 74.697 1.00 22.45 178 GLY A CA 1
ATOM 1262 C C . GLY A 1 178 ? -12.643 50.597 76.086 1.00 19.70 178 GLY A C 1
ATOM 1263 O O . GLY A 1 178 ? -11.891 49.909 76.769 1.00 22.74 178 GLY A O 1
ATOM 1264 N N . TRP A 1 179 ? -13.849 50.987 76.472 1.00 19.31 179 TRP A N 1
ATOM 1265 C CA . TRP A 1 179 ? -14.409 50.612 77.764 1.00 18.59 179 TRP A CA 1
ATOM 1266 C C . TRP A 1 179 ? -15.764 49.937 77.574 1.00 18.73 179 TRP A C 1
ATOM 1267 O O . TRP A 1 179 ? -16.602 50.394 76.798 1.00 26.10 179 TRP A O 1
ATOM 1278 N N . GLN A 1 180 ? -15.996 48.848 78.297 1.00 20.82 180 GLN A N 1
ATOM 1279 C CA . GLN A 1 180 ? -17.266 48.152 78.214 1.00 20.67 180 GLN A CA 1
ATOM 1280 C C . GLN A 1 180 ? -17.463 47.271 79.451 1.00 19.22 180 GLN A C 1
ATOM 1281 O O . GLN A 1 180 ? -16.627 46.402 79.693 1.00 17.01 180 GLN A O 1
ATOM 1287 N N . TYR A 1 181 ? -18.534 47.542 80.183 1.00 18.69 181 TYR A N 1
ATOM 1288 C CA . TYR A 1 181 ? -18.795 46.810 81.431 1.00 15.63 181 TYR A CA 1
ATOM 1289 C C . TYR A 1 181 ? -18.888 45.328 81.130 1.00 14.81 181 TYR A C 1
ATOM 1290 O O . TYR A 1 181 ? -19.477 44.961 80.120 1.00 22.99 181 TYR A O 1
ATOM 1299 N N . SER A 1 182 ? -18.310 44.464 81.965 1.00 19.86 182 SER A N 1
ATOM 1300 C CA . SER A 1 182 ? -18.067 43.094 81.564 1.00 17.04 182 SER A CA 1
ATOM 1301 C C . SER A 1 182 ? -17.925 42.081 82.693 1.00 20.24 182 SER A C 1
ATOM 1302 O O . SER A 1 182 ? -17.780 42.457 83.860 1.00 16.57 182 SER A O 1
ATOM 1305 N N . LEU A 1 183 ? -17.939 40.823 82.295 1.00 15.20 183 LEU A N 1
ATOM 1306 C CA . LEU A 1 183 ? -17.649 39.678 83.136 1.00 13.12 183 LEU A CA 1
ATOM 1307 C C . LEU A 1 183 ? -16.188 39.613 83.569 1.00 16.55 183 LEU A C 1
ATOM 1308 O O . LEU A 1 183 ? -15.756 38.592 84.116 1.00 19.25 183 LEU A O 1
ATOM 1313 N N . ALA A 1 184 ? -15.375 40.642 83.340 1.00 16.53 184 ALA A N 1
ATOM 1314 C CA . ALA A 1 184 ? -13.963 40.542 83.709 1.00 15.17 184 ALA A CA 1
ATOM 1315 C C . ALA A 1 184 ? -13.725 40.222 85.173 1.00 12.86 184 ALA A C 1
ATOM 1316 O O . ALA A 1 184 ? -12.706 39.620 85.533 1.00 13.61 184 ALA A O 1
ATOM 1318 N N . LEU A 1 185 ? -14.620 40.615 86.085 1.00 14.85 185 LEU A N 1
ATOM 1319 C CA . LEU A 1 185 ? -14.284 40.250 87.482 1.00 11.19 185 LEU A CA 1
ATOM 1320 C C . LEU A 1 185 ? -14.579 38.792 87.774 1.00 10.19 185 LEU A C 1
ATOM 1321 O O . LEU A 1 185 ? -14.044 38.190 88.703 1.00 13.69 185 LEU A O 1
ATOM 1326 N N . ASP A 1 186 ? -15.460 38.196 86.962 1.00 15.94 186 ASP A N 1
ATOM 1327 C CA . ASP A 1 186 ? -15.705 36.757 87.075 1.00 20.28 186 ASP A CA 1
ATOM 1328 C C . ASP A 1 186 ? -14.501 35.978 86.563 1.00 16.27 186 ASP A C 1
ATOM 1329 O O . ASP A 1 186 ? -14.122 34.951 87.134 1.00 15.95 186 ASP A O 1
ATOM 1334 N N . VAL A 1 187 ? -13.889 36.463 85.481 1.00 13.63 187 VAL A N 1
ATOM 1335 C CA . VAL A 1 187 ? -12.611 35.906 85.030 1.00 16.35 187 VAL A CA 1
ATOM 1336 C C . VAL A 1 187 ? -11.555 36.004 86.120 1.00 16.31 187 VAL A C 1
ATOM 1337 O O . VAL A 1 187 ? -10.819 35.059 86.392 1.00 13.10 187 VAL A O 1
ATOM 1341 N N . LEU A 1 188 ? -11.462 37.188 86.748 1.00 14.49 188 LEU A N 1
ATOM 1342 C CA . LEU A 1 188 ? -10.469 37.404 87.794 1.00 12.22 188 LEU A CA 1
ATOM 1343 C C . LEU A 1 188 ? -10.709 36.523 89.012 1.00 15.39 188 LEU A C 1
ATOM 1344 O O . LEU A 1 188 ? -9.758 36.155 89.699 1.00 14.46 188 LEU A O 1
ATOM 1349 N N . GLY A 1 189 ? -11.958 36.168 89.310 1.00 16.86 189 GLY A N 1
ATOM 1350 C CA . GLY A 1 189 ? -12.254 35.248 90.412 1.00 14.07 189 GLY A CA 1
ATOM 1351 C C . GLY A 1 189 ? -11.587 33.897 90.204 1.00 11.32 189 GLY A C 1
ATOM 1352 O O . GLY A 1 189 ? -11.025 33.260 91.092 1.00 12.90 189 GLY A O 1
ATOM 1353 N N . ALA A 1 190 ? -11.617 33.428 88.957 1.00 11.59 190 ALA A N 1
ATOM 1354 C CA . ALA A 1 190 ? -10.962 32.188 88.596 1.00 14.42 190 ALA A CA 1
ATOM 1355 C C . ALA A 1 190 ? -9.446 32.296 88.707 1.00 15.37 190 ALA A C 1
ATOM 1356 O O . ALA A 1 190 ? -8.803 31.352 89.136 1.00 14.56 190 ALA A O 1
ATOM 1358 N N . VAL A 1 191 ? -8.899 33.443 88.308 1.00 19.93 191 VAL A N 1
ATOM 1359 C CA . VAL A 1 191 ? -7.476 33.733 88.458 1.00 18.19 191 VAL A CA 1
ATOM 1360 C C . VAL A 1 191 ? -7.059 33.664 89.918 1.00 22.94 191 VAL A C 1
ATOM 1361 O O . VAL A 1 191 ? -6.059 33.064 90.310 1.00 20.70 191 VAL A O 1
ATOM 1365 N N . VAL A 1 192 ? -7.871 34.292 90.781 1.00 13.81 192 VAL A N 1
ATOM 1366 C CA . VAL A 1 192 ? -7.546 34.248 92.205 1.00 13.55 192 VAL A CA 1
ATOM 1367 C C . VAL A 1 192 ? -7.511 32.823 92.738 1.00 13.16 192 VAL A C 1
ATOM 1368 O O . VAL A 1 192 ? -6.619 32.469 93.518 1.00 17.70 192 VAL A O 1
ATOM 1372 N N . GLU A 1 193 ? -8.477 32.016 92.327 1.00 15.67 193 GLU A N 1
ATOM 1373 C CA . GLU A 1 193 ? -8.466 30.595 92.690 1.00 21.23 193 GLU A CA 1
ATOM 1374 C C . GLU A 1 193 ? -7.181 29.908 92.221 1.00 19.20 193 GLU A C 1
ATOM 1375 O O . GLU A 1 193 ? -6.568 29.204 93.033 1.00 17.32 193 GLU A O 1
ATOM 1381 N N . ARG A 1 194 ? -6.766 30.095 90.978 1.00 20.31 194 ARG A N 1
ATOM 1382 C CA . ARG A 1 194 ? -5.513 29.475 90.516 1.00 23.47 194 ARG A CA 1
ATOM 1383 C C . ARG A 1 194 ? -4.284 29.953 91.281 1.00 22.86 194 ARG A C 1
ATOM 1384 O O . ARG A 1 194 ? -3.401 29.208 91.712 1.00 21.71 194 ARG A O 1
ATOM 1392 N N . ALA A 1 195 ? -4.198 31.263 91.474 1.00 19.63 195 ALA A N 1
ATOM 1393 C CA . ALA A 1 195 ? -3.066 31.850 92.174 1.00 29.97 195 ALA A CA 1
ATOM 1394 C C . ALA A 1 195 ? -3.006 31.436 93.636 1.00 28.95 195 ALA A C 1
ATOM 1395 O O . ALA A 1 195 ? -1.895 31.309 94.162 1.00 27.53 195 ALA A O 1
ATOM 1397 N N . THR A 1 196 ? -4.130 31.226 94.319 1.00 19.99 196 THR A N 1
ATOM 1398 C CA . THR A 1 196 ? -4.026 30.915 95.741 1.00 17.94 196 THR A CA 1
ATOM 1399 C C . THR A 1 196 ? -4.160 29.426 96.046 1.00 22.60 196 THR A C 1
ATOM 1400 O O . THR A 1 196 ? -3.833 29.006 97.167 1.00 23.16 196 THR A O 1
ATOM 1404 N N . GLY A 1 197 ? -4.651 28.642 95.094 1.00 23.69 197 GLY A N 1
ATOM 1405 C CA . GLY A 1 197 ? -4.954 27.239 95.361 1.00 22.31 197 GLY A CA 1
ATOM 1406 C C . GLY A 1 197 ? -6.115 27.071 96.322 1.00 28.96 197 GLY A C 1
ATOM 1407 O O . GLY A 1 197 ? -6.230 26.038 96.989 1.00 35.31 197 GLY A O 1
ATOM 1408 N N . GLN A 1 198 ? -6.984 28.078 96.409 1.00 21.05 198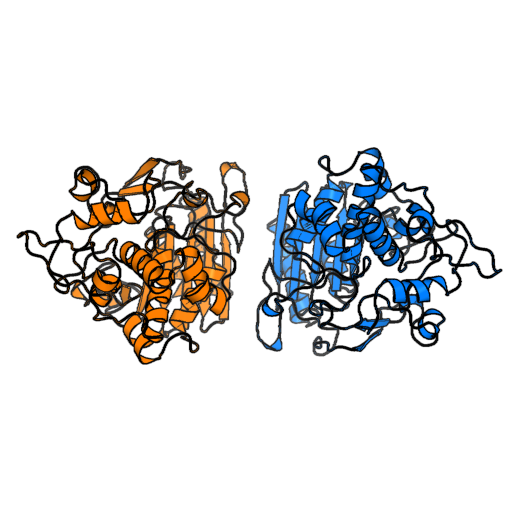 GLN A N 1
ATOM 1409 C CA . GLN A 1 198 ? -8.178 28.009 97.237 1.00 20.20 198 GLN A CA 1
ATOM 1410 C C . GLN A 1 198 ? -9.444 28.352 96.458 1.00 23.94 198 GLN A C 1
ATOM 1411 O O . GLN A 1 198 ? -9.427 29.059 95.444 1.00 23.08 198 GLN A O 1
ATOM 1417 N N . PRO A 1 199 ? -10.609 27.884 96.893 1.00 20.31 199 PRO A N 1
ATOM 1418 C CA . PRO A 1 199 ? -11.859 28.360 96.286 1.00 22.74 199 PRO A CA 1
ATOM 1419 C C . PRO A 1 199 ? -11.995 29.862 96.553 1.00 16.99 199 PRO A C 1
ATOM 1420 O O . PRO A 1 199 ? -11.428 30.335 97.550 1.00 14.27 199 PRO A O 1
ATOM 1424 N N . LEU A 1 200 ? -12.712 30.555 95.668 1.00 19.48 200 LEU A N 1
ATOM 1425 C CA . LEU A 1 200 ? -12.784 32.020 95.721 1.00 17.80 200 LEU A CA 1
ATOM 1426 C C . LEU A 1 200 ? -13.272 32.508 97.074 1.00 18.24 200 LEU A C 1
ATOM 1427 O O . LEU A 1 200 ? -12.718 33.471 97.621 1.00 13.51 200 LEU A O 1
ATOM 1432 N N . ALA A 1 201 ? -14.298 31.848 97.627 1.00 13.32 201 ALA A N 1
ATOM 1433 C CA . ALA A 1 201 ? -14.775 32.329 98.924 1.00 12.62 201 ALA A CA 1
ATOM 1434 C C . ALA A 1 201 ? -13.696 32.334 99.985 1.00 15.66 201 ALA A C 1
ATOM 1435 O O . ALA A 1 201 ? -13.528 33.262 100.773 1.00 15.55 201 ALA A O 1
ATOM 1437 N N . ALA A 1 202 ? -12.899 31.270 100.060 1.00 16.78 202 ALA A N 1
ATOM 1438 C CA . ALA A 1 202 ? -11.840 31.189 101.059 1.00 16.25 202 ALA A CA 1
ATOM 1439 C C . ALA A 1 202 ? -10.718 32.173 100.794 1.00 16.45 202 ALA A C 1
ATOM 1440 O O . ALA A 1 202 ? -10.095 32.728 101.696 1.00 14.55 202 ALA A O 1
ATOM 1442 N N . ALA A 1 203 ? -10.441 32.370 99.504 1.00 16.08 203 ALA A N 1
ATOM 1443 C CA . ALA A 1 203 ? -9.402 33.316 99.108 1.00 15.00 203 ALA A CA 1
ATOM 1444 C C . ALA A 1 203 ? -9.800 34.747 99.468 1.00 18.39 203 ALA A C 1
ATOM 1445 O O . ALA A 1 203 ? -8.988 35.489 100.018 1.00 13.15 203 ALA A O 1
ATOM 1447 N N . VAL A 1 204 ? -11.033 35.157 99.167 1.00 20.31 204 VAL A N 1
ATOM 1448 C CA . VAL A 1 204 ? -11.502 36.504 99.515 1.00 13.86 204 VAL A CA 1
ATOM 1449 C C . VAL A 1 204 ? -11.493 36.656 101.033 1.00 12.25 204 VAL A C 1
ATOM 1450 O O . VAL A 1 204 ? -11.140 37.672 101.637 1.00 14.13 204 VAL A O 1
ATOM 1454 N N . ASP A 1 205 ? -11.871 35.580 101.738 1.00 12.84 205 ASP A N 1
ATOM 1455 C CA . ASP A 1 205 ? -11.885 35.666 103.199 1.00 13.03 205 ASP A CA 1
ATOM 1456 C C . ASP A 1 205 ? -10.507 35.964 103.761 1.00 17.63 205 ASP A C 1
ATOM 1457 O O . ASP A 1 205 ? -10.338 36.787 104.655 1.00 17.45 205 ASP A O 1
ATOM 1462 N N . ALA A 1 206 ? -9.513 35.276 103.211 1.00 16.30 206 ALA A N 1
ATOM 1463 C CA . ALA A 1 206 ? -8.141 35.426 103.667 1.00 19.12 206 ALA A CA 1
ATOM 1464 C C . ALA A 1 206 ? -7.478 36.731 103.251 1.00 18.13 206 ALA A C 1
ATOM 1465 O O . ALA A 1 206 ? -6.719 37.303 104.029 1.00 19.48 206 ALA A O 1
ATOM 1467 N N . LEU A 1 207 ? -7.752 37.183 102.032 1.00 13.85 207 LEU A N 1
ATOM 1468 C CA . LEU A 1 207 ? -7.074 38.337 101.464 1.00 11.90 207 LEU A CA 1
ATOM 1469 C C . LEU A 1 207 ? -7.681 39.660 101.916 1.00 15.72 207 LEU A C 1
ATOM 1470 O O . LEU A 1 207 ? -6.994 40.678 102.034 1.00 13.73 207 LEU A O 1
ATOM 1475 N N . VAL A 1 208 ? -8.999 39.652 102.149 1.00 13.68 208 VAL A N 1
ATOM 1476 C CA . VAL A 1 208 ? -9.732 40.879 102.400 1.00 9.80 208 VAL A CA 1
ATOM 1477 C C . VAL A 1 208 ? -10.578 40.854 103.664 1.00 13.11 208 VAL A C 1
ATOM 1478 O O . VAL A 1 208 ? -10.415 41.720 104.535 1.00 10.90 208 VAL A O 1
ATOM 1482 N N . ALA A 1 209 ? -11.502 39.898 103.755 1.00 12.32 209 ALA A N 1
ATOM 1483 C CA . ALA A 1 209 ? -12.466 39.978 104.868 1.00 16.78 209 ALA A CA 1
ATOM 1484 C C . ALA A 1 209 ? -11.817 39.808 106.232 1.00 16.69 209 ALA A C 1
ATOM 1485 O O . ALA A 1 209 ? -12.163 40.557 107.157 1.00 18.13 209 ALA A O 1
ATOM 1487 N N . GLN A 1 210 ? -10.887 38.861 106.384 1.00 17.09 210 GLN A N 1
ATOM 1488 C CA . GLN A 1 210 ? -10.222 38.691 107.682 1.00 20.78 210 GLN A CA 1
ATOM 1489 C C . GLN A 1 210 ? -9.382 39.903 108.070 1.00 20.56 210 GLN A C 1
ATOM 1490 O O . GLN A 1 210 ? -9.538 40.440 109.183 1.00 14.83 210 GLN A O 1
ATOM 1496 N N . PRO A 1 211 ? -8.483 40.379 107.215 1.00 22.13 211 PRO A N 1
ATOM 1497 C CA . PRO A 1 211 ? -7.710 41.576 107.583 1.00 17.10 211 PRO A CA 1
ATOM 1498 C C . PRO A 1 211 ? -8.590 42.797 107.842 1.00 22.17 211 PRO A C 1
ATOM 1499 O O . PRO A 1 211 ? -8.200 43.668 108.629 1.00 18.06 211 PRO A O 1
ATOM 1503 N N . LEU A 1 212 ? -9.769 42.938 107.234 1.00 16.58 212 LEU A N 1
ATOM 1504 C CA . LEU A 1 212 ? -10.545 44.172 107.420 1.00 14.36 212 LEU A CA 1
ATOM 1505 C C . LEU A 1 212 ? -11.652 44.049 108.451 1.00 18.89 212 LEU A C 1
ATOM 1506 O O . LEU A 1 212 ? -12.465 44.961 108.673 1.00 14.69 212 LEU A O 1
ATOM 1511 N N . GLY A 1 213 ? -11.718 42.894 109.118 1.00 14.51 213 GLY A N 1
ATOM 1512 C CA . GLY A 1 213 ? -12.726 42.634 110.111 1.00 12.62 213 GLY A CA 1
ATOM 1513 C C . GLY A 1 213 ? -14.122 42.446 109.554 1.00 14.50 213 GLY A C 1
ATOM 1514 O O . GLY A 1 213 ? -15.097 42.707 110.255 1.00 23.38 213 GLY A O 1
ATOM 1515 N N . MET A 1 214 ? -14.269 41.998 108.320 1.00 13.79 214 MET A N 1
ATOM 1516 C CA . MET A 1 214 ? -15.570 41.795 107.684 1.00 17.37 214 MET A CA 1
ATOM 1517 C C . MET A 1 214 ? -16.049 40.383 108.027 1.00 24.96 214 MET A C 1
ATOM 1518 O O . MET A 1 214 ? -15.656 39.404 107.390 1.00 25.56 214 MET A O 1
ATOM 1523 N N . ARG A 1 215 ? -16.881 40.324 109.052 1.00 15.96 215 ARG A N 1
ATOM 1524 C CA . ARG A 1 215 ? -17.333 39.093 109.688 1.00 23.63 215 ARG A CA 1
ATOM 1525 C C . ARG A 1 215 ? -18.612 38.502 109.130 1.00 20.61 215 ARG A C 1
ATOM 1526 O O . ARG A 1 215 ? -18.969 37.350 109.400 1.00 16.03 215 ARG A O 1
ATOM 1534 N N . ASP A 1 216 ? -19.367 39.262 108.343 1.00 15.23 216 ASP A N 1
ATOM 1535 C CA . ASP A 1 216 ? -20.704 38.879 107.938 1.00 12.60 216 ASP A CA 1
ATOM 1536 C C . ASP A 1 216 ? -20.892 38.895 106.425 1.00 17.62 216 ASP A C 1
ATOM 1537 O O . ASP A 1 216 ? -21.938 39.323 105.946 1.00 26.39 216 ASP A O 1
ATOM 1542 N N . CYS A 1 217 ? -19.883 38.444 105.698 1.00 13.19 217 CYS A N 1
ATOM 1543 C CA . CYS A 1 217 ? -19.957 38.387 104.237 1.00 11.31 217 CYS A CA 1
ATOM 1544 C C . CYS A 1 217 ? -19.454 37.023 103.751 1.00 17.85 217 CYS A C 1
ATOM 1545 O O . CYS A 1 217 ? -18.826 36.244 104.480 1.00 17.44 217 CYS A O 1
ATOM 1548 N N . GLY A 1 218 ? -19.770 36.696 102.503 1.00 14.42 218 GLY A N 1
ATOM 1549 C CA . GLY A 1 218 ? -19.394 35.407 101.905 1.00 15.64 218 GLY A CA 1
ATOM 1550 C C . GLY A 1 218 ? -20.031 35.255 100.523 1.00 14.25 218 GLY A C 1
ATOM 1551 O O . GLY A 1 218 ? -20.485 36.227 99.925 1.00 12.97 218 GLY A O 1
ATOM 1552 N N . PHE A 1 219 ? -20.058 34.025 100.024 1.00 16.55 219 PHE A N 1
ATOM 1553 C CA . PHE A 1 219 ? -20.650 33.636 98.759 1.00 12.49 219 PHE A CA 1
ATOM 1554 C C . PHE A 1 219 ? -21.886 32.770 98.934 1.00 11.94 219 PHE A C 1
ATOM 1555 O O . PHE A 1 219 ? -22.857 32.857 98.172 1.00 15.45 219 PHE A O 1
ATOM 1563 N N . VAL A 1 220 ? -21.908 31.898 99.944 1.00 10.98 220 VAL A N 1
ATOM 1564 C CA . VAL A 1 220 ? -23.047 31.007 100.147 1.00 11.34 220 VAL A CA 1
ATOM 1565 C C . VAL A 1 220 ? -23.450 31.091 101.619 1.00 14.13 220 VAL A C 1
ATOM 1566 O O . VAL A 1 220 ? -22.583 30.997 102.486 1.00 12.55 220 VAL A O 1
ATOM 1570 N N . SER A 1 221 ? -24.722 31.298 101.903 1.00 13.94 221 SER A N 1
ATOM 1571 C CA . SER A 1 221 ? -25.251 31.411 103.249 1.00 16.51 221 SER A CA 1
ATOM 1572 C C . SER A 1 221 ? -26.227 30.271 103.551 1.00 21.51 221 SER A C 1
ATOM 1573 O O . SER A 1 221 ? -26.910 29.768 102.646 1.00 15.24 221 SER A O 1
ATOM 1576 N N . ALA A 1 222 ? -26.301 29.862 104.823 1.00 20.21 222 ALA A N 1
ATOM 1577 C CA . ALA A 1 222 ? -27.361 28.927 105.219 1.00 23.38 222 ALA A CA 1
ATOM 1578 C C . ALA A 1 222 ? -28.394 29.599 106.123 1.00 30.57 222 ALA A C 1
ATOM 1579 O O . ALA A 1 222 ? -29.183 28.881 106.748 1.00 23.88 222 ALA A O 1
ATOM 1581 N N . GLU A 1 223 ? -28.386 30.935 106.167 1.00 23.47 223 GLU A N 1
ATOM 1582 C CA . GLU A 1 223 ? -29.338 31.641 107.028 1.00 23.95 223 GLU A CA 1
ATOM 1583 C C . GLU A 1 223 ? -30.268 32.623 106.339 1.00 17.76 223 GLU A C 1
ATOM 1584 O O . GLU A 1 223 ? -30.070 33.835 106.468 1.00 16.58 223 GLU A O 1
ATOM 1590 N N . PRO A 1 224 ? -31.275 32.139 105.627 1.00 12.89 224 PRO A N 1
ATOM 1591 C CA . PRO A 1 224 ? -32.209 33.006 104.912 1.00 14.69 224 PRO A CA 1
ATOM 1592 C C . PRO A 1 224 ? -32.967 33.998 105.794 1.00 11.45 224 PRO A C 1
ATOM 1593 O O . PRO A 1 224 ? -33.372 35.041 105.283 1.00 11.78 224 PRO A O 1
ATOM 1597 N N . GLU A 1 225 ? -33.156 33.698 107.072 1.00 12.69 225 GLU A N 1
ATOM 1598 C CA . GLU A 1 225 ? -33.891 34.533 108.011 1.00 20.23 225 GLU A CA 1
ATOM 1599 C C . GLU A 1 225 ? -33.204 35.864 108.302 1.00 17.64 225 GLU A C 1
ATOM 1600 O O . GLU A 1 225 ? -33.836 36.785 108.825 1.00 15.15 225 GLU A O 1
ATOM 1606 N N . ARG A 1 226 ? -31.924 35.940 107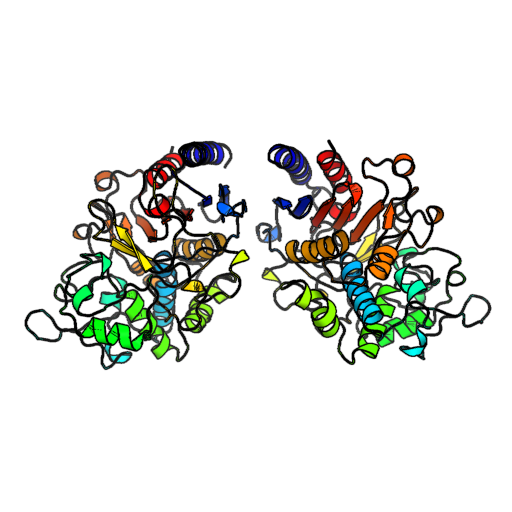.964 1.00 12.69 226 ARG A N 1
ATOM 1607 C CA . ARG A 1 226 ? -31.144 37.155 108.124 1.00 11.34 226 ARG A CA 1
ATOM 1608 C C . ARG A 1 226 ? -31.239 38.074 106.910 1.00 12.63 226 ARG A C 1
ATOM 1609 O O . ARG A 1 226 ? -30.783 39.219 106.982 1.00 16.69 226 ARG A O 1
ATOM 1617 N N . PHE A 1 227 ? -31.792 37.635 105.789 1.00 11.89 227 PHE A N 1
ATOM 1618 C CA . PHE A 1 227 ? -31.660 38.405 104.553 1.00 9.26 227 PHE A CA 1
ATOM 1619 C C . PHE A 1 227 ? -32.796 39.376 104.308 1.00 14.37 227 PHE A C 1
ATOM 1620 O O . PHE A 1 227 ? -33.925 39.219 104.741 1.00 12.14 227 PHE A O 1
ATOM 1628 N N . ALA A 1 228 ? -32.452 40.431 103.571 1.00 12.02 228 ALA A N 1
ATOM 1629 C CA . ALA A 1 228 ? -33.421 41.259 102.892 1.00 10.56 228 ALA A CA 1
ATOM 1630 C C . ALA A 1 228 ? -33.985 40.495 101.692 1.00 12.36 228 ALA A C 1
ATOM 1631 O O . ALA A 1 228 ? -33.202 40.033 100.851 1.00 11.71 228 ALA A O 1
ATOM 1633 N N . VAL A 1 229 ? -35.304 40.359 101.625 1.00 11.70 229 VAL A N 1
ATOM 1634 C CA . VAL A 1 229 ? -35.987 39.643 100.533 1.00 11.83 229 VAL A CA 1
ATOM 1635 C C . VAL A 1 229 ? -36.000 40.495 99.276 1.00 13.35 229 VAL A C 1
ATOM 1636 O O . VAL A 1 229 ? -36.415 41.657 99.406 1.00 13.07 229 VAL A O 1
ATOM 1640 N N . PRO A 1 230 ? -35.545 40.044 98.111 1.00 9.93 230 PRO A N 1
ATOM 1641 C CA . PRO A 1 230 ? -35.590 40.910 96.924 1.00 11.78 230 PRO A CA 1
ATOM 1642 C C . PRO A 1 230 ? -36.968 41.165 96.323 1.00 14.31 230 PRO A C 1
ATOM 1643 O O . PRO A 1 230 ? -37.734 40.233 96.069 1.00 12.99 230 PRO A O 1
ATOM 1647 N N . TYR A 1 231 ? -37.244 42.447 96.076 1.00 9.98 231 TYR A N 1
ATOM 1648 C CA . TYR A 1 231 ? -38.401 42.956 95.355 1.00 12.79 231 TYR A CA 1
ATOM 1649 C C . TYR A 1 231 ? -37.977 43.682 94.077 1.00 12.69 231 TYR A C 1
ATOM 1650 O O . TYR A 1 231 ? -36.835 44.164 94.005 1.00 13.90 231 TYR A O 1
ATOM 1659 N N . HIS A 1 232 ? -38.883 43.813 93.095 1.00 13.22 232 HIS A N 1
ATOM 1660 C CA . HIS A 1 232 ? -38.600 44.691 91.953 1.00 9.27 232 HIS A CA 1
ATOM 1661 C C . HIS A 1 232 ? -39.631 45.819 91.913 1.00 13.43 232 HIS A C 1
ATOM 1662 O O . HIS A 1 232 ? -40.720 45.716 92.492 1.00 13.06 232 HIS A O 1
ATOM 1669 N N . ASP A 1 233 ? -39.269 46.930 91.259 1.00 12.11 233 ASP A N 1
ATOM 1670 C CA . ASP A 1 233 ? -40.136 48.115 91.236 1.00 14.24 233 ASP A CA 1
ATOM 1671 C C . ASP A 1 233 ? -41.534 47.773 90.754 1.00 14.20 233 ASP A C 1
ATOM 1672 O O . ASP A 1 233 ? -41.696 46.913 89.889 1.00 16.94 233 ASP A O 1
ATOM 1677 N N . GLY A 1 234 ? -42.551 48.434 91.294 1.00 15.83 234 GLY A N 1
ATOM 1678 C CA . GLY A 1 234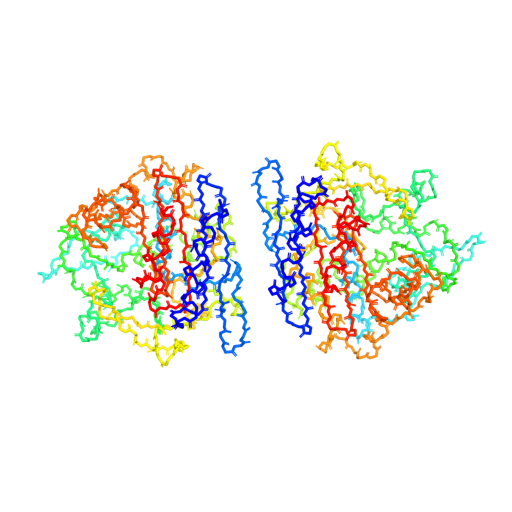 ? -43.877 48.110 90.767 1.00 21.98 234 GLY A CA 1
ATOM 1679 C C . GLY A 1 234 ? -44.913 49.072 91.309 1.00 27.92 234 GLY A C 1
ATOM 1680 O O . GLY A 1 234 ? -44.621 49.789 92.261 1.00 28.37 234 GLY A O 1
ATOM 1681 N N . GLN A 1 235 ? -46.102 49.073 90.721 1.00 32.56 235 GLN A N 1
ATOM 1682 C CA . GLN A 1 235 ? -47.206 49.909 91.194 1.00 34.64 235 GLN A CA 1
ATOM 1683 C C . GLN A 1 235 ? -48.462 49.056 91.240 1.00 27.92 235 GLN A C 1
ATOM 1684 O O . GLN A 1 235 ? -48.738 48.394 90.235 1.00 25.37 235 GLN A O 1
ATOM 1690 N N . PRO A 1 236 ? -49.193 49.008 92.345 1.00 25.54 236 PRO A N 1
ATOM 1691 C CA . PRO A 1 236 ? -49.104 49.960 93.441 1.00 21.26 236 PRO A CA 1
ATOM 1692 C C . PRO A 1 236 ? -47.943 49.742 94.404 1.00 32.96 236 PRO A C 1
ATOM 1693 O O . PRO A 1 236 ? -47.671 50.617 95.237 1.00 32.01 236 PRO A O 1
ATOM 1697 N N . GLU A 1 237 ? -47.259 48.606 94.316 1.00 32.12 237 GLU A N 1
ATOM 1698 C CA . GLU A 1 237 ? -46.166 48.325 95.259 1.00 21.30 237 GLU A CA 1
ATOM 1699 C C . GLU A 1 237 ? -45.095 47.450 94.629 1.00 19.36 237 GLU A C 1
ATOM 1700 O O . GLU A 1 237 ? -45.322 46.757 93.623 1.00 19.93 237 GLU A O 1
ATOM 1706 N N . PRO A 1 238 ? -43.894 47.455 95.185 1.00 15.48 238 PRO A N 1
ATOM 1707 C CA . PRO A 1 238 ? -42.864 46.525 94.675 1.00 10.82 238 PRO A CA 1
ATOM 1708 C C . PRO A 1 238 ? -43.304 45.076 94.827 1.00 11.59 238 PRO A C 1
ATOM 1709 O O . PRO A 1 238 ? -44.094 44.761 95.724 1.00 14.77 238 PRO A O 1
ATOM 1713 N N . VAL A 1 239 ? -42.805 44.191 93.971 1.00 12.41 239 VAL A N 1
ATOM 1714 C CA . VAL A 1 239 ? -43.256 42.797 93.989 1.00 11.92 239 VAL A CA 1
ATOM 1715 C C . VAL A 1 239 ? -42.108 41.842 94.307 1.00 14.22 239 VAL A C 1
ATOM 1716 O O . VAL A 1 239 ? -41.003 41.950 93.785 1.00 13.08 239 VAL A O 1
ATOM 1720 N N . ARG A 1 240 ? -42.390 40.874 95.176 1.00 10.39 240 ARG A N 1
ATOM 1721 C CA . ARG A 1 240 ? -41.404 39.892 95.623 1.00 9.87 240 ARG A CA 1
ATOM 1722 C C . ARG A 1 240 ? -40.926 38.988 94.504 1.00 15.47 240 ARG A C 1
ATOM 1723 O O . ARG A 1 240 ? -41.757 38.384 93.813 1.00 16.54 240 ARG A O 1
ATOM 1731 N N . MET A 1 241 ? -39.608 38.880 94.287 1.00 11.94 241 MET A N 1
ATOM 1732 C CA . MET A 1 241 ? -39.116 38.097 93.150 1.00 10.45 241 MET A CA 1
ATOM 1733 C C . MET A 1 241 ? -39.020 36.597 93.431 1.00 21.31 241 MET A C 1
ATOM 1734 O O . MET A 1 241 ? -38.862 36.174 94.579 1.00 14.62 241 MET A O 1
ATOM 1739 N N . ARG A 1 242 ? -39.127 35.764 92.394 1.00 20.01 242 ARG A N 1
ATOM 1740 C CA . ARG A 1 242 ? -38.891 34.322 92.496 1.00 15.11 242 ARG A CA 1
ATOM 1741 C C . ARG A 1 242 ? -37.854 33.924 91.461 1.00 13.49 242 ARG A C 1
ATOM 1742 O O . ARG A 1 242 ? -37.548 34.765 90.603 1.00 17.62 242 ARG A O 1
ATOM 1750 N N . ASP A 1 243 ? -37.316 32.712 91.508 1.00 9.98 243 ASP A N 1
ATOM 1751 C CA . ASP A 1 243 ? -36.199 32.410 90.602 1.00 13.99 243 ASP A CA 1
ATOM 1752 C C . ASP A 1 243 ? -36.572 32.399 89.127 1.00 14.22 243 ASP A C 1
ATOM 1753 O O . ASP A 1 243 ? -37.589 31.823 88.745 1.00 15.48 243 ASP A O 1
ATOM 1758 N N . GLY A 1 244 ? -35.722 32.990 88.295 1.00 15.09 244 GLY A N 1
ATOM 1759 C CA . GLY A 1 244 ? -35.858 32.865 86.852 1.00 15.91 244 GLY A CA 1
ATOM 1760 C C . GLY A 1 244 ? -36.569 34.010 86.190 1.00 17.61 244 GLY A C 1
ATOM 1761 O O . GLY A 1 244 ? -36.614 34.061 84.952 1.00 16.22 244 GLY A O 1
ATOM 1762 N N . ILE A 1 245 ? -37.134 34.948 86.952 1.00 14.94 245 ILE A N 1
ATOM 1763 C CA . ILE A 1 245 ? -37.838 36.036 86.273 1.00 12.13 245 ILE A CA 1
ATOM 1764 C C . ILE A 1 245 ? -36.865 37.030 85.667 1.00 16.58 245 ILE A C 1
ATOM 1765 O O . ILE A 1 245 ? -35.725 37.121 86.110 1.00 16.72 245 ILE A O 1
ATOM 1770 N N . GLU A 1 246 ? -37.361 37.740 84.662 1.00 12.34 246 GLU A N 1
ATOM 1771 C CA . GLU A 1 246 ? -36.509 38.666 83.900 1.00 16.98 246 GLU A CA 1
ATOM 1772 C C . GLU A 1 246 ? -36.989 40.088 84.119 1.00 16.23 246 GLU A C 1
ATOM 1773 O O . GLU A 1 246 ? -38.185 40.366 84.022 1.00 15.82 246 GLU A O 1
ATOM 1779 N N . VAL A 1 247 ? -36.098 41.032 84.426 1.00 14.19 247 VAL A N 1
ATOM 1780 C CA . VAL A 1 247 ? -36.592 42.385 84.707 1.00 14.87 247 VAL A CA 1
ATOM 1781 C C . VAL A 1 247 ? -35.813 43.381 83.861 1.00 12.90 247 VAL A C 1
ATOM 1782 O O . VAL A 1 247 ? -34.597 43.498 84.064 1.00 16.61 247 VAL A O 1
ATOM 1786 N N . PRO A 1 248 ? -36.456 44.074 82.935 1.00 20.73 248 PRO A N 1
ATOM 1787 C CA . PRO A 1 248 ? -35.742 45.034 82.072 1.00 25.84 248 PRO A CA 1
ATOM 1788 C C . PRO A 1 248 ? -35.062 46.145 82.860 1.00 17.71 248 PRO A C 1
ATOM 1789 O O . PRO A 1 248 ? -35.595 46.715 83.815 1.00 16.95 248 PRO A O 1
ATOM 1793 N N . LEU A 1 249 ? -33.847 46.476 82.432 1.00 20.11 249 LEU A N 1
ATOM 1794 C CA . LEU A 1 249 ? -33.083 47.528 83.076 1.00 19.95 249 LEU A CA 1
ATOM 1795 C C . LEU A 1 249 ? -33.574 48.902 82.643 1.00 26.59 249 LEU A C 1
ATOM 1796 O O . LEU A 1 249 ? -34.181 49.053 81.587 1.00 23.47 249 LEU A O 1
ATOM 1801 N N . PRO A 1 250 ? -33.286 49.892 83.478 1.00 29.90 250 PRO A N 1
ATOM 1802 C CA . PRO A 1 250 ? -33.630 51.270 83.130 1.00 31.08 250 PRO A CA 1
ATOM 1803 C C . PRO A 1 250 ? -32.947 51.658 81.822 1.00 33.45 250 PRO A C 1
ATOM 1804 O O . PRO A 1 250 ? -31.873 51.165 81.471 1.00 33.17 250 PRO A O 1
ATOM 1808 N N . GLU A 1 251 ? -33.597 52.548 81.106 1.00 31.47 251 GLU A N 1
ATOM 1809 C CA . GLU A 1 251 ? -33.056 53.178 79.910 1.00 42.47 251 GLU A CA 1
ATOM 1810 C C . GLU A 1 251 ? -31.597 53.574 80.079 1.00 46.68 251 GLU A C 1
ATOM 1811 O O . GLU A 1 251 ? -31.187 54.194 81.065 1.00 57.58 251 GLU A O 1
ATOM 1817 N N . GLY A 1 252 ? -30.756 53.204 79.111 1.00 45.20 252 GLY A N 1
ATOM 1818 C CA . GLY A 1 252 ? -29.351 53.565 79.159 1.00 47.49 252 GLY A CA 1
ATOM 1819 C C . GLY A 1 252 ? -28.555 52.715 80.126 1.00 49.74 252 GLY A C 1
ATOM 1820 O O . GLY A 1 252 ? -27.391 53.020 80.410 1.00 59.54 252 GLY A O 1
ATOM 1821 N N . HIS A 1 253 ? -29.169 51.650 80.642 1.00 46.68 253 HIS A N 1
ATOM 1822 C CA . HIS A 1 253 ? -28.485 50.766 81.585 1.00 46.88 253 HIS A CA 1
ATOM 1823 C C . HIS A 1 253 ? -28.281 49.372 81.004 1.00 43.04 253 HIS A C 1
ATOM 1824 O O . HIS A 1 253 ? -27.531 48.562 81.558 1.00 33.67 253 HIS A O 1
ATOM 1831 N N . GLY A 1 254 ? -28.937 49.056 79.891 1.00 41.18 254 GLY A N 1
ATOM 1832 C CA . GLY A 1 254 ? -28.787 47.743 79.271 1.00 36.08 254 GLY A CA 1
ATOM 1833 C C . GLY A 1 254 ? -30.131 47.098 78.975 1.00 34.22 254 GLY A C 1
ATOM 1834 O O . GLY A 1 254 ? -31.162 47.772 78.971 1.00 40.43 254 GLY A O 1
ATOM 1835 N N . ALA A 1 255 ? -30.126 45.791 78.726 1.00 27.04 255 ALA A N 1
ATOM 1836 C CA . ALA A 1 255 ? -31.345 45.089 78.343 1.00 27.24 255 ALA A CA 1
ATOM 1837 C C . ALA A 1 255 ? -32.146 44.644 79.566 1.00 24.84 255 ALA A C 1
ATOM 1838 O O . ALA A 1 255 ? -33.188 45.237 79.857 1.00 21.62 255 ALA A O 1
ATOM 1840 N N . ALA A 1 256 ? -31.642 43.614 80.240 1.00 23.56 256 ALA A N 1
ATOM 1841 C CA . ALA A 1 256 ? -32.329 43.002 81.371 1.00 21.26 256 ALA A CA 1
ATOM 1842 C C . ALA A 1 256 ? -31.407 42.136 82.227 1.00 18.09 256 ALA A C 1
ATOM 1843 O O . ALA A 1 256 ? -30.282 41.816 81.868 1.00 20.07 256 ALA A O 1
ATOM 1845 N N . VAL A 1 257 ? -31.948 41.766 83.380 1.00 14.35 257 VAL A N 1
ATOM 1846 C CA . VAL A 1 257 ? -31.349 40.878 84.352 1.00 13.88 257 VAL A CA 1
ATOM 1847 C C . VAL A 1 257 ? -32.309 39.731 84.658 1.00 12.77 257 VAL A C 1
ATOM 1848 O O . VAL A 1 257 ? -33.506 39.975 84.862 1.00 16.98 257 VAL A O 1
ATOM 1852 N N . ARG A 1 258 ? -31.779 38.521 84.670 1.00 16.73 258 ARG A N 1
ATOM 1853 C CA . ARG A 1 258 ? -32.544 37.366 85.133 1.00 17.23 258 ARG A CA 1
ATOM 1854 C C . ARG A 1 258 ? -32.177 37.108 86.593 1.00 16.88 258 ARG A C 1
ATOM 1855 O O . ARG A 1 258 ? -31.022 36.769 86.842 1.00 15.70 258 ARG A O 1
ATOM 1863 N N . PHE A 1 259 ? -33.099 37.294 87.522 1.00 12.62 259 PHE A N 1
ATOM 1864 C CA . PHE A 1 259 ? -32.805 37.118 88.935 1.00 16.00 259 PHE A CA 1
ATOM 1865 C C . PHE A 1 259 ? -33.073 35.724 89.485 1.00 15.02 259 PHE A C 1
ATOM 1866 O O . PHE A 1 259 ? -34.084 35.120 89.171 1.00 12.31 259 PHE A O 1
ATOM 1874 N N . ALA A 1 260 ? -32.209 35.221 90.359 1.00 13.87 260 ALA A N 1
ATOM 1875 C CA . ALA A 1 260 ? -32.498 34.019 91.133 1.00 11.96 260 ALA A CA 1
ATOM 1876 C C . ALA A 1 260 ? -32.207 34.293 92.602 1.00 9.41 260 ALA A C 1
ATOM 1877 O O . ALA A 1 260 ? -31.078 34.103 93.067 1.00 13.22 260 ALA A O 1
ATOM 1879 N N . PRO A 1 261 ? -33.185 34.782 93.355 1.00 10.22 261 PRO A N 1
ATOM 1880 C CA . PRO A 1 261 ? -32.939 35.038 94.779 1.00 11.26 261 PRO A CA 1
ATOM 1881 C C . PRO A 1 261 ? -32.430 33.831 95.538 1.00 13.12 261 PRO A C 1
ATOM 1882 O O . PRO A 1 261 ? -31.772 34.053 96.564 1.00 16.14 261 PRO A O 1
ATOM 1886 N N . SER A 1 262 ? -32.707 32.611 95.111 1.00 10.03 262 SER A N 1
ATOM 1887 C CA . SER A 1 262 ? -32.235 31.478 95.908 1.00 11.02 262 SER A CA 1
ATOM 1888 C C . SER A 1 262 ? -30.763 31.188 95.653 1.00 14.88 262 SER A C 1
ATOM 1889 O O . SER A 1 262 ? -30.140 30.305 96.270 1.00 12.76 262 SER A O 1
ATOM 1892 N N . ARG A 1 263 ? -30.124 31.918 94.739 1.00 11.59 263 ARG A N 1
ATOM 1893 C CA . ARG A 1 263 ? -28.729 31.601 94.390 1.00 11.48 263 ARG A CA 1
ATOM 1894 C C . ARG A 1 263 ? -27.788 31.659 95.589 1.00 14.36 263 ARG A C 1
ATOM 1895 O O . ARG A 1 263 ? -26.853 30.850 95.685 1.00 13.94 263 ARG A O 1
ATOM 1903 N N . VAL A 1 264 ? -28.026 32.597 96.493 1.00 10.62 264 VAL A N 1
ATOM 1904 C CA . VAL A 1 264 ? -27.101 32.805 97.625 1.00 9.72 264 VAL A CA 1
ATOM 1905 C C . VAL A 1 264 ? -27.129 31.642 98.598 1.00 9.75 264 VAL A C 1
ATOM 1906 O O . VAL A 1 264 ? -26.241 31.457 99.430 1.00 12.02 264 VAL A O 1
ATOM 1910 N N . PHE A 1 265 ? -28.162 30.812 98.526 1.00 11.82 265 PHE A N 1
ATOM 1911 C CA . PHE A 1 265 ? -28.302 29.675 99.427 1.00 17.82 265 PHE A CA 1
ATOM 1912 C C . PHE A 1 265 ? -27.902 28.353 98.790 1.00 19.64 265 PHE A C 1
ATOM 1913 O O . PHE A 1 265 ? -27.982 27.317 99.460 1.00 13.25 265 PHE A O 1
ATOM 1921 N N . GLU A 1 266 ? -27.492 28.348 97.527 1.00 11.84 266 GLU A N 1
ATOM 1922 C CA . GLU A 1 266 ? -27.186 27.092 96.829 1.00 12.68 266 GLU A CA 1
ATOM 1923 C C . GLU A 1 266 ? -25.684 26.850 96.758 1.00 15.28 266 GLU A C 1
ATOM 1924 O O . GLU A 1 266 ? -24.967 27.598 96.100 1.00 15.35 266 GLU A O 1
ATOM 1930 N N . PRO A 1 267 ? -25.145 25.827 97.427 1.00 9.64 267 PRO A N 1
ATOM 1931 C CA . PRO A 1 267 ? -23.706 25.566 97.420 1.00 16.19 267 PRO A CA 1
ATOM 1932 C C . PRO A 1 267 ? -23.165 25.292 96.022 1.00 14.92 267 PRO A C 1
ATOM 1933 O O . PRO A 1 267 ? -21.972 25.486 95.778 1.00 15.73 267 PRO A O 1
ATOM 1937 N N . GLY A 1 268 ? -24.042 24.835 95.136 1.00 13.75 268 GLY A N 1
ATOM 1938 C CA . GLY A 1 268 ? -23.598 24.492 93.788 1.00 12.77 268 GLY A CA 1
ATOM 1939 C C . GLY A 1 268 ? -23.535 25.706 92.872 1.00 13.02 268 GLY A C 1
ATOM 1940 O O . GLY A 1 268 ? -23.161 25.536 91.706 1.00 13.47 268 GLY A O 1
ATOM 1941 N N . ALA A 1 269 ? -23.888 26.892 93.367 1.00 15.72 269 ALA A N 1
ATOM 1942 C CA . ALA A 1 269 ? -23.814 28.129 92.564 1.00 13.17 269 ALA A CA 1
ATOM 1943 C C . ALA A 1 269 ? -22.357 28.550 92.427 1.00 14.16 269 ALA A C 1
ATOM 1944 O O . ALA A 1 269 ? -21.663 28.760 93.428 1.00 12.51 269 ALA A O 1
ATOM 1946 N N . TYR A 1 270 ? -21.804 28.664 91.203 1.00 13.79 270 TYR A N 1
ATOM 1947 C CA . TYR A 1 270 ? -20.370 28.980 91.157 1.00 20.30 270 TYR A CA 1
ATOM 1948 C C . TYR A 1 270 ? -20.089 30.359 91.756 1.00 15.25 270 TYR A C 1
ATOM 1949 O O . TYR A 1 270 ? -20.903 31.289 91.655 1.00 12.79 270 TYR A O 1
ATOM 1958 N N . PRO A 1 271 ? -18.915 30.533 92.338 1.00 14.36 271 PRO A N 1
ATOM 1959 C CA . PRO A 1 271 ? -18.588 31.854 92.879 1.00 10.90 271 PRO A CA 1
ATOM 1960 C C . PRO A 1 271 ? -18.404 32.885 91.765 1.00 16.16 271 PRO A C 1
ATOM 1961 O O . PRO A 1 271 ? -17.482 32.786 90.964 1.00 13.99 271 PRO A O 1
ATOM 1965 N N . SER A 1 272 ? -19.280 33.891 91.710 1.00 13.79 272 SER A N 1
ATOM 1966 C CA . SER A 1 272 ? -19.154 34.928 90.690 1.00 11.19 272 SER A CA 1
ATOM 1967 C C . SER A 1 272 ? -18.439 36.147 91.273 1.00 16.77 272 SER A C 1
ATOM 1968 O O . SER A 1 272 ? -18.972 36.798 92.181 1.00 11.10 272 SER A O 1
ATOM 1971 N N . GLY A 1 273 ? -17.244 36.439 90.752 1.00 14.76 273 GLY A N 1
ATOM 1972 C CA . GLY A 1 273 ? -16.468 37.589 91.206 1.00 14.47 273 GLY A CA 1
ATOM 1973 C C . GLY A 1 273 ? -17.098 38.930 90.899 1.00 13.81 273 GLY A C 1
ATOM 1974 O O . GLY A 1 273 ? -16.773 39.940 91.543 1.00 12.71 273 GLY A O 1
ATOM 1975 N N . GLY A 1 274 ? -17.998 38.987 89.931 1.00 12.50 274 GLY A N 1
ATOM 1976 C CA . GLY A 1 274 ? -18.666 40.240 89.597 1.00 15.04 274 GLY A CA 1
ATOM 1977 C C . GLY A 1 274 ? -20.030 40.429 90.207 1.00 15.60 274 GLY A C 1
ATOM 1978 O O . GLY A 1 274 ? -20.558 41.549 90.161 1.00 11.52 274 GLY A O 1
ATOM 1979 N N . ALA A 1 275 ? -20.654 39.381 90.769 1.00 12.78 275 ALA A N 1
ATOM 1980 C CA . ALA A 1 275 ? -22.036 39.532 91.209 1.00 12.37 275 ALA A CA 1
ATOM 1981 C C . ALA A 1 275 ? -22.421 38.623 92.371 1.00 13.84 275 ALA A C 1
ATOM 1982 O O . ALA A 1 275 ? -23.597 38.634 92.765 1.00 12.36 275 ALA A O 1
ATOM 1984 N N . GLY A 1 276 ? -21.492 37.851 92.904 1.00 13.28 276 GLY A N 1
ATOM 1985 C CA . GLY A 1 276 ? -21.796 36.702 93.715 1.00 17.38 276 GLY A CA 1
ATOM 1986 C C . GLY A 1 276 ? -21.819 36.730 95.212 1.00 24.52 276 GLY A C 1
ATOM 1987 O O . GLY A 1 276 ? -22.189 35.684 95.792 1.00 19.19 276 GLY A O 1
ATOM 1988 N N . MET A 1 277 ? -21.451 37.824 95.880 1.00 10.30 277 MET A N 1
ATOM 1989 C CA . MET A 1 277 ? -21.309 37.831 97.331 1.00 11.28 277 MET A CA 1
ATOM 1990 C C . MET A 1 277 ? -22.558 38.289 98.077 1.00 14.50 277 MET A C 1
ATOM 1991 O O . MET A 1 277 ? -23.462 38.873 97.488 1.00 13.50 277 MET A O 1
ATOM 1996 N N . TYR A 1 278 ? -22.603 38.000 99.380 1.00 11.53 278 TYR A N 1
ATOM 1997 C CA . TYR A 1 278 ? -23.567 38.609 100.286 1.00 8.89 278 TYR A CA 1
ATOM 1998 C C . TYR A 1 278 ? -22.785 39.397 101.336 1.00 8.66 278 TYR A C 1
ATOM 1999 O O . TYR A 1 278 ? -21.612 39.068 101.543 1.00 11.34 278 TYR A O 1
ATOM 2008 N N . GLY A 1 279 ? -23.431 40.331 102.018 1.00 12.13 279 GLY A N 1
ATOM 2009 C CA . GLY A 1 279 ? -22.771 40.926 103.176 1.00 9.84 279 GLY A CA 1
ATOM 2010 C C . GLY A 1 279 ? -23.711 41.883 103.887 1.00 10.14 279 GLY A C 1
ATOM 2011 O O . GLY A 1 279 ? -24.811 42.153 103.402 1.00 10.84 279 GLY A O 1
ATOM 2012 N N . SER A 1 280 ? -23.242 42.419 105.016 1.00 10.54 280 SER A N 1
ATOM 2013 C CA . SER A 1 280 ? -23.951 43.477 105.720 1.00 9.94 280 SER A CA 1
ATOM 2014 C C . SER A 1 280 ? -23.508 44.879 105.310 1.00 10.72 280 SER A C 1
ATOM 2015 O O . SER A 1 280 ? -22.469 45.053 104.669 1.00 9.88 280 SER A O 1
ATOM 2018 N N . ALA A 1 281 ? -24.301 45.878 105.697 1.00 9.65 281 ALA A N 1
ATOM 2019 C CA . ALA A 1 281 ? -23.876 47.271 105.446 1.00 12.58 281 ALA A CA 1
ATOM 2020 C C . ALA A 1 281 ? -22.548 47.564 106.126 1.00 9.97 281 ALA A C 1
ATOM 2021 O O . ALA A 1 281 ? -21.630 48.199 105.582 1.00 12.05 281 ALA A O 1
ATOM 2023 N N . ASP A 1 282 ? -22.376 47.107 107.365 1.00 10.21 282 ASP A N 1
ATOM 2024 C CA . ASP A 1 282 ? -21.115 47.392 108.054 1.00 11.98 282 ASP A CA 1
ATOM 2025 C C . ASP A 1 282 ? -19.933 46.799 107.321 1.00 11.23 282 ASP A C 1
ATOM 2026 O O . ASP A 1 282 ? -18.846 47.363 107.201 1.00 12.64 282 ASP A O 1
ATOM 2031 N N . ASP A 1 283 ? -20.137 45.569 106.824 1.00 8.23 283 ASP A N 1
ATOM 2032 C CA . ASP A 1 283 ? -18.964 44.968 106.157 1.00 13.83 283 ASP A CA 1
ATOM 2033 C C . ASP A 1 283 ? -18.651 45.722 104.865 1.00 16.70 283 ASP A C 1
ATOM 2034 O O . ASP A 1 283 ? -17.470 45.888 104.529 1.00 11.51 283 ASP A O 1
ATOM 2039 N N . VAL A 1 284 ? -19.699 46.150 104.151 1.00 10.53 284 VAL A N 1
ATOM 2040 C CA . VAL A 1 284 ? -19.389 46.893 102.913 1.00 10.12 284 VAL A CA 1
ATOM 2041 C C . VAL A 1 284 ? -18.660 48.179 103.286 1.00 13.53 284 VAL A C 1
ATOM 2042 O O . VAL A 1 284 ? -17.691 48.587 102.618 1.00 13.47 284 VAL A O 1
ATOM 2046 N N . LEU A 1 285 ? -19.097 48.831 104.362 1.00 11.43 285 LEU A N 1
ATOM 2047 C CA . LEU A 1 285 ? -18.457 50.084 104.771 1.00 13.18 285 LEU A CA 1
ATOM 2048 C C . LEU A 1 285 ? -16.985 49.857 105.108 1.00 13.39 285 LEU A C 1
ATOM 2049 O O . LEU A 1 285 ? -16.117 50.694 104.778 1.00 11.07 285 LEU A O 1
ATOM 2054 N N . ARG A 1 286 ? -16.680 48.717 105.750 1.00 11.52 286 ARG A N 1
ATOM 2055 C CA . ARG A 1 286 ? -15.265 48.442 106.046 1.00 11.00 286 ARG A CA 1
ATOM 2056 C C . ARG A 1 286 ? -14.433 48.380 104.768 1.00 10.24 286 ARG A C 1
ATOM 2057 O O . ARG A 1 286 ? -13.295 48.879 104.715 1.00 13.10 286 ARG A O 1
ATOM 2065 N N . ALA A 1 287 ? -14.983 47.775 103.709 1.00 7.80 287 ALA A N 1
ATOM 2066 C CA . ALA A 1 287 ? -14.210 47.731 102.469 1.00 9.42 287 ALA A CA 1
ATOM 2067 C C . ALA A 1 287 ? -14.068 49.118 101.845 1.00 12.61 287 ALA A C 1
ATOM 2068 O O . ALA A 1 287 ? -12.987 49.436 101.338 1.00 11.76 287 ALA A O 1
ATOM 2070 N N . LEU A 1 288 ? -15.158 49.883 101.841 1.00 11.25 288 LEU A N 1
ATOM 2071 C CA . LEU A 1 288 ? -15.121 51.218 101.240 1.00 13.40 288 LEU A CA 1
ATOM 2072 C C . LEU A 1 288 ? -14.134 52.109 101.997 1.00 15.08 288 LEU A C 1
ATOM 2073 O O . LEU A 1 288 ? -13.449 52.942 101.395 1.00 13.28 288 LEU A O 1
ATOM 2078 N N . GLU A 1 289 ? -14.063 51.960 103.313 1.00 12.70 289 GLU A N 1
ATOM 2079 C CA . GLU A 1 289 ? -13.168 52.798 104.125 1.00 11.24 289 GLU A CA 1
ATOM 2080 C C . GLU A 1 289 ? -11.717 52.413 103.886 1.00 16.51 289 GLU A C 1
ATOM 2081 O O . GLU A 1 289 ? -10.798 53.249 103.926 1.00 13.22 289 GLU A O 1
ATOM 2087 N N . ALA A 1 290 ? -11.513 51.113 103.653 1.00 13.82 290 ALA A N 1
ATOM 2088 C CA . ALA A 1 290 ? -10.159 50.653 103.361 1.00 13.30 290 ALA A CA 1
ATOM 2089 C C . ALA A 1 290 ? -9.690 51.229 102.032 1.00 12.94 290 ALA A C 1
ATOM 2090 O O . ALA A 1 290 ? -8.536 51.603 101.883 1.00 15.67 290 ALA A O 1
ATOM 2092 N N . ILE A 1 291 ? -10.635 51.251 101.087 1.00 9.96 291 ILE A N 1
ATOM 2093 C CA . ILE A 1 291 ? -10.314 51.879 99.805 1.00 12.17 291 ILE A CA 1
ATOM 2094 C C . ILE A 1 291 ? -10.036 53.354 100.033 1.00 16.23 291 ILE A C 1
ATOM 2095 O O . ILE A 1 291 ? -9.049 53.874 99.523 1.00 13.24 291 ILE A O 1
ATOM 2100 N N . ARG A 1 292 ? -10.905 54.013 100.808 1.00 10.17 292 ARG A N 1
ATOM 2101 C CA . ARG A 1 292 ? -10.777 55.461 100.967 1.00 12.32 292 ARG A CA 1
ATOM 2102 C C . ARG A 1 292 ? -9.495 55.899 101.649 1.00 13.35 292 ARG A C 1
ATOM 2103 O O . ARG A 1 292 ? -8.822 56.806 101.169 1.00 14.23 292 ARG A O 1
ATOM 2111 N N . ALA A 1 293 ? -9.166 55.267 102.784 1.00 12.98 293 ALA A N 1
ATOM 2112 C CA . ALA A 1 293 ? -8.083 55.808 103.599 1.00 12.57 293 ALA A CA 1
ATOM 2113 C C . ALA A 1 293 ? -6.803 54.976 103.583 1.00 24.28 293 ALA A C 1
ATOM 2114 O O . ALA A 1 293 ? -5.771 55.459 104.091 1.00 22.19 293 ALA A O 1
ATOM 2116 N N . ASN A 1 294 ? -6.865 53.784 103.016 1.00 16.47 294 ASN A N 1
ATOM 2117 C CA . ASN A 1 294 ? -5.763 52.846 102.881 1.00 17.18 294 ASN A CA 1
ATOM 2118 C C . ASN A 1 294 ? -4.781 52.855 104.051 1.00 14.42 294 ASN A C 1
ATOM 2119 O O . ASN A 1 294 ? -3.665 53.383 103.898 1.00 16.80 294 ASN A O 1
ATOM 2124 N N . PRO A 1 295 ? -5.176 52.309 105.185 1.00 17.70 295 PRO A N 1
ATOM 2125 C CA . PRO A 1 295 ? -4.230 52.219 106.313 1.00 21.15 295 PRO A CA 1
ATOM 2126 C C . PRO A 1 295 ? -3.314 51.014 106.145 1.00 20.75 295 PRO A C 1
ATOM 2127 O O . PRO A 1 295 ? -3.492 49.952 106.743 1.00 18.37 295 PRO A O 1
ATOM 2131 N N . GLY A 1 296 ? -2.289 51.166 105.292 1.00 18.20 296 GLY A N 1
ATOM 2132 C CA . GLY A 1 296 ? -1.358 50.067 105.091 1.00 15.44 296 GLY A CA 1
ATOM 2133 C C . GLY A 1 296 ? -1.951 48.834 104.461 1.00 16.62 296 GLY A C 1
ATOM 2134 O O . GLY A 1 296 ? -1.347 47.759 104.556 1.00 19.94 296 GLY A O 1
ATOM 2135 N N . PHE A 1 297 ? -3.118 48.893 103.822 1.00 16.71 297 PHE A N 1
ATOM 2136 C CA . PHE A 1 297 ? -3.737 47.677 103.275 1.00 10.30 297 PHE A CA 1
ATOM 2137 C C . PHE A 1 297 ? -3.125 47.314 101.930 1.00 17.04 297 PHE A C 1
ATOM 2138 O O . PHE A 1 297 ? -2.983 46.139 101.572 1.00 18.31 297 PHE A O 1
ATOM 2146 N N . LEU A 1 298 ? -2.758 48.352 101.173 1.00 12.55 298 LEU A N 1
ATOM 2147 C CA . LEU A 1 298 ? -2.075 48.184 99.896 1.00 12.22 298 LEU A CA 1
ATOM 2148 C C . LEU A 1 298 ? -0.907 49.170 99.806 1.00 14.39 298 LEU A C 1
ATOM 2149 O O . LEU A 1 298 ? -0.934 50.231 100.457 1.00 13.76 298 LEU A O 1
ATOM 2154 N N . PRO A 1 299 ? 0.090 48.857 98.993 1.00 14.12 299 PRO A N 1
ATOM 2155 C CA . PRO A 1 299 ? 1.183 49.805 98.771 1.00 12.67 299 PRO A CA 1
ATOM 2156 C C . PRO A 1 299 ? 0.632 51.097 98.169 1.00 11.77 299 PRO A C 1
ATOM 2157 O O . PRO A 1 299 ? -0.249 51.029 97.318 1.00 14.31 299 PRO A O 1
ATOM 2161 N N . GLU A 1 300 ? 1.145 52.231 98.616 1.00 10.75 300 GLU A N 1
ATOM 2162 C CA . GLU A 1 300 ? 0.617 53.516 98.204 1.00 10.36 300 GLU A CA 1
ATOM 2163 C C . GLU A 1 300 ? 0.521 53.657 96.696 1.00 11.08 300 GLU A C 1
ATOM 2164 O O . GLU A 1 300 ? -0.469 54.166 96.154 1.00 15.58 300 GLU A O 1
ATOM 2170 N N . THR A 1 301 ? 1.544 53.243 95.944 1.00 12.24 301 THR A N 1
ATOM 2171 C CA . THR A 1 301 ? 1.409 53.476 94.497 1.00 15.66 301 THR A CA 1
ATOM 2172 C C . THR A 1 301 ? 0.255 52.679 93.880 1.00 17.05 301 THR A C 1
ATOM 2173 O O . THR A 1 301 ? -0.413 53.223 93.000 1.00 14.25 301 THR A O 1
ATOM 2177 N N . LEU A 1 302 ? 0.051 51.455 94.335 1.00 16.89 302 LEU A N 1
ATOM 2178 C CA . LEU A 1 302 ? -1.019 50.587 93.839 1.00 14.47 302 LEU A CA 1
ATOM 2179 C C . LEU A 1 302 ? -2.390 51.106 94.268 1.00 14.69 302 LEU A C 1
ATOM 2180 O O . LEU A 1 302 ? -3.341 51.082 93.486 1.00 11.67 302 LEU A O 1
ATOM 2185 N N . ALA A 1 303 ? -2.516 51.582 95.507 1.00 14.37 303 ALA A N 1
ATOM 2186 C CA . ALA A 1 303 ? -3.758 52.177 95.977 1.00 15.03 303 ALA A CA 1
ATOM 2187 C C . ALA A 1 303 ? -4.110 53.422 95.161 1.00 13.25 303 ALA A C 1
ATOM 2188 O O . ALA A 1 303 ? -5.254 53.657 94.781 1.00 11.64 303 ALA A O 1
ATOM 2190 N N . ASP A 1 304 ? -3.108 54.253 94.892 1.00 12.54 304 ASP A N 1
ATOM 2191 C CA . ASP A 1 304 ? -3.331 55.440 94.065 1.00 16.24 304 ASP A CA 1
ATOM 2192 C C . ASP A 1 304 ? -3.769 55.063 92.652 1.00 10.32 304 ASP A C 1
ATOM 2193 O O . ASP A 1 304 ? -4.721 55.629 92.115 1.00 15.93 304 ASP A O 1
ATOM 2198 N N . ALA A 1 305 ? -3.092 54.099 92.049 1.00 13.38 305 ALA A N 1
ATOM 2199 C CA . ALA A 1 305 ? -3.464 53.610 90.726 1.00 20.12 305 ALA A CA 1
ATOM 2200 C C . ALA A 1 305 ? -4.911 53.106 90.705 1.00 17.90 305 ALA A C 1
ATOM 2201 O O . ALA A 1 305 ? -5.653 53.411 89.774 1.00 14.70 305 ALA A O 1
ATOM 2203 N N . ALA A 1 306 ? -5.282 52.357 91.731 1.00 10.84 306 ALA A N 1
ATOM 2204 C CA . ALA A 1 306 ? -6.622 51.768 91.786 1.00 13.15 306 ALA A CA 1
ATOM 2205 C C . ALA A 1 306 ? -7.740 52.803 91.873 1.00 18.56 306 ALA A C 1
ATOM 2206 O O . ALA A 1 306 ? -8.865 52.532 91.421 1.00 13.63 306 ALA A O 1
ATOM 2208 N N . ARG A 1 307 ? -7.488 53.990 92.427 1.00 12.87 307 ARG A N 1
ATOM 2209 C CA . ARG A 1 307 ? -8.513 55.010 92.610 1.00 11.91 307 ARG A CA 1
ATOM 2210 C C . ARG A 1 307 ? -8.476 56.114 91.564 1.00 12.54 307 ARG A C 1
ATOM 2211 O O . ARG A 1 307 ? -9.260 57.057 91.623 1.00 13.98 307 ARG A O 1
ATOM 2219 N N . ARG A 1 308 ? -7.537 55.980 90.640 1.00 17.44 308 ARG A N 1
ATOM 2220 C CA . ARG A 1 308 ? -7.247 56.903 89.553 1.00 17.56 308 ARG A CA 1
ATOM 2221 C C . ARG A 1 308 ? -7.985 56.491 88.292 1.00 17.50 308 ARG A C 1
ATOM 2222 O O . ARG A 1 308 ? -8.134 55.304 88.006 1.00 18.96 308 ARG A O 1
ATOM 2230 N N . ASP A 1 309 ? -8.458 57.446 87.494 1.00 14.40 309 ASP A N 1
ATOM 2231 C CA . ASP A 1 309 ? -9.102 57.065 86.232 1.00 19.13 309 ASP A CA 1
ATOM 2232 C C . ASP A 1 309 ? -8.096 56.405 85.298 1.00 24.19 309 ASP A C 1
ATOM 2233 O O . ASP A 1 309 ? -7.120 57.027 84.875 1.00 26.49 309 ASP A O 1
ATOM 2238 N N . GLN A 1 310 ? -8.322 55.135 84.973 1.00 18.20 310 GLN A N 1
ATOM 2239 C CA . GLN A 1 310 ? -7.457 54.388 84.076 1.00 18.96 310 GLN A CA 1
ATOM 2240 C C . GLN A 1 310 ? -8.074 54.287 82.681 1.00 22.09 310 GLN A C 1
ATOM 2241 O O . GLN A 1 310 ? -7.420 53.785 81.774 1.00 24.73 310 GLN A O 1
ATOM 2247 N N . ALA A 1 311 ? -9.301 54.759 82.506 1.00 20.94 311 ALA A N 1
ATOM 2248 C CA . ALA A 1 311 ? -10.007 54.587 81.246 1.00 23.78 311 ALA A CA 1
ATOM 2249 C C . ALA A 1 311 ? -10.237 55.890 80.492 1.00 23.36 311 ALA A C 1
ATOM 2250 O O . ALA A 1 311 ? -10.339 55.819 79.261 1.00 28.20 311 ALA A O 1
ATOM 2252 N N . GLY A 1 312 ? -10.318 57.034 81.152 1.00 24.28 312 GLY A N 1
ATOM 2253 C CA . GLY A 1 312 ? -10.603 58.306 80.487 1.00 28.00 312 GLY A CA 1
ATOM 2254 C C . GLY A 1 312 ? -12.056 58.724 80.579 1.00 27.02 312 GLY A C 1
ATOM 2255 O O . GLY A 1 312 ? -12.968 57.887 80.576 1.00 21.60 312 GLY A O 1
ATOM 2256 N N . VAL A 1 313 ? -12.332 60.026 80.654 1.00 26.52 313 VAL A N 1
ATOM 2257 C CA . VAL A 1 313 ? -13.687 60.549 80.760 1.00 32.13 313 VAL A CA 1
ATOM 2258 C C . VAL A 1 313 ? -14.599 60.087 79.633 1.00 30.37 313 VAL A C 1
ATOM 2259 O O . VAL A 1 313 ? -15.826 60.077 79.750 1.00 23.31 313 VAL A O 1
ATOM 2263 N N . GLY A 1 314 ? -13.974 59.734 78.507 1.00 34.23 314 GLY A N 1
ATOM 2264 C CA . GLY A 1 314 ? -14.718 59.363 77.315 1.00 30.15 314 GLY A CA 1
ATOM 2265 C C . GLY A 1 314 ? -15.527 58.094 77.495 1.00 34.27 314 GLY A C 1
ATOM 2266 O O . GLY A 1 314 ? -16.489 57.877 76.761 1.00 25.64 314 GLY A O 1
ATOM 2267 N N . ALA A 1 315 ? -15.131 57.270 78.461 1.00 29.71 315 ALA A N 1
ATOM 2268 C CA . ALA A 1 315 ? -15.784 56.001 78.739 1.00 25.52 315 ALA A CA 1
ATOM 2269 C C . ALA A 1 315 ? -17.211 56.195 79.266 1.00 25.32 315 ALA A C 1
ATOM 2270 O O . ALA A 1 315 ? -17.981 55.237 79.150 1.00 29.00 315 ALA A O 1
ATOM 2272 N N . GLU A 1 316 ? -17.472 57.384 79.793 1.00 21.77 316 GLU A N 1
ATOM 2273 C CA . GLU A 1 316 ? -18.769 57.809 80.300 1.00 17.71 316 GLU A CA 1
ATOM 2274 C C . GLU A 1 316 ? -19.449 56.671 81.037 1.00 22.97 316 GLU A C 1
ATOM 2275 O O . GLU A 1 316 ? -20.521 56.164 80.720 1.00 25.13 316 GLU A O 1
ATOM 2281 N N . THR A 1 317 ? -18.780 56.183 82.083 1.00 21.25 317 THR A N 1
ATOM 2282 C CA . THR A 1 317 ? -19.231 54.900 82.644 1.00 16.14 317 THR A CA 1
ATOM 2283 C C . THR A 1 317 ? -20.495 55.009 83.476 1.00 24.60 317 THR A C 1
ATOM 2284 O O . THR A 1 317 ? -21.172 53.989 83.667 1.00 30.58 317 THR A O 1
ATOM 2288 N N . ARG A 1 318 ? -20.802 56.199 83.965 1.00 21.26 318 ARG A N 1
ATOM 2289 C CA . ARG A 1 318 ? -22.034 56.507 84.690 1.00 21.37 318 ARG A CA 1
ATOM 2290 C C . ARG A 1 318 ? -22.715 57.674 83.978 1.00 27.92 318 ARG A C 1
ATOM 2291 O O . ARG A 1 318 ? -23.351 58.535 84.576 1.00 32.77 318 ARG A O 1
ATOM 2299 N N . GLY A 1 319 ? -22.530 57.674 82.662 1.00 30.75 319 GLY A N 1
ATOM 2300 C CA . GLY A 1 319 ? -22.892 58.833 81.855 1.00 30.30 319 GLY A CA 1
ATOM 2301 C C . GLY A 1 319 ? -21.692 59.746 81.702 1.00 23.37 319 GLY A C 1
ATOM 2302 O O . GLY A 1 319 ? -20.564 59.468 82.124 1.00 24.28 319 GLY A O 1
ATOM 2303 N N . PRO A 1 320 ? -21.921 60.889 81.073 1.00 29.54 320 PRO A N 1
ATOM 2304 C CA . PRO A 1 320 ? -20.816 61.826 80.842 1.00 28.58 320 PRO A CA 1
ATOM 2305 C C . PRO A 1 320 ? -20.140 62.255 82.147 1.00 20.15 320 PRO A C 1
ATOM 2306 O O . PRO A 1 320 ? -20.845 62.450 83.137 1.00 23.97 320 PRO A O 1
ATOM 2310 N N . GLY A 1 321 ? -18.825 62.408 82.130 1.00 19.88 321 GLY A N 1
ATOM 2311 C CA . GLY A 1 321 ? -18.041 62.991 83.202 1.00 21.20 321 GLY A CA 1
ATOM 2312 C C . GLY A 1 321 ? -17.295 61.966 84.035 1.00 22.24 321 GLY A C 1
ATOM 2313 O O . GLY A 1 321 ? -16.549 62.373 84.923 1.00 20.68 321 GLY A O 1
ATOM 2314 N N . TRP A 1 322 ? -17.494 60.687 83.747 1.00 21.27 322 TRP A N 1
ATOM 2315 C CA . TRP A 1 322 ? -17.025 59.566 84.540 1.00 23.11 322 TRP A CA 1
ATOM 2316 C C . TRP A 1 322 ? -16.096 58.590 83.834 1.00 20.54 322 TRP A C 1
ATOM 2317 O O . TRP A 1 322 ? -16.475 57.991 82.814 1.00 19.37 322 TRP A O 1
ATOM 2328 N N . GLY A 1 323 ? -14.894 58.344 84.358 1.00 13.69 323 GLY A N 1
ATOM 2329 C CA . GLY A 1 323 ? -14.089 57.238 83.819 1.00 13.08 323 GLY A CA 1
ATOM 2330 C C . GLY A 1 323 ? -14.130 56.057 84.791 1.00 16.79 323 GLY A C 1
ATOM 2331 O O . GLY A 1 323 ? -15.168 55.810 85.417 1.00 16.18 323 GLY A O 1
ATOM 2332 N N . PHE A 1 324 ? -13.024 55.332 84.927 1.00 18.28 324 PHE A N 1
ATOM 2333 C CA . PHE A 1 324 ? -13.008 54.089 85.696 1.00 18.08 324 PHE A CA 1
ATOM 2334 C C . PHE A 1 324 ? -11.601 53.730 86.140 1.00 23.86 324 PHE A C 1
ATOM 2335 O O . PHE A 1 324 ? -10.648 53.912 85.377 1.00 18.76 324 PHE A O 1
ATOM 2343 N N . GLY A 1 325 ? -11.455 53.215 87.364 1.00 19.44 325 GLY A N 1
ATOM 2344 C CA . GLY A 1 325 ? -10.146 52.772 87.828 1.00 19.72 325 GLY A CA 1
ATOM 2345 C C . GLY A 1 325 ? -10.012 51.267 87.926 1.00 16.30 325 GLY A C 1
ATOM 2346 O O . GLY A 1 325 ? -10.288 50.532 86.974 1.00 12.88 325 GLY A O 1
ATOM 2347 N N . TYR A 1 326 ? -9.580 50.772 89.096 1.00 11.41 326 TYR A N 1
ATOM 2348 C CA . TYR A 1 326 ? -9.540 49.314 89.278 1.00 12.64 326 TYR A CA 1
ATOM 2349 C C . TYR A 1 326 ? -10.655 48.798 90.192 1.00 17.28 326 TYR A C 1
ATOM 2350 O O . TYR A 1 326 ? -10.688 47.601 90.492 1.00 13.43 326 TYR A O 1
ATOM 2359 N N . LEU A 1 327 ? -11.550 49.661 90.646 1.00 13.24 327 LEU A N 1
ATOM 2360 C CA . LEU A 1 327 ? -12.549 49.308 91.649 1.00 13.20 327 LEU A CA 1
ATOM 2361 C C . LEU A 1 327 ? -13.953 49.812 91.338 1.00 16.13 327 LEU A C 1
ATOM 2362 O O . LEU A 1 327 ? -14.930 49.312 91.901 1.00 12.61 327 LEU A O 1
ATOM 2367 N N . SER A 1 328 ? -14.070 50.823 90.485 1.00 12.11 328 SER A N 1
ATOM 2368 C CA . SER A 1 328 ? -15.288 51.588 90.337 1.00 11.47 328 SER A CA 1
ATOM 2369 C C . SER A 1 328 ? -15.173 52.661 89.258 1.00 11.79 328 SER A C 1
ATOM 2370 O O . SER A 1 328 ? -14.114 52.867 88.683 1.00 15.55 328 SER A O 1
ATOM 2373 N N . ALA A 1 329 ? -16.276 53.369 89.061 1.00 12.59 329 ALA A N 1
ATOM 2374 C CA . ALA A 1 329 ? -16.208 54.581 88.249 1.00 14.09 329 ALA A CA 1
ATOM 2375 C C . ALA A 1 329 ? -15.413 55.633 89.009 1.00 14.88 329 ALA A C 1
ATOM 2376 O O . ALA A 1 329 ? -15.346 55.584 90.235 1.00 13.31 329 ALA A O 1
ATOM 2378 N N . VAL A 1 330 ? -14.813 56.587 88.299 1.00 13.00 330 VAL A N 1
ATOM 2379 C CA . VAL A 1 330 ? -14.101 57.697 88.928 1.00 14.64 330 VAL A CA 1
ATOM 2380 C C . VAL A 1 330 ? -14.622 59.019 88.378 1.00 19.08 330 VAL A C 1
ATOM 2381 O O . VAL A 1 330 ? -14.630 59.227 87.156 1.00 17.11 330 VAL A O 1
ATOM 2385 N N . LEU A 1 331 ? -15.061 59.923 89.251 1.00 17.88 331 LEU A N 1
ATOM 2386 C CA . LEU A 1 331 ? -15.602 61.176 88.708 1.00 13.88 331 LEU A CA 1
ATOM 2387 C C . LEU A 1 331 ? -14.502 62.089 88.180 1.00 15.48 331 LEU A C 1
ATOM 2388 O O . LEU A 1 331 ? -13.650 62.534 88.947 1.00 16.58 331 LEU A O 1
ATOM 2393 N N . ASP A 1 332 ? -14.489 62.416 86.884 1.00 19.80 332 ASP A N 1
ATOM 2394 C CA . ASP A 1 332 ? -13.504 63.348 86.332 1.00 26.18 332 ASP A CA 1
ATOM 2395 C C . ASP A 1 332 ? -14.031 64.779 86.221 1.00 29.54 332 ASP A C 1
ATOM 2396 O O . ASP A 1 332 ? -13.272 65.746 86.386 1.00 24.36 332 ASP A O 1
ATOM 2401 N N . ASP A 1 333 ? -15.322 64.924 85.941 1.00 24.84 333 ASP A N 1
ATOM 2402 C CA . ASP A 1 333 ? -15.918 66.236 85.667 1.00 28.54 333 ASP A CA 1
ATOM 2403 C C . ASP A 1 333 ? -17.319 66.406 86.238 1.00 21.84 333 ASP A C 1
ATOM 2404 O O . ASP A 1 333 ? -18.301 66.089 85.561 1.00 21.85 333 ASP A O 1
ATOM 2409 N N . PRO A 1 334 ? -17.433 66.878 87.473 1.00 21.49 334 PRO A N 1
ATOM 2410 C CA . PRO A 1 334 ? -18.718 67.056 88.156 1.00 23.77 334 PRO A CA 1
ATOM 2411 C C . PRO A 1 334 ? -19.750 67.833 87.355 1.00 29.26 334 PRO A C 1
ATOM 2412 O O . PRO A 1 334 ? -20.921 67.486 87.256 1.00 19.72 334 PRO A O 1
ATOM 2416 N N . ALA A 1 335 ? -19.309 68.947 86.765 1.00 29.71 335 ALA A N 1
ATOM 2417 C CA . ALA A 1 335 ? -20.215 69.760 85.957 1.00 33.50 335 ALA A CA 1
ATOM 2418 C C . ALA A 1 335 ? -20.872 68.931 84.863 1.00 22.41 335 ALA A C 1
ATOM 2419 O O . ALA A 1 335 ? -22.095 68.880 84.736 1.00 30.23 335 ALA A O 1
ATOM 2421 N N . ALA A 1 336 ? -20.052 68.256 84.054 1.00 24.31 336 ALA A N 1
ATOM 2422 C CA . ALA A 1 336 ? -20.621 67.421 83.001 1.00 23.17 336 ALA A CA 1
ATOM 2423 C C . ALA A 1 336 ? -21.564 66.366 83.571 1.00 35.75 336 ALA A C 1
ATOM 2424 O O . ALA A 1 336 ? -22.506 65.955 82.881 1.00 33.18 336 ALA A O 1
ATOM 2426 N N . ALA A 1 337 ? -21.296 65.928 84.803 1.00 33.33 337 ALA A N 1
ATOM 2427 C CA . ALA A 1 337 ? -22.056 64.824 85.380 1.00 26.58 337 ALA A CA 1
ATOM 2428 C C . ALA A 1 337 ? -23.280 65.335 86.112 1.00 30.27 337 ALA A C 1
ATOM 2429 O O . ALA A 1 337 ? -24.097 64.554 86.607 1.00 25.82 337 ALA A O 1
ATOM 2431 N N . GLY A 1 338 ? -23.348 66.664 86.170 1.00 28.19 338 GLY A N 1
ATOM 2432 C CA . GLY A 1 338 ? -24.503 67.271 86.822 1.00 26.13 338 GLY A CA 1
ATOM 2433 C C . GLY A 1 338 ? -24.612 66.852 88.273 1.00 26.79 338 GLY A C 1
ATOM 2434 O O . GLY A 1 338 ? -25.713 66.617 88.785 1.00 25.31 338 GLY A O 1
ATOM 2435 N N . THR A 1 339 ? -23.463 66.781 88.942 1.00 17.99 339 THR A N 1
ATOM 2436 C CA . THR A 1 339 ? -23.487 66.372 90.343 1.00 17.90 339 THR A CA 1
ATOM 2437 C C . THR A 1 339 ? -22.704 67.288 91.253 1.00 18.38 339 THR A C 1
ATOM 2438 O O . THR A 1 339 ? -21.714 67.914 90.861 1.00 23.66 339 THR A O 1
ATOM 2442 N N . PRO A 1 340 ? -23.135 67.362 92.508 1.00 18.54 340 PRO A N 1
ATOM 2443 C CA . PRO A 1 340 ? -22.418 68.126 93.525 1.00 22.51 340 PRO A CA 1
ATOM 2444 C C . PRO A 1 340 ? -21.204 67.395 94.095 1.00 23.92 340 PRO A C 1
ATOM 2445 O O . PRO A 1 340 ? -20.505 68.020 94.905 1.00 16.95 340 PRO A O 1
ATOM 2449 N N . GLN A 1 341 ? -20.990 66.138 93.695 1.00 14.51 341 GLN A N 1
ATOM 2450 C CA . GLN A 1 341 ? -19.844 65.393 94.221 1.00 16.91 341 GLN A CA 1
ATOM 2451 C C . GLN A 1 341 ? -18.545 65.961 93.654 1.00 18.61 341 GLN A C 1
ATOM 2452 O O . GLN A 1 341 ? -18.543 66.522 92.555 1.00 20.88 341 GLN A O 1
ATOM 2458 N N . HIS A 1 342 ? -17.442 65.826 94.386 1.00 16.52 342 HIS A N 1
ATOM 2459 C CA . HIS A 1 342 ? -16.182 66.433 93.964 1.00 20.09 342 HIS A CA 1
ATOM 2460 C C . HIS A 1 342 ? -15.404 65.539 93.014 1.00 22.12 342 HIS A C 1
ATOM 2461 O O . HIS A 1 342 ? -15.545 64.305 93.032 1.00 17.12 342 HIS A O 1
ATOM 2468 N N . ALA A 1 343 ? -14.574 66.183 92.186 1.00 15.18 343 ALA A N 1
ATOM 2469 C CA . ALA A 1 343 ? -13.719 65.384 91.302 1.00 12.62 343 ALA A CA 1
ATOM 2470 C C . ALA A 1 343 ? -12.934 64.331 92.086 1.00 16.17 343 ALA A C 1
ATOM 2471 O O . ALA A 1 343 ? -12.528 64.623 93.215 1.00 16.45 343 ALA A O 1
ATOM 2473 N N . GLY A 1 344 ? -12.762 63.146 91.522 1.00 14.68 344 GLY A N 1
ATOM 2474 C CA . GLY A 1 344 ? -12.027 62.089 92.211 1.00 13.00 344 GLY A CA 1
ATOM 2475 C C . GLY A 1 344 ? -12.986 61.117 92.888 1.00 13.74 344 GLY A C 1
ATOM 2476 O O . GLY A 1 344 ? -12.527 60.068 93.350 1.00 15.31 344 GLY A O 1
ATOM 2477 N N . THR A 1 345 ? -14.276 61.441 92.937 1.00 16.63 345 THR A N 1
ATOM 2478 C CA . THR A 1 345 ? -15.262 60.580 93.588 1.00 16.81 345 THR A CA 1
ATOM 2479 C C . THR A 1 345 ? -15.294 59.201 92.924 1.00 19.57 345 THR A C 1
ATOM 2480 O O . THR A 1 345 ? -15.300 59.111 91.690 1.00 14.24 345 THR A O 1
ATOM 2484 N N . LEU A 1 346 ? -15.317 58.183 93.787 1.00 14.55 346 LEU A N 1
ATOM 2485 C CA . LEU A 1 346 ? -15.473 56.787 93.392 1.00 11.73 346 LEU A CA 1
ATOM 2486 C C . LEU A 1 346 ? -16.929 56.346 93.502 1.00 13.64 346 LEU A C 1
ATOM 2487 O O . LEU A 1 346 ? -17.582 56.636 94.516 1.00 11.29 346 LEU A O 1
ATOM 2492 N N . GLN A 1 347 ? -17.502 55.647 92.514 1.00 14.11 347 GLN A N 1
ATOM 2493 C CA . GLN A 1 347 ? -18.920 55.292 92.659 1.00 14.14 347 GLN A CA 1
ATOM 2494 C C . GLN A 1 347 ? -19.252 54.044 91.844 1.00 16.82 347 GLN A C 1
ATOM 2495 O O . GLN A 1 347 ? -18.676 53.873 90.766 1.00 12.29 347 GLN A O 1
ATOM 2501 N N . TRP A 1 348 ? -20.140 53.180 92.324 1.00 12.14 348 TRP A N 1
ATOM 2502 C CA . TRP A 1 348 ? -20.656 52.041 91.552 1.00 10.55 348 TRP A CA 1
ATOM 2503 C C . TRP A 1 348 ? -21.921 51.540 92.238 1.00 16.50 348 TRP A C 1
ATOM 2504 O O . TRP A 1 348 ? -22.409 52.210 93.163 1.00 16.98 348 TRP A O 1
ATOM 2515 N N . GLY A 1 349 ? -22.513 50.423 91.838 1.00 15.83 349 GLY A N 1
ATOM 2516 C CA . GLY A 1 349 ? -23.802 50.029 92.413 1.00 11.49 349 GLY A CA 1
ATOM 2517 C C . GLY A 1 349 ? -24.036 48.543 92.244 1.00 10.91 349 GLY A C 1
ATOM 2518 O O . GLY A 1 349 ? -23.068 47.804 92.022 1.00 11.20 349 GLY A O 1
ATOM 2519 N N . GLY A 1 350 ? -25.288 48.113 92.367 1.00 10.21 350 GLY A N 1
ATOM 2520 C CA . GLY A 1 350 ? -25.591 46.685 92.216 1.00 12.68 350 GLY A CA 1
ATOM 2521 C C . GLY A 1 350 ? -27.031 46.446 91.793 1.00 11.35 350 GLY A C 1
ATOM 2522 O O . GLY A 1 350 ? -27.920 47.168 92.269 1.00 12.29 350 GLY A O 1
ATOM 2523 N N . VAL A 1 351 ? -27.309 45.474 90.923 1.00 10.97 351 VAL A N 1
ATOM 2524 C CA . VAL A 1 351 ? -28.663 45.348 90.381 1.00 10.36 351 VAL A CA 1
ATOM 2525 C C . VAL A 1 351 ? -29.711 44.888 91.381 1.00 11.65 351 VAL A C 1
ATOM 2526 O O . VAL A 1 351 ? -30.922 45.045 91.130 1.00 11.40 351 VAL A O 1
ATOM 2530 N N . TYR A 1 352 ? -29.355 44.330 92.535 1.00 10.69 352 TYR A N 1
ATOM 2531 C CA . TYR A 1 352 ? -30.397 44.065 93.540 1.00 11.34 352 TYR A CA 1
ATOM 2532 C C . TYR A 1 352 ? -30.960 45.367 94.113 1.00 17.59 352 TYR A C 1
ATOM 2533 O O . TYR A 1 352 ? -31.980 45.372 94.815 1.00 15.32 352 TYR A O 1
ATOM 2542 N N . GLY A 1 353 ? -30.347 46.518 93.839 1.00 13.70 353 GLY A N 1
ATOM 2543 C CA . GLY A 1 353 ? -30.886 47.800 94.297 1.00 13.17 353 GLY A CA 1
ATOM 2544 C C . GLY A 1 353 ? -29.915 48.527 95.234 1.00 12.36 353 GLY A C 1
ATOM 2545 O O . GLY A 1 353 ? -30.350 49.033 96.276 1.00 13.04 353 GLY A O 1
ATOM 2546 N N . HIS A 1 354 ? -28.638 48.614 94.859 1.00 9.37 354 HIS A N 1
ATOM 2547 C CA . HIS A 1 354 ? -27.630 49.226 95.720 1.00 8.62 354 HIS A CA 1
ATOM 2548 C C . HIS A 1 354 ? -26.809 50.289 94.981 1.00 11.11 354 HIS A C 1
ATOM 2549 O O . HIS A 1 354 ? -26.652 50.191 93.767 1.00 13.49 354 HIS A O 1
ATOM 2556 N N . SER A 1 355 ? -26.281 51.217 95.756 1.00 11.36 355 SER A N 1
ATOM 2557 C CA . SER A 1 355 ? -25.447 52.328 95.307 1.00 11.05 355 SER A CA 1
ATOM 2558 C C . SER A 1 355 ? -24.464 52.753 96.381 1.00 14.48 355 SER A C 1
ATOM 2559 O O . SER A 1 355 ? -24.733 52.772 97.583 1.00 13.88 355 SER A O 1
ATOM 2562 N N . TRP A 1 356 ? -23.235 53.118 95.997 1.00 13.03 356 TRP A N 1
ATOM 2563 C CA . TRP A 1 356 ? -22.295 53.607 96.999 1.00 10.99 356 TRP A CA 1
ATOM 2564 C C . TRP A 1 356 ? -21.372 54.648 96.359 1.00 11.15 356 TRP A C 1
ATOM 2565 O O . TRP A 1 356 ? -21.103 54.559 95.166 1.00 12.32 356 TRP A O 1
ATOM 2576 N N . PHE A 1 357 ? -20.870 55.602 97.129 1.00 8.93 357 PHE A N 1
ATOM 2577 C CA . PHE A 1 357 ? -19.786 56.415 96.560 1.00 11.61 357 PHE A CA 1
ATOM 2578 C C . PHE A 1 357 ? -18.831 56.851 97.665 1.00 14.70 357 PHE A C 1
ATOM 2579 O O . PHE A 1 357 ? -19.258 56.960 98.815 1.00 12.06 357 PHE A O 1
ATOM 2587 N N . VAL A 1 358 ? -17.592 57.114 97.261 1.00 11.33 358 VAL A N 1
ATOM 2588 C CA . VAL A 1 358 ? -16.596 57.695 98.162 1.00 13.56 358 VAL A CA 1
ATOM 2589 C C . VAL A 1 358 ? -16.170 59.050 97.607 1.00 14.55 358 VAL A C 1
ATOM 2590 O O . VAL A 1 358 ? -15.502 59.053 96.566 1.00 15.45 358 VAL A O 1
ATOM 2594 N N . ASP A 1 359 ? -16.568 60.138 98.234 1.00 14.79 359 ASP A N 1
ATOM 2595 C CA . ASP A 1 359 ? -16.146 61.485 97.824 1.00 12.07 359 ASP A CA 1
ATOM 2596 C C . ASP A 1 359 ? -14.856 61.753 98.599 1.00 14.24 359 ASP A C 1
ATOM 2597 O O . ASP A 1 359 ? -14.914 62.172 99.751 1.00 14.41 359 ASP A O 1
ATOM 2602 N N . ARG A 1 360 ? -13.753 61.443 97.936 1.00 12.83 360 ARG A N 1
ATOM 2603 C CA . ARG A 1 360 ? -12.431 61.438 98.546 1.00 10.87 360 ARG A CA 1
ATOM 2604 C C . ARG A 1 360 ? -12.069 62.806 99.096 1.00 11.19 360 ARG A C 1
ATOM 2605 O O . ARG A 1 360 ? -11.558 62.927 100.214 1.00 16.21 360 ARG A O 1
ATOM 2613 N N . ALA A 1 361 ? -12.335 63.836 98.298 1.00 13.25 361 ALA A N 1
ATOM 2614 C CA . ALA A 1 361 ? -12.020 65.204 98.717 1.00 15.70 361 ALA A CA 1
ATOM 2615 C C . ALA A 1 361 ? -12.672 65.556 100.054 1.00 21.01 361 ALA A C 1
ATOM 2616 O O . ALA A 1 361 ? -12.079 66.274 100.872 1.00 16.71 361 ALA A O 1
ATOM 2618 N N . LEU A 1 362 ? -13.891 65.069 100.282 1.00 12.90 362 LEU A N 1
ATOM 2619 C CA . LEU A 1 362 ? -14.614 65.377 101.509 1.00 12.58 362 LEU A CA 1
ATOM 2620 C C . LEU A 1 362 ? -14.477 64.300 102.578 1.00 19.42 362 LEU A C 1
ATOM 2621 O O . LEU A 1 362 ? -15.102 64.433 103.636 1.00 14.64 362 LEU A O 1
ATOM 2626 N N . GLY A 1 363 ? -13.696 63.258 102.321 1.00 18.80 363 GLY A N 1
ATOM 2627 C CA . GLY A 1 363 ? -13.535 62.179 103.278 1.00 14.37 363 GLY A CA 1
ATOM 2628 C C . GLY A 1 363 ? -14.796 61.356 103.482 1.00 14.69 363 GLY A C 1
ATOM 2629 O O . GLY A 1 363 ? -14.884 60.658 104.504 1.00 17.13 363 GLY A O 1
ATOM 2630 N N . LEU A 1 364 ? -15.746 61.450 102.574 1.00 12.45 364 LEU A N 1
ATOM 2631 C CA . LEU A 1 364 ? -17.093 60.917 102.682 1.00 17.72 364 LEU A CA 1
ATOM 2632 C C . LEU A 1 364 ? -17.242 59.521 102.072 1.00 20.29 364 LEU A C 1
ATOM 2633 O O . LEU A 1 364 ? -16.948 59.369 100.886 1.00 18.30 364 LEU A O 1
ATOM 2638 N N . SER A 1 365 ? -17.718 58.563 102.851 1.00 18.49 365 SER A N 1
ATOM 2639 C CA . SER A 1 365 ? -18.224 57.282 102.367 1.00 16.63 365 SER A CA 1
ATOM 2640 C C . SER A 1 365 ? -19.738 57.234 102.575 1.00 18.01 365 SER A C 1
ATOM 2641 O O . SER A 1 365 ? -20.266 57.439 103.674 1.00 15.57 365 SER A O 1
ATOM 2644 N N . VAL A 1 366 ? -20.482 56.995 101.503 1.00 12.51 366 VAL A N 1
ATOM 2645 C CA . VAL A 1 366 ? -21.933 56.934 101.541 1.00 14.62 366 VAL A CA 1
ATOM 2646 C C . VAL A 1 366 ? -22.447 55.645 100.906 1.00 13.85 366 VAL A C 1
ATOM 2647 O O . VAL A 1 366 ? -22.102 55.325 99.767 1.00 11.27 366 VAL A O 1
ATOM 2651 N N . LEU A 1 367 ? -23.262 54.884 101.621 1.00 11.30 367 LEU A N 1
ATOM 2652 C CA . LEU A 1 367 ? -23.639 53.542 101.184 1.00 9.30 367 LEU A CA 1
ATOM 2653 C C . LEU A 1 367 ? -25.131 53.315 101.347 1.00 11.19 367 LEU A C 1
ATOM 2654 O O . LEU A 1 367 ? -25.678 53.664 102.396 1.00 10.87 367 LEU A O 1
ATOM 2659 N N . LEU A 1 368 ? -25.741 52.759 100.299 1.00 10.24 368 LEU A N 1
ATOM 2660 C CA . LEU A 1 368 ? -27.152 52.420 100.296 1.00 9.02 368 LEU A CA 1
ATOM 2661 C C . LEU A 1 368 ? -27.333 50.969 99.851 1.00 13.47 368 LEU A C 1
ATOM 2662 O O . LEU A 1 368 ? -27.002 50.626 98.709 1.00 11.74 368 LEU A O 1
ATOM 2667 N N . LEU A 1 369 ? -27.853 50.129 100.751 1.00 9.75 369 LEU A N 1
ATOM 2668 C CA . LEU A 1 369 ? -28.214 48.760 100.366 1.00 10.08 369 LEU A CA 1
ATOM 2669 C C . LEU A 1 369 ? -29.734 48.638 100.419 1.00 9.63 369 LEU A C 1
ATOM 2670 O O . LEU A 1 369 ? -30.305 49.027 101.454 1.00 11.22 369 LEU A O 1
ATOM 2675 N N . THR A 1 370 ? -30.406 48.155 99.379 1.00 10.31 370 THR A N 1
ATOM 2676 C CA . THR A 1 370 ? -31.860 48.002 99.452 1.00 14.81 370 THR A CA 1
ATOM 2677 C C . THR A 1 370 ? -32.306 46.628 98.948 1.00 18.55 370 THR A C 1
ATOM 2678 O O . THR A 1 370 ? -31.541 45.833 98.395 1.00 14.14 370 THR A O 1
ATOM 2682 N N . ASN A 1 371 ? -33.597 46.348 99.120 1.00 12.05 371 ASN A N 1
ATOM 2683 C CA . ASN A 1 371 ? -34.214 45.145 98.578 1.00 10.04 371 ASN A CA 1
ATOM 2684 C C . ASN A 1 371 ? -35.148 45.524 97.430 1.00 12.39 371 ASN A C 1
ATOM 2685 O O . ASN A 1 371 ? -36.100 44.815 97.105 1.00 13.56 371 ASN A O 1
ATOM 2690 N N . THR A 1 372 ? -34.895 46.676 96.789 1.00 10.89 372 THR A N 1
ATOM 2691 C CA . THR A 1 372 ? -35.820 47.092 95.724 1.00 10.88 372 THR A CA 1
ATOM 2692 C C . THR A 1 372 ? -35.073 47.374 94.423 1.00 16.08 372 THR A C 1
ATOM 2693 O O . THR A 1 372 ? -34.442 48.429 94.258 1.00 17.39 372 THR A O 1
ATOM 2697 N N . ALA A 1 373 ? -35.117 46.433 93.483 1.00 13.46 373 ALA A N 1
ATOM 2698 C CA . ALA A 1 373 ? -34.523 46.586 92.152 1.00 17.17 373 ALA A CA 1
ATOM 2699 C C . ALA A 1 373 ? -35.496 47.320 91.225 1.00 13.17 373 ALA A C 1
ATOM 2700 O O . ALA A 1 373 ? -36.638 46.870 91.093 1.00 17.78 373 ALA A O 1
ATOM 2702 N N . TYR A 1 374 ? -35.153 48.439 90.622 1.00 12.35 374 TYR A N 1
ATOM 2703 C CA . TYR A 1 374 ? -33.863 49.090 90.588 1.00 14.00 374 TYR A CA 1
ATOM 2704 C C . TYR A 1 374 ? -33.804 50.438 91.309 1.00 21.12 374 TYR A C 1
ATOM 2705 O O . TYR A 1 374 ? -32.784 51.140 91.183 1.00 17.32 374 TYR A O 1
ATOM 2714 N N . GLU A 1 375 ? -34.851 50.806 92.043 1.00 14.40 375 GLU A N 1
ATOM 2715 C CA . GLU A 1 375 ? -34.891 52.095 92.735 1.00 13.53 375 GLU A CA 1
ATOM 2716 C C . GLU A 1 375 ? -33.627 52.357 93.548 1.00 18.15 375 GLU A C 1
ATOM 2717 O O . GLU A 1 375 ? -33.087 53.469 93.466 1.00 19.46 375 GLU A O 1
ATOM 2723 N N . GLY A 1 376 ? -33.132 51.390 94.318 1.00 13.87 376 GLY A N 1
ATOM 2724 C CA . GLY A 1 376 ? -31.962 51.666 95.159 1.00 8.83 376 GLY A CA 1
ATOM 2725 C C . GLY A 1 376 ? -30.684 51.656 94.347 1.00 11.29 376 GLY A C 1
ATOM 2726 O O . GLY A 1 376 ? -29.633 51.987 94.893 1.00 12.52 376 GLY A O 1
ATOM 2727 N N . MET A 1 377 ? -30.709 51.289 93.068 1.00 12.60 377 MET A N 1
ATOM 2728 C CA . MET A 1 377 ? -29.521 51.313 92.231 1.00 13.62 377 MET A CA 1
ATOM 2729 C C . MET A 1 377 ? -29.465 52.606 91.408 1.00 17.89 377 MET A C 1
ATOM 2730 O O . MET A 1 377 ? -28.461 53.319 91.398 1.00 20.49 377 MET A O 1
ATOM 2735 N N . SER A 1 378 ? -30.546 52.896 90.709 1.00 16.60 378 SER A N 1
ATOM 2736 C CA . SER A 1 378 ? -30.514 53.968 89.720 1.00 24.99 378 SER A CA 1
ATOM 2737 C C . SER A 1 378 ? -31.660 54.950 89.827 1.00 22.22 378 SER A C 1
ATOM 2738 O O . SER A 1 378 ? -31.718 55.920 89.055 1.00 21.64 378 SER A O 1
ATOM 2741 N N . GLY A 1 379 ? -32.604 54.753 90.741 1.00 16.88 379 GLY A N 1
ATOM 2742 C CA . GLY A 1 379 ? -33.843 55.506 90.749 1.00 19.64 379 GLY A CA 1
ATOM 2743 C C . GLY A 1 379 ? -33.760 56.876 91.378 1.00 21.12 379 GLY A C 1
ATOM 2744 O O . GLY A 1 379 ? -32.681 57.289 91.825 1.00 19.53 379 GLY A O 1
ATOM 2745 N N . PRO A 1 380 ? -34.890 57.578 91.423 1.00 17.79 380 PRO A N 1
ATOM 2746 C CA . PRO A 1 380 ? -34.954 58.899 92.060 1.00 23.23 380 PRO A CA 1
ATOM 2747 C C . PRO A 1 380 ? -34.402 58.916 93.483 1.00 26.88 380 PRO A C 1
ATOM 2748 O O . PRO A 1 380 ? -33.749 59.887 93.888 1.00 15.10 380 PRO A O 1
ATOM 2752 N N . LEU A 1 381 ? -34.674 57.862 94.239 1.00 23.36 381 LEU A N 1
ATOM 2753 C CA . LEU A 1 381 ? -34.135 57.674 95.581 1.00 19.94 381 LEU A CA 1
ATOM 2754 C C . LEU A 1 381 ? -32.640 57.957 95.660 1.00 20.04 381 LEU A C 1
ATOM 2755 O O . LEU A 1 381 ? -32.141 58.587 96.595 1.00 14.92 381 LEU A O 1
ATOM 2760 N N . THR A 1 382 ? -31.894 57.449 94.676 1.00 17.38 382 THR A N 1
ATOM 2761 C CA . THR A 1 382 ? -30.436 57.624 94.800 1.00 17.30 382 THR A CA 1
ATOM 2762 C C . THR A 1 382 ? -30.076 59.095 94.632 1.00 17.28 382 THR A C 1
ATOM 2763 O O . THR A 1 382 ? -29.144 59.612 95.250 1.00 16.92 382 THR A O 1
ATOM 2767 N N . ILE A 1 383 ? -30.835 59.785 93.779 1.00 19.04 383 ILE A N 1
ATOM 2768 C CA . ILE A 1 383 ? -30.502 61.177 93.481 1.00 19.59 383 ILE A CA 1
ATOM 2769 C C . ILE A 1 383 ? -30.915 62.060 94.640 1.00 19.44 383 ILE A C 1
ATOM 2770 O O . ILE A 1 383 ? -30.165 62.954 95.034 1.00 17.77 383 ILE A O 1
ATOM 2775 N N . ALA A 1 384 ? -32.094 61.800 95.190 1.00 18.55 384 ALA A N 1
ATOM 2776 C CA . ALA A 1 384 ? -32.553 62.579 96.341 1.00 16.56 384 ALA A CA 1
ATOM 2777 C C . ALA A 1 384 ? -31.657 62.393 97.558 1.00 16.65 384 ALA A C 1
ATOM 2778 O O . ALA A 1 384 ? -31.403 63.343 98.301 1.00 18.61 384 ALA A O 1
ATOM 2780 N N . LEU A 1 385 ? -31.157 61.190 97.810 1.00 12.28 385 LEU A N 1
ATOM 2781 C CA . LEU A 1 385 ? -30.250 60.938 98.925 1.00 15.50 385 LEU A CA 1
ATOM 2782 C C . LEU A 1 385 ? -28.911 61.654 98.758 1.00 20.97 385 LEU A C 1
ATOM 2783 O O . LEU A 1 385 ? -28.404 62.288 99.691 1.00 15.52 385 LEU A O 1
ATOM 2788 N N . ARG A 1 386 ? -28.340 61.539 97.561 1.00 20.30 386 ARG A N 1
ATOM 2789 C CA . ARG A 1 386 ? -27.102 62.221 97.197 1.00 16.65 386 ARG A CA 1
ATOM 2790 C C . ARG A 1 386 ? -27.245 63.724 97.411 1.00 21.89 386 ARG A C 1
ATOM 2791 O O . ARG A 1 386 ? -26.411 64.357 98.067 1.00 21.72 386 ARG A O 1
ATOM 2799 N N . ASP A 1 387 ? -28.311 64.301 96.865 1.00 16.19 387 ASP A N 1
ATOM 2800 C CA . ASP A 1 387 ? -28.564 65.733 97.032 1.00 26.61 387 ASP A CA 1
ATOM 2801 C C . ASP A 1 387 ? -28.759 66.147 98.484 1.00 20.92 387 ASP A C 1
ATOM 2802 O O . ASP A 1 387 ? -28.321 67.248 98.843 1.00 19.46 387 ASP A O 1
ATOM 2807 N N . ALA A 1 388 ? -29.390 65.323 99.321 1.00 15.46 388 ALA A N 1
ATOM 2808 C CA . ALA A 1 388 ? -29.530 65.722 100.730 1.00 19.49 388 ALA A CA 1
ATOM 2809 C C . ALA A 1 388 ? -28.200 65.676 101.469 1.00 22.97 388 ALA A C 1
ATOM 2810 O O . ALA A 1 388 ? -27.933 66.468 102.380 1.00 24.58 388 ALA A O 1
ATOM 2812 N N . VAL A 1 389 ? -27.312 64.740 101.096 1.00 18.72 389 VAL A N 1
ATOM 2813 C CA . VAL A 1 389 ? -25.996 64.726 101.724 1.00 16.60 389 VAL A CA 1
ATOM 2814 C C . VAL A 1 389 ? -25.258 66.040 101.495 1.00 19.75 389 VAL A C 1
ATOM 2815 O O . VAL A 1 389 ? -24.600 66.572 102.389 1.00 25.48 389 VAL A O 1
ATOM 2819 N N . TYR A 1 390 ? -25.362 66.549 100.273 1.00 15.11 390 TYR A N 1
ATOM 2820 C CA . TYR A 1 390 ? -24.641 67.780 99.951 1.00 15.13 390 TYR A CA 1
ATOM 2821 C C . TYR A 1 390 ? -25.492 69.025 100.146 1.00 22.65 390 TYR A C 1
ATOM 2822 O O . TYR A 1 390 ? -25.021 70.099 99.746 1.00 32.04 390 TYR A O 1
ATOM 2831 N N . ALA A 1 391 ? -26.690 68.960 100.714 1.00 22.25 391 ALA A N 1
ATOM 2832 C CA . ALA A 1 391 ? -27.532 70.169 100.752 1.00 27.38 391 ALA A CA 1
ATOM 2833 C C . ALA A 1 391 ? -26.851 71.333 101.462 1.00 35.74 391 ALA A C 1
ATOM 2834 O O . ALA A 1 391 ? -26.934 70.556 102.813 1.00 31.57 391 ALA A O 1
ATOM 2836 N N . ALA B 1 15 ? -46.981 56.063 118.038 1.00 39.85 15 ALA B N 1
ATOM 2837 C CA . ALA B 1 15 ? -45.519 56.050 117.997 1.00 40.18 15 ALA B CA 1
ATOM 2838 C C . ALA B 1 15 ? -44.941 57.458 118.052 1.00 35.03 15 ALA B C 1
ATOM 2839 O O . ALA B 1 15 ? -43.963 57.701 118.759 1.00 31.88 15 ALA B O 1
ATOM 2841 N N . ALA B 1 16 ? -45.527 58.404 117.326 1.00 37.67 16 ALA B N 1
ATOM 2842 C CA . ALA B 1 16 ? -45.037 59.777 117.277 1.00 43.66 16 ALA B CA 1
ATOM 2843 C C . ALA B 1 16 ? -45.129 60.545 118.589 1.00 34.72 16 ALA B C 1
ATOM 2844 O O . ALA B 1 16 ? -44.207 61.276 118.974 1.00 35.23 16 ALA B O 1
ATOM 2846 N N . SER B 1 17 ? -46.233 60.438 119.322 1.00 31.90 17 SER B N 1
ATOM 2847 C CA . SER B 1 17 ? -46.345 61.191 120.573 1.00 33.48 17 SER B CA 1
ATOM 2848 C C . SER B 1 17 ? -45.522 60.547 121.686 1.00 28.40 17 SER B C 1
ATOM 2849 O O . SER B 1 17 ? -44.897 61.244 122.486 1.00 33.75 17 SER B O 1
ATOM 2852 N N . LEU B 1 18 ? -45.543 59.221 121.720 1.00 32.69 18 LEU B N 1
ATOM 2853 C CA . LEU B 1 18 ? -44.755 58.446 122.680 1.00 29.81 18 LEU B CA 1
ATOM 2854 C C . LEU B 1 18 ? -43.283 58.811 122.559 1.00 24.33 18 LEU B C 1
ATOM 2855 O O . LEU B 1 18 ? -42.569 59.070 123.521 1.00 27.85 18 LEU B O 1
ATOM 2860 N N . ALA B 1 19 ? -42.850 58.818 121.299 1.00 27.05 19 ALA B N 1
ATOM 2861 C CA . ALA B 1 19 ? -41.453 59.073 120.982 1.00 29.39 19 ALA B CA 1
ATOM 2862 C C . ALA B 1 19 ? -41.084 60.481 121.435 1.00 31.16 19 ALA B C 1
ATOM 2863 O O . ALA B 1 19 ? -39.982 60.683 121.937 1.00 21.05 19 ALA B O 1
ATOM 2865 N N . ALA B 1 20 ? -42.010 61.433 121.269 1.00 25.54 20 ALA B N 1
ATOM 2866 C CA . ALA B 1 20 ? -41.720 62.780 121.764 1.00 24.41 20 ALA B CA 1
ATOM 2867 C C . ALA B 1 20 ? -41.575 62.785 123.283 1.00 17.01 20 ALA B C 1
ATOM 2868 O O . ALA B 1 20 ? -40.636 63.374 123.810 1.00 29.74 20 ALA B O 1
ATOM 2870 N N . ARG B 1 21 ? -42.487 62.139 124.001 1.00 28.66 21 ARG B N 1
ATOM 2871 C CA . ARG B 1 21 ? -42.385 62.065 125.459 1.00 29.95 21 ARG B CA 1
ATOM 2872 C C . ARG B 1 21 ? -41.061 61.424 125.862 1.00 37.08 21 ARG B C 1
ATOM 2873 O O . ARG B 1 21 ? -40.341 61.934 126.729 1.00 24.61 21 ARG B O 1
ATOM 2881 N N . LEU B 1 22 ? -40.725 60.294 125.228 1.00 36.34 22 LEU B N 1
ATOM 2882 C CA . LEU B 1 22 ? -39.508 59.589 125.644 1.00 26.12 22 LEU B CA 1
ATOM 2883 C C . LEU B 1 22 ? -38.244 60.383 125.379 1.00 25.90 22 LEU B C 1
ATOM 2884 O O . LEU B 1 22 ? -37.361 60.447 126.232 1.00 24.20 22 LEU B O 1
ATOM 2889 N N . ASP B 1 23 ? -38.139 60.986 124.192 1.00 23.54 23 ASP B N 1
ATOM 2890 C CA . ASP B 1 23 ? -36.952 61.769 123.872 1.00 23.41 23 ASP B CA 1
ATOM 2891 C C . ASP B 1 23 ? -36.825 62.952 124.826 1.00 16.59 23 ASP B C 1
ATOM 2892 O O . ASP B 1 23 ? -35.710 63.369 125.148 1.00 21.06 23 ASP B O 1
ATOM 2897 N N . ALA B 1 24 ? -37.968 63.479 125.268 1.00 21.54 24 ALA B N 1
ATOM 2898 C CA . ALA B 1 24 ? -37.938 64.598 126.216 1.00 24.37 24 ALA B CA 1
ATOM 2899 C C . ALA B 1 24 ? -37.247 64.159 127.509 1.00 25.12 24 ALA B C 1
ATOM 2900 O O . ALA B 1 24 ? -36.327 64.818 127.980 1.00 25.04 24 ALA B O 1
ATOM 2902 N N . VAL B 1 25 ? -37.686 63.036 128.053 1.00 32.52 25 VAL B N 1
ATOM 2903 C CA . VAL B 1 25 ? -37.062 62.350 129.173 1.00 32.52 25 VAL B CA 1
ATOM 2904 C C . VAL B 1 25 ? -35.569 62.143 128.959 1.00 33.30 25 VAL B C 1
ATOM 2905 O O . VAL B 1 25 ? -34.719 62.538 129.765 1.00 31.35 25 VAL B O 1
ATOM 2909 N N . PHE B 1 26 ? -35.226 61.498 127.837 1.00 21.89 26 PHE B N 1
ATOM 2910 C CA . PHE B 1 26 ? -33.810 61.238 127.603 1.00 19.86 26 PHE B CA 1
ATOM 2911 C C . PHE B 1 26 ? -33.010 62.526 127.487 1.00 25.64 26 PHE B C 1
ATOM 2912 O O . PHE B 1 26 ? -31.932 62.627 128.068 1.00 25.15 26 PHE B O 1
ATOM 2920 N N . ASP B 1 27 ? -33.555 63.487 126.735 1.00 29.56 27 ASP B N 1
ATOM 2921 C CA . ASP B 1 27 ? -32.869 64.764 126.574 1.00 31.64 27 ASP B CA 1
ATOM 2922 C C . ASP B 1 27 ? -32.469 65.368 127.916 1.00 24.28 27 ASP B C 1
ATOM 2923 O O . ASP B 1 27 ? -31.323 65.738 128.152 1.00 30.29 27 ASP B O 1
ATOM 2928 N N . GLN B 1 28 ? -33.474 65.481 128.783 1.00 26.56 28 GLN B N 1
ATOM 2929 C CA . GLN B 1 28 ? -33.217 66.079 130.091 1.00 25.02 28 GLN B CA 1
ATOM 2930 C C . GLN B 1 28 ? -32.114 65.327 130.818 1.00 32.85 28 GLN B C 1
ATOM 2931 O O . GLN B 1 28 ? -31.227 65.888 131.452 1.00 29.09 28 GLN B O 1
ATOM 2937 N N . ALA B 1 29 ? -32.206 63.997 130.704 1.00 30.32 29 ALA B N 1
ATOM 2938 C CA . ALA B 1 29 ? -31.290 63.132 131.425 1.00 20.37 29 ALA B CA 1
ATOM 2939 C C . ALA B 1 29 ? -29.881 63.283 130.914 1.00 17.65 29 ALA B C 1
ATOM 2940 O O . ALA B 1 29 ? -28.920 63.316 131.678 1.00 26.11 29 ALA B O 1
ATOM 2942 N N . LEU B 1 30 ? -29.735 63.362 129.588 1.00 24.25 30 LEU B N 1
ATOM 2943 C CA . LEU B 1 30 ? -28.390 63.561 129.069 1.00 26.49 30 LEU B CA 1
ATOM 2944 C C . LEU B 1 30 ? -27.867 64.929 129.492 1.00 36.53 30 LEU B C 1
ATOM 2945 O O . LEU B 1 30 ? -26.707 65.069 129.874 1.00 25.68 30 LEU B O 1
ATOM 2950 N N . ARG B 1 31 ? -28.720 65.958 129.408 1.00 42.91 31 ARG B N 1
ATOM 2951 C CA . ARG B 1 31 ? -28.118 67.279 129.647 1.00 52.37 31 ARG B CA 1
ATOM 2952 C C . ARG B 1 31 ? -27.714 67.404 131.122 1.00 43.53 31 ARG B C 1
ATOM 2953 O O . ARG B 1 31 ? -26.704 68.078 131.362 1.00 31.96 31 ARG B O 1
ATOM 2961 N N . GLU B 1 32 ? -28.457 66.771 132.018 1.00 34.41 32 GLU B N 1
ATOM 2962 C CA . GLU B 1 32 ? -28.194 66.832 133.454 1.00 35.78 32 GLU B CA 1
ATOM 2963 C C . GLU B 1 32 ? -27.099 65.863 133.894 1.00 40.89 32 GLU B C 1
ATOM 2964 O O . GLU B 1 32 ? -26.859 65.698 135.090 1.00 35.26 32 GLU B O 1
ATOM 2970 N N . ARG B 1 33 ? -26.428 65.236 132.946 1.00 34.56 33 ARG B N 1
ATOM 2971 C CA . ARG B 1 33 ? -25.285 64.359 133.154 1.00 34.79 33 ARG B CA 1
ATOM 2972 C C . ARG B 1 33 ? -25.585 63.202 134.101 1.00 26.30 33 ARG B C 1
ATOM 2973 O O . ARG B 1 33 ? -24.711 62.745 134.839 1.00 33.23 33 ARG B O 1
ATOM 2981 N N . ARG B 1 34 ? -26.823 62.741 134.047 1.00 22.78 34 ARG B N 1
ATOM 2982 C CA . ARG B 1 34 ? -27.320 61.637 134.843 1.00 28.12 34 ARG B CA 1
ATOM 2983 C C . ARG B 1 34 ? -27.199 60.314 134.092 1.00 30.93 34 ARG B C 1
ATOM 2984 O O . ARG B 1 34 ? -27.304 59.242 134.688 1.00 26.01 34 ARG B O 1
ATOM 2992 N N . LEU B 1 35 ? -27.000 60.442 132.784 1.00 22.39 35 LEU B N 1
ATOM 2993 C CA . LEU B 1 35 ? -26.974 59.288 131.888 1.00 20.72 35 LEU B CA 1
ATOM 2994 C C . LEU B 1 35 ? -25.884 59.450 130.846 1.00 24.89 35 LEU B C 1
ATOM 2995 O O . LEU B 1 35 ? -25.791 60.541 130.271 1.00 32.97 35 LEU B O 1
ATOM 3000 N N . VAL B 1 36 ? -25.080 58.425 130.593 1.00 24.56 36 VAL B N 1
ATOM 3001 C CA . VAL B 1 36 ? -24.102 58.556 129.504 1.00 21.29 36 VAL B CA 1
ATOM 3002 C C . VAL B 1 36 ? -24.740 58.119 128.192 1.00 27.20 36 VAL B C 1
ATOM 3003 O O . VAL B 1 36 ? -24.772 58.860 127.197 1.00 20.50 36 VAL B O 1
ATOM 3007 N N . GLY B 1 37 ? -25.294 56.914 128.143 1.00 20.97 37 GLY B N 1
ATOM 3008 C CA . GLY B 1 37 ? -25.937 56.493 126.891 1.00 20.78 37 GLY B CA 1
ATOM 3009 C C . GLY B 1 37 ? -26.923 55.366 127.155 1.00 20.33 37 GLY B C 1
ATOM 3010 O O . GLY B 1 37 ? -26.796 54.676 128.173 1.00 18.62 37 GLY B O 1
ATOM 3011 N N . ALA B 1 38 ? -27.892 55.150 126.272 1.00 17.92 38 ALA B N 1
ATOM 3012 C CA . ALA B 1 38 ? -28.866 54.087 126.465 1.00 17.45 38 ALA B CA 1
ATOM 3013 C C . ALA B 1 38 ? -29.401 53.550 125.147 1.00 21.12 38 ALA B C 1
ATOM 3014 O O . ALA B 1 38 ? -29.295 54.228 124.125 1.00 18.78 38 ALA B O 1
ATOM 3016 N N . VAL B 1 39 ? -29.989 52.361 125.208 1.00 15.11 39 VAL B N 1
ATOM 3017 C CA . VAL B 1 39 ? -30.852 51.916 124.107 1.00 12.68 39 VAL B CA 1
ATOM 3018 C C . VAL B 1 39 ? -32.196 51.572 124.734 1.00 14.87 39 VAL B C 1
ATOM 3019 O O . VAL B 1 39 ? -32.272 50.865 125.748 1.00 14.87 39 VAL B O 1
ATOM 3023 N N . ALA B 1 40 ? -33.293 52.072 124.162 1.00 16.47 40 ALA B N 1
ATOM 3024 C CA . ALA B 1 40 ? -34.603 51.755 124.735 1.00 10.98 40 ALA B CA 1
ATOM 3025 C C . ALA B 1 40 ? -35.540 51.261 123.647 1.00 18.12 40 ALA B C 1
ATOM 3026 O O . ALA B 1 40 ? -35.540 51.804 122.529 1.00 16.60 40 ALA B O 1
ATOM 3028 N N . ILE B 1 41 ? -36.342 50.242 123.940 1.00 12.47 41 ILE B N 1
ATOM 3029 C CA . ILE B 1 41 ? -37.300 49.768 122.935 1.00 10.17 41 ILE B CA 1
ATOM 3030 C C . ILE B 1 41 ? -38.686 49.625 123.549 1.00 15.08 41 ILE B C 1
ATOM 3031 O O . ILE B 1 41 ? -38.770 49.105 124.670 1.00 16.21 41 ILE B O 1
ATOM 3036 N N . VAL B 1 42 ? -39.731 50.044 122.855 1.00 14.06 42 VAL B N 1
ATOM 3037 C CA . VAL B 1 42 ? -41.122 49.801 123.249 1.00 12.87 42 VAL B CA 1
ATOM 3038 C C . VAL B 1 42 ? -41.829 49.030 122.142 1.00 18.30 42 VAL B C 1
ATOM 3039 O O . VAL B 1 42 ? -41.907 49.462 120.984 1.00 17.50 42 VAL B O 1
ATOM 3043 N N . ALA B 1 43 ? -42.352 47.858 122.485 1.00 15.39 43 ALA B N 1
ATOM 3044 C CA . ALA B 1 43 ? -43.133 47.042 121.570 1.00 10.01 43 ALA B CA 1
ATOM 3045 C C . ALA B 1 43 ? -44.560 46.843 122.070 1.00 24.10 43 ALA B C 1
ATOM 3046 O O . ALA B 1 43 ? -44.773 46.748 123.284 1.00 17.24 43 ALA B O 1
ATOM 3048 N N . ARG B 1 44 ? -45.544 46.781 121.172 1.00 19.94 44 ARG B N 1
ATOM 3049 C CA . ARG B 1 44 ? -46.909 46.503 121.635 1.00 20.84 44 ARG B CA 1
ATOM 3050 C C . ARG B 1 44 ? -47.546 45.462 120.733 1.00 18.88 44 ARG B C 1
ATOM 3051 O O . ARG B 1 44 ? -47.676 45.679 119.518 1.00 16.87 44 ARG B O 1
ATOM 3059 N N . HIS B 1 45 ? -47.906 44.336 121.332 1.00 14.54 45 HIS B N 1
ATOM 3060 C CA . HIS B 1 45 ? -48.334 43.167 120.575 1.00 21.36 45 HIS B CA 1
ATOM 3061 C C . HIS B 1 45 ? -47.386 42.896 119.402 1.00 29.08 45 HIS B C 1
ATOM 3062 O O . HIS B 1 45 ? -47.836 42.617 118.288 1.00 21.41 45 HIS B O 1
ATOM 3069 N N . GLY B 1 46 ? -46.084 42.967 119.682 1.00 17.49 46 GLY B N 1
ATOM 3070 C CA . GLY B 1 46 ? -45.077 42.537 118.727 1.00 19.90 46 GLY B CA 1
ATOM 3071 C C . GLY B 1 46 ? -44.741 43.594 117.683 1.00 25.32 46 GLY B C 1
ATOM 3072 O O . GLY B 1 46 ? -43.912 43.333 116.811 1.00 24.92 46 GLY B O 1
ATOM 3073 N N . GLU B 1 47 ? -45.361 44.750 117.779 1.00 21.34 47 GLU B N 1
ATOM 3074 C CA . GLU B 1 47 ? -45.225 45.921 116.926 1.00 22.84 47 GLU B CA 1
ATOM 3075 C C . GLU B 1 47 ? -44.261 46.911 117.551 1.00 20.49 47 GLU B C 1
ATOM 3076 O O . GLU B 1 47 ? -44.435 47.363 118.683 1.00 22.69 47 GLU B O 1
ATOM 3082 N N . ILE B 1 48 ? -43.185 47.275 116.835 1.00 16.99 48 ILE B N 1
ATOM 3083 C CA . ILE B 1 48 ? -42.244 48.205 117.456 1.00 12.72 48 ILE B CA 1
ATOM 3084 C C . ILE B 1 48 ? -42.793 49.623 117.448 1.00 20.67 48 ILE B C 1
ATOM 3085 O O . ILE B 1 48 ? -43.030 50.158 116.364 1.00 21.94 48 ILE B O 1
ATOM 3090 N N . LEU B 1 49 ? -43.007 50.242 118.608 1.00 16.80 49 LEU B N 1
ATOM 3091 C CA . LEU B 1 49 ? -43.462 51.638 118.621 1.00 16.73 49 LEU B CA 1
ATOM 3092 C C . LEU B 1 49 ? -42.319 52.627 118.816 1.00 25.03 49 LEU B C 1
ATOM 3093 O O . LEU B 1 49 ? -42.405 53.806 118.457 1.00 19.50 49 LEU B O 1
ATOM 3098 N N . TYR B 1 50 ? -41.203 52.218 119.405 1.00 22.13 50 TYR B N 1
ATOM 3099 C CA . TYR B 1 50 ? -40.036 53.059 119.647 1.00 16.34 50 TYR B CA 1
ATOM 3100 C C . TYR B 1 50 ? -38.785 52.192 119.710 1.00 13.03 50 TYR B C 1
ATOM 3101 O O . TYR B 1 50 ? -38.828 51.165 120.398 1.00 12.93 50 TYR B O 1
ATOM 3110 N N . ARG B 1 51 ? -37.737 52.584 118.995 1.00 14.00 51 ARG B N 1
ATOM 3111 C CA . ARG B 1 51 ? -36.462 51.853 119.063 1.00 14.32 51 ARG B CA 1
ATOM 3112 C C . ARG B 1 51 ? -35.343 52.845 118.786 1.00 18.57 51 ARG B C 1
ATOM 3113 O O . ARG B 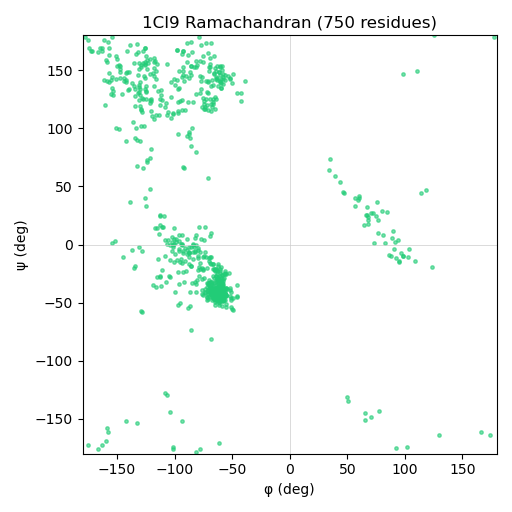1 51 ? -35.101 53.217 117.627 1.00 17.30 51 ARG B O 1
ATOM 3121 N N . ARG B 1 52 ? -34.662 53.328 119.825 1.00 15.36 52 ARG B N 1
ATOM 3122 C CA . ARG B 1 52 ? -33.700 54.411 119.653 1.00 15.26 52 ARG B CA 1
ATOM 3123 C C . ARG B 1 52 ? -32.478 54.256 120.564 1.00 17.55 52 ARG B C 1
ATOM 3124 O O . ARG B 1 52 ? -32.671 53.830 121.704 1.00 16.67 52 ARG B O 1
ATOM 3132 N N . ALA B 1 53 ? -31.341 54.640 120.012 1.00 14.11 53 ALA B N 1
ATOM 3133 C CA . ALA B 1 53 ? -30.088 54.819 120.732 1.00 17.81 53 ALA B CA 1
ATOM 3134 C C . ALA B 1 53 ? -30.022 56.244 121.281 1.00 23.59 53 ALA B C 1
ATOM 3135 O O . ALA B 1 53 ? -30.497 57.173 120.622 1.00 16.13 53 ALA B O 1
ATOM 3137 N N . GLN B 1 54 ? -29.459 56.411 122.469 1.00 17.77 54 GLN B N 1
ATOM 3138 C CA . GLN B 1 54 ? -29.372 57.727 123.103 1.00 22.82 54 GLN B CA 1
ATOM 3139 C C . GLN B 1 54 ? -27.994 57.951 123.692 1.00 19.84 54 GLN B C 1
ATOM 3140 O O . GLN B 1 54 ? -27.444 57.047 124.327 1.00 20.53 54 GLN B O 1
ATOM 3146 N N . GLY B 1 55 ? -27.405 59.129 123.515 1.00 18.52 55 GLY B N 1
ATOM 3147 C CA . GLY B 1 55 ? -26.105 59.418 124.087 1.00 16.49 55 GLY B CA 1
ATOM 3148 C C . GLY B 1 55 ? -24.921 58.633 123.589 1.00 20.83 55 GLY B C 1
ATOM 3149 O O . GLY B 1 55 ? -24.799 58.285 122.406 1.00 19.68 55 GLY B O 1
ATOM 3150 N N . LEU B 1 56 ? -23.960 58.326 124.477 1.00 18.95 56 LEU B N 1
ATOM 3151 C CA . LEU B 1 56 ? -22.694 57.751 124.044 1.00 15.98 56 LEU B CA 1
ATOM 3152 C C . LEU B 1 56 ? -22.461 56.365 124.644 1.00 15.95 56 LEU B C 1
ATOM 3153 O O . LEU B 1 56 ? -22.888 56.112 125.759 1.00 19.57 56 LEU B O 1
ATOM 3158 N N . ALA B 1 57 ? -21.785 55.519 123.887 1.00 23.19 57 ALA B N 1
ATOM 3159 C CA . ALA B 1 57 ? -21.367 54.196 124.314 1.00 25.43 57 ALA B CA 1
ATOM 3160 C C . ALA B 1 57 ? -20.012 54.271 125.025 1.00 25.37 57 ALA B C 1
ATOM 3161 O O . ALA B 1 57 ? -19.809 53.587 126.029 1.00 22.20 57 ALA B O 1
ATOM 3163 N N . ASP B 1 58 ? -19.131 55.099 124.465 1.00 19.77 58 ASP B N 1
ATOM 3164 C CA . ASP B 1 58 ? -17.817 55.386 125.039 1.00 13.53 58 ASP B CA 1
ATOM 3165 C C . ASP B 1 58 ? -17.572 56.893 125.010 1.00 18.43 58 ASP B C 1
ATOM 3166 O O . ASP B 1 58 ? -17.218 57.455 123.977 1.00 23.35 58 ASP B O 1
ATOM 3171 N N . ARG B 1 59 ? -17.772 57.525 126.156 1.00 22.62 59 ARG B N 1
ATOM 3172 C CA . ARG B 1 59 ? -17.660 58.967 126.309 1.00 29.15 59 ARG B CA 1
ATOM 3173 C C . ARG B 1 59 ? -16.273 59.466 125.927 1.00 34.20 59 ARG B C 1
ATOM 3174 O O . ARG B 1 59 ? -16.123 60.376 125.107 1.00 27.28 59 ARG B O 1
ATOM 3182 N N . GLU B 1 60 ? -15.249 58.860 126.525 1.00 35.13 60 GLU B N 1
ATOM 3183 C CA . GLU B 1 60 ? -13.876 59.308 126.312 1.00 36.79 60 GLU B CA 1
ATOM 3184 C C . GLU B 1 60 ? -13.490 59.238 124.837 1.00 43.16 60 GLU B C 1
ATOM 3185 O O . GLU B 1 60 ? -12.719 60.071 124.345 1.00 38.50 60 GLU B O 1
ATOM 3191 N N . ALA B 1 61 ? -14.021 58.252 124.117 1.00 31.11 61 ALA B N 1
ATOM 3192 C CA . ALA B 1 61 ? -13.681 58.102 122.710 1.00 22.86 61 ALA B CA 1
ATOM 3193 C C . ALA B 1 61 ? -14.636 58.903 121.828 1.00 22.16 61 ALA B C 1
ATOM 3194 O O . ALA B 1 61 ? -14.416 59.009 120.617 1.00 29.38 61 ALA B O 1
ATOM 3196 N N . GLY B 1 62 ? -15.685 59.458 122.417 1.00 21.33 62 GLY B N 1
ATOM 3197 C CA . GLY B 1 62 ? -16.703 60.164 121.664 1.00 26.13 62 GLY B CA 1
ATOM 3198 C C . GLY B 1 62 ? -17.514 59.251 120.763 1.00 35.41 62 GLY B C 1
ATOM 3199 O O . GLY B 1 62 ? -18.056 59.712 119.755 1.00 34.61 62 GLY B O 1
ATOM 3200 N N . ARG B 1 63 ? -17.634 57.964 121.073 1.00 24.08 63 ARG B N 1
ATOM 3201 C CA . ARG B 1 63 ? -18.360 57.029 120.198 1.00 18.23 63 ARG B CA 1
ATOM 3202 C C . ARG B 1 63 ? -19.828 56.917 120.546 1.00 19.21 63 ARG B C 1
ATOM 3203 O O . ARG B 1 63 ? -20.275 56.471 121.606 1.00 23.59 63 ARG B O 1
ATOM 3211 N N . PRO B 1 64 ? -20.713 57.335 119.647 1.00 20.22 64 PRO B N 1
ATOM 3212 C CA . PRO B 1 64 ? -22.138 57.267 119.934 1.00 15.72 64 PRO B CA 1
ATOM 3213 C C . PRO B 1 64 ? -22.657 55.854 120.177 1.00 16.12 64 PRO B C 1
ATOM 3214 O O . PRO B 1 64 ? -22.189 54.874 119.603 1.00 20.93 64 PRO B O 1
ATOM 3218 N N . MET B 1 65 ? -23.672 55.807 121.031 1.00 19.22 65 MET B N 1
ATOM 3219 C CA . MET B 1 65 ? -24.465 54.600 121.231 1.00 25.66 65 MET B CA 1
ATOM 3220 C C . MET B 1 65 ? -25.198 54.259 119.934 1.00 19.61 65 MET B C 1
ATOM 3221 O O . MET B 1 65 ? -25.609 55.183 119.228 1.00 15.76 65 MET B O 1
ATOM 3226 N N . ARG B 1 66 ? -25.346 52.987 119.622 1.00 17.60 66 ARG B N 1
ATOM 3227 C CA . ARG B 1 66 ? -26.084 52.519 118.458 1.00 17.06 66 ARG B CA 1
ATOM 3228 C C . ARG B 1 66 ? -27.158 51.522 118.915 1.00 17.95 66 ARG B C 1
ATOM 3229 O O . ARG B 1 66 ? -27.105 50.986 120.026 1.00 12.53 66 ARG B O 1
ATOM 3237 N N . GLU B 1 67 ? -28.124 51.311 118.023 1.00 13.00 67 GLU B N 1
ATOM 3238 C CA . GLU B 1 67 ? -29.269 50.482 118.381 1.00 16.75 67 GLU B CA 1
ATOM 3239 C C . GLU B 1 67 ? -28.850 49.058 118.703 1.00 15.21 67 GLU B C 1
ATOM 3240 O O . GLU B 1 67 ? -29.515 48.381 119.493 1.00 13.76 67 GLU B O 1
ATOM 3246 N N . ASP B 1 68 ? -27.753 48.627 118.086 1.00 13.49 68 ASP B N 1
ATOM 3247 C CA . ASP B 1 68 ? -27.302 47.250 118.282 1.00 11.32 68 ASP B CA 1
ATOM 3248 C C . ASP B 1 68 ? -25.982 47.202 119.052 1.00 15.50 68 ASP B C 1
ATOM 3249 O O . ASP B 1 68 ? -25.232 46.224 118.975 1.00 12.99 68 ASP B O 1
ATOM 3254 N N . THR B 1 69 ? -25.728 48.258 119.826 1.00 10.90 69 THR B N 1
ATOM 3255 C CA . THR B 1 69 ? -24.576 48.200 120.731 1.00 16.12 69 THR B CA 1
ATOM 3256 C C . THR B 1 69 ? -24.716 47.041 121.708 1.00 12.36 69 THR B C 1
ATOM 3257 O O . THR B 1 69 ? -25.851 46.791 122.153 1.00 16.81 69 THR B O 1
ATOM 3261 N N . LEU B 1 70 ? -23.654 46.320 122.069 1.00 13.18 70 LEU B N 1
ATOM 3262 C CA . LEU B 1 70 ? -23.766 45.226 123.037 1.00 12.57 70 LEU B CA 1
ATOM 3263 C C . LEU B 1 70 ? -23.649 45.708 124.481 1.00 15.19 70 LEU B C 1
ATOM 3264 O O . LEU B 1 70 ? -22.864 46.609 124.811 1.00 12.17 70 LEU B O 1
ATOM 3269 N N . PHE B 1 71 ? -24.392 45.043 125.372 1.00 13.07 71 PHE B N 1
ATOM 3270 C CA . PHE B 1 71 ? -24.332 45.413 126.780 1.00 13.64 71 PHE B CA 1
ATOM 3271 C C . PHE B 1 71 ? -24.003 44.222 127.680 1.00 12.86 71 PHE B C 1
ATOM 3272 O O . PHE B 1 71 ? -24.456 43.121 127.401 1.00 14.33 71 PHE B O 1
ATOM 3280 N N . ARG B 1 72 ? -23.224 44.428 128.739 1.00 10.75 72 ARG B N 1
ATOM 3281 C CA . ARG B 1 72 ? -23.157 43.410 129.792 1.00 12.27 72 ARG B CA 1
ATOM 3282 C C . ARG B 1 72 ? -24.531 43.351 130.454 1.00 18.44 72 ARG B C 1
ATOM 3283 O O . ARG B 1 72 ? -25.023 44.389 130.916 1.00 13.94 72 ARG B O 1
ATOM 3291 N N . LEU B 1 73 ? -25.192 42.205 130.538 1.00 11.61 73 LEU B N 1
ATOM 3292 C CA . LEU B 1 73 ? -26.575 42.228 130.992 1.00 16.66 73 LEU B CA 1
ATOM 3293 C C . LEU B 1 73 ? -26.777 42.193 132.506 1.00 18.08 73 LEU B C 1
ATOM 3294 O O . LEU B 1 73 ? -27.887 42.574 132.917 1.00 13.22 73 LEU B O 1
ATOM 3299 N N . ALA B 1 74 ? -25.785 41.774 133.281 1.00 13.68 74 ALA B N 1
ATOM 3300 C CA . ALA B 1 74 ? -26.020 41.593 134.734 1.00 11.89 74 ALA B CA 1
ATOM 3301 C C . ALA B 1 74 ? -27.275 40.753 134.918 1.00 10.30 74 ALA B C 1
ATOM 3302 O O . ALA B 1 74 ? -27.412 39.791 134.148 1.00 14.23 74 ALA B O 1
ATOM 3304 N N . SER B 1 75 ? -28.198 41.092 135.810 1.00 11.46 75 SER B N 1
ATOM 3305 C CA . SER B 1 75 ? -29.342 40.235 136.104 1.00 11.76 75 SER B CA 1
ATOM 3306 C C . SER B 1 75 ? -30.413 40.238 135.028 1.00 11.67 75 SER B C 1
ATOM 3307 O O . SER B 1 75 ? -31.324 39.411 135.128 1.00 12.63 75 SER B O 1
ATOM 3310 N N . VAL B 1 76 ? -30.206 40.928 133.919 1.00 10.23 76 VAL B N 1
ATOM 3311 C CA . VAL B 1 76 ? -31.067 40.686 132.748 1.00 13.29 76 VAL B CA 1
ATOM 3312 C C . VAL B 1 76 ? -30.769 39.314 132.157 1.00 19.39 76 VAL B C 1
ATOM 3313 O O . VAL B 1 76 ? -31.493 38.723 131.357 1.00 17.34 76 VAL B O 1
ATOM 3317 N N . THR B 1 77 ? -29.649 38.720 132.561 1.00 11.57 77 THR B N 1
ATOM 3318 C CA . THR B 1 77 ? -29.325 37.332 132.300 1.00 8.56 77 THR B CA 1
ATOM 3319 C C . THR B 1 77 ? -30.337 36.364 132.891 1.00 10.60 77 THR B C 1
ATOM 3320 O O . THR B 1 77 ? -30.580 35.290 132.304 1.00 12.94 77 THR B O 1
ATOM 3324 N N . LYS B 1 78 ? -30.907 36.670 134.067 1.00 11.27 78 LYS B N 1
ATOM 3325 C CA . LYS B 1 78 ? -31.744 35.670 134.739 1.00 9.81 78 LYS B CA 1
ATOM 3326 C C . LYS B 1 78 ? -32.923 35.191 133.905 1.00 10.59 78 LYS B C 1
ATOM 3327 O O . LYS B 1 78 ? -33.149 33.958 133.832 1.00 15.23 78 LYS B O 1
ATOM 3333 N N . PRO B 1 79 ? -33.743 36.034 133.290 1.00 12.86 79 PRO B N 1
ATOM 3334 C CA . PRO B 1 79 ? -34.862 35.459 132.521 1.00 14.54 79 PRO B CA 1
ATOM 3335 C C . PRO B 1 79 ? -34.392 34.539 131.397 1.00 15.26 79 PRO B C 1
ATOM 3336 O O . PRO B 1 79 ? -35.072 33.580 131.040 1.00 12.20 79 PRO B O 1
ATOM 3340 N N . ILE B 1 80 ? -33.215 34.828 130.826 1.00 13.58 80 ILE B N 1
ATOM 3341 C CA . ILE B 1 80 ? -32.765 33.999 129.700 1.00 11.91 80 ILE B CA 1
ATOM 3342 C C . ILE B 1 80 ? -32.354 32.640 130.214 1.00 12.40 80 ILE B C 1
ATOM 3343 O O . ILE B 1 80 ? -32.700 31.600 129.670 1.00 12.51 80 ILE B O 1
ATOM 3348 N N . VAL B 1 81 ? -31.589 32.648 131.305 1.00 10.63 81 VAL B N 1
ATOM 3349 C CA . VAL B 1 81 ? -31.152 31.365 131.888 1.00 10.78 81 VAL B CA 1
ATOM 3350 C C . VAL B 1 81 ? -32.340 30.657 132.513 1.00 12.00 81 VAL B C 1
ATOM 3351 O O . VAL B 1 81 ? -32.418 29.428 132.446 1.00 11.55 81 VAL B O 1
ATOM 3355 N N . ALA B 1 82 ? -33.305 31.373 133.098 1.00 9.99 82 ALA B N 1
ATOM 3356 C CA . ALA B 1 82 ? -34.492 30.673 133.613 1.00 13.06 82 ALA B CA 1
ATOM 3357 C C . ALA B 1 82 ? -35.260 30.007 132.475 1.00 13.56 82 ALA B C 1
ATOM 3358 O O . ALA B 1 82 ? -35.740 28.869 132.599 1.00 9.12 82 ALA B O 1
ATOM 3360 N N . LEU B 1 83 ? -35.370 30.673 131.324 1.00 9.08 83 LEU B N 1
ATOM 3361 C CA . LEU B 1 83 ? -35.959 30.021 130.159 1.00 10.93 83 LEU B CA 1
ATOM 3362 C C . LEU B 1 83 ? -35.242 28.713 129.847 1.00 13.99 83 LEU B C 1
ATOM 3363 O O . LEU B 1 83 ? -35.831 27.697 129.457 1.00 16.56 83 LEU B O 1
ATOM 3368 N N . ALA B 1 84 ? -33.913 28.679 130.012 1.00 12.28 84 ALA B N 1
ATOM 3369 C CA . ALA B 1 84 ? -33.203 27.460 129.655 1.00 8.03 84 ALA B CA 1
ATOM 3370 C C . ALA B 1 84 ? -33.614 26.321 130.573 1.00 10.50 84 ALA B C 1
ATOM 3371 O O . ALA B 1 84 ? -33.842 25.179 130.172 1.00 11.34 84 ALA B O 1
ATOM 3373 N N . VAL B 1 85 ? -33.694 26.638 131.868 1.00 12.05 85 VAL B N 1
ATOM 3374 C CA . VAL B 1 85 ? -34.099 25.661 132.879 1.00 10.84 85 VAL B CA 1
ATOM 3375 C C . VAL B 1 85 ? -35.505 25.165 132.560 1.00 15.21 85 VAL B C 1
ATOM 3376 O O . VAL B 1 85 ? -35.769 23.961 132.621 1.00 12.02 85 VAL B O 1
ATOM 3380 N N . LEU B 1 86 ? -36.426 26.061 132.187 1.00 10.56 86 LEU B N 1
ATOM 3381 C CA . LEU B 1 86 ? -37.806 25.657 131.891 1.00 12.12 86 LEU B CA 1
ATOM 3382 C C . LEU B 1 86 ? -37.904 24.817 130.626 1.00 14.25 86 LEU B C 1
ATOM 3383 O O . LEU B 1 86 ? -38.753 23.923 130.499 1.00 16.07 86 LEU B O 1
ATOM 3388 N N . ARG B 1 87 ? -37.026 25.087 129.657 1.00 13.78 87 ARG B N 1
ATOM 3389 C CA . ARG B 1 87 ? -37.035 24.265 128.439 1.00 13.98 87 ARG B CA 1
ATOM 3390 C C . ARG B 1 87 ? -36.635 22.850 128.831 1.00 12.96 87 ARG B C 1
ATOM 3391 O O . ARG B 1 87 ? -37.170 21.871 128.317 1.00 16.20 87 ARG B O 1
ATOM 3399 N N . LEU B 1 88 ? -35.678 22.714 129.764 1.00 15.01 88 LEU B N 1
ATOM 3400 C CA . LEU B 1 88 ? -35.292 21.350 130.135 1.00 12.11 88 LEU B CA 1
ATOM 3401 C C . LEU B 1 88 ? -36.370 20.665 130.954 1.00 12.92 88 LEU B C 1
ATOM 3402 O O . LEU B 1 88 ? -36.539 19.449 130.863 1.00 14.80 88 LEU B O 1
ATOM 3407 N N . VAL B 1 89 ? -37.082 21.458 131.757 1.00 12.33 89 VAL B N 1
ATOM 3408 C CA . VAL B 1 89 ? -38.237 20.934 132.479 1.00 13.17 89 VAL B CA 1
ATOM 3409 C C . VAL B 1 89 ? -39.286 20.440 131.482 1.00 15.65 89 VAL B C 1
ATOM 3410 O O . VAL B 1 89 ? -39.853 19.359 131.662 1.00 18.75 89 VAL B O 1
ATOM 3414 N N . ALA B 1 90 ? -39.545 21.185 130.419 1.00 17.51 90 ALA B N 1
ATOM 3415 C CA . ALA B 1 90 ? -40.559 20.787 129.439 1.00 13.10 90 ALA B CA 1
ATOM 3416 C C . ALA B 1 90 ? -40.132 19.513 128.730 1.00 22.26 90 ALA B C 1
ATOM 3417 O O . ALA B 1 90 ? -40.989 18.739 128.314 1.00 20.00 90 ALA B O 1
ATOM 3419 N N . ARG B 1 91 ? -38.832 19.278 128.604 1.00 20.67 91 ARG B N 1
ATOM 3420 C CA . ARG B 1 91 ? -38.350 18.081 127.923 1.00 25.37 91 ARG B CA 1
ATOM 3421 C C . ARG B 1 91 ? -38.319 16.877 128.854 1.00 25.00 91 ARG B C 1
ATOM 3422 O O . ARG B 1 91 ? -38.020 15.760 128.434 1.00 16.42 91 ARG B O 1
ATOM 3430 N N . GLY B 1 92 ? -38.586 17.100 130.137 1.00 21.54 92 GLY B N 1
ATOM 3431 C CA . GLY B 1 92 ? -38.441 16.030 131.117 1.00 23.00 92 GLY B CA 1
ATOM 3432 C C . GLY B 1 92 ? -37.031 15.790 131.601 1.00 22.94 92 GLY B C 1
ATOM 3433 O O . GLY B 1 92 ? -36.800 14.823 132.342 1.00 18.64 92 GLY B O 1
ATOM 3434 N N . GLU B 1 93 ? -36.058 16.633 131.253 1.00 21.56 93 GLU B N 1
ATOM 3435 C CA . GLU B 1 93 ? -34.697 16.458 131.744 1.00 26.63 93 GLU B CA 1
ATOM 3436 C C . GLU B 1 93 ? -34.455 17.092 133.112 1.00 29.03 93 GLU B C 1
ATOM 3437 O O . GLU B 1 93 ? -33.493 16.762 133.812 1.00 27.88 93 GLU B O 1
ATOM 3443 N N . LEU B 1 94 ? -35.313 18.009 133.531 1.00 19.99 94 LEU B N 1
ATOM 3444 C CA . LEU B 1 94 ? -35.332 18.521 134.895 1.00 19.47 94 LEU B CA 1
ATOM 3445 C C . LEU B 1 94 ? -36.766 18.371 135.404 1.00 20.11 94 LEU B C 1
ATOM 3446 O O . LEU B 1 94 ? -37.664 18.163 134.594 1.00 16.93 94 LEU B O 1
ATOM 3451 N N . ALA B 1 95 ? -37.002 18.503 136.693 1.00 20.33 95 ALA B N 1
ATOM 3452 C CA . ALA B 1 95 ? -38.362 18.518 137.220 1.00 14.95 95 ALA B CA 1
ATOM 3453 C C . ALA B 1 95 ? -38.381 19.547 138.352 1.00 16.97 95 ALA B C 1
ATOM 3454 O O . ALA B 1 95 ? -37.393 19.644 139.081 1.00 15.17 95 ALA B O 1
ATOM 3456 N N . LEU B 1 96 ? -39.474 20.292 138.452 1.00 17.57 96 LEU B N 1
ATOM 3457 C CA . LEU B 1 96 ? -39.544 21.360 139.456 1.00 16.33 96 LEU B CA 1
ATOM 3458 C C . LEU B 1 96 ? -39.368 20.845 140.870 1.00 14.64 96 LEU B C 1
ATOM 3459 O O . LEU B 1 96 ? -38.824 21.524 141.741 1.00 14.44 96 LEU B O 1
ATOM 3464 N N . ASP B 1 97 ? -39.834 19.619 141.124 1.00 13.70 97 ASP B N 1
ATOM 3465 C CA . ASP B 1 97 ? -39.777 19.138 142.504 1.00 15.81 97 ASP B CA 1
ATOM 3466 C C . ASP B 1 97 ? -38.561 18.276 142.784 1.00 20.91 97 ASP B C 1
ATOM 3467 O O . ASP B 1 97 ? -38.437 17.682 143.864 1.00 19.72 97 ASP B O 1
ATOM 3472 N N . ALA B 1 98 ? -37.635 18.201 141.838 1.00 17.96 98 ALA B N 1
ATOM 3473 C CA . ALA B 1 98 ? -36.456 17.350 142.049 1.00 12.18 98 ALA B CA 1
ATOM 3474 C C . ALA B 1 98 ? -35.438 18.005 142.962 1.00 11.49 98 ALA B C 1
ATOM 3475 O O . ALA B 1 98 ? -35.256 19.216 142.903 1.00 13.90 98 ALA B O 1
ATOM 3477 N N . PRO B 1 99 ? -34.754 17.217 143.790 1.00 11.44 99 PRO B N 1
ATOM 3478 C CA . PRO B 1 99 ? -33.652 17.715 144.606 1.00 11.95 99 PRO B CA 1
ATOM 3479 C C . PRO B 1 99 ? -32.523 18.226 143.729 1.00 15.85 99 PRO B C 1
ATOM 3480 O O . PRO B 1 99 ? -32.127 17.642 142.729 1.00 16.38 99 PRO B O 1
ATOM 3484 N N . VAL B 1 100 ? -31.972 19.371 144.105 1.00 14.89 100 VAL B N 1
ATOM 3485 C CA . VAL B 1 100 ? -30.868 19.911 143.316 1.00 12.93 100 VAL B CA 1
ATOM 3486 C C . VAL B 1 100 ? -29.667 18.971 143.357 1.00 19.66 100 VAL B C 1
ATOM 3487 O O . VAL B 1 100 ? -28.806 18.986 142.464 1.00 14.86 100 VAL B O 1
ATOM 3491 N N . THR B 1 101 ? -29.581 18.128 144.388 1.00 14.21 101 THR B N 1
ATOM 3492 C CA . THR B 1 101 ? -28.427 17.240 144.549 1.00 12.47 101 THR B CA 1
ATOM 3493 C C . THR B 1 101 ? -28.409 16.166 143.469 1.00 14.58 101 THR B C 1
ATOM 3494 O O . THR B 1 101 ? -27.423 15.444 143.299 1.00 15.89 101 THR B O 1
ATOM 3498 N N . ARG B 1 102 ? -29.495 16.030 142.703 1.00 14.42 102 ARG B N 1
ATOM 3499 C CA . ARG B 1 102 ? -29.453 15.057 141.607 1.00 19.40 102 ARG B CA 1
ATOM 3500 C C . ARG B 1 102 ? -28.449 15.480 140.534 1.00 19.22 102 ARG B C 1
ATOM 3501 O O . ARG B 1 102 ? -27.899 14.603 139.850 1.00 19.19 102 ARG B O 1
ATOM 3509 N N . TRP B 1 103 ? -28.193 16.774 140.397 1.00 14.98 103 TRP B N 1
ATOM 3510 C CA . TRP B 1 103 ? -27.200 17.300 139.462 1.00 16.36 103 TRP B CA 1
ATOM 3511 C C . TRP B 1 103 ? -25.946 17.823 140.139 1.00 17.60 103 TRP B C 1
ATOM 3512 O O . TRP B 1 103 ? -24.847 17.765 139.571 1.00 21.06 103 TRP B O 1
ATOM 3523 N N . LEU B 1 104 ? -26.078 18.354 141.345 1.00 13.88 104 LEU B N 1
ATOM 3524 C CA . LEU B 1 104 ? -24.950 18.847 142.127 1.00 13.59 104 LEU B CA 1
ATOM 3525 C C . LEU B 1 104 ? -24.865 18.084 143.449 1.00 20.06 104 LEU B C 1
ATOM 3526 O O . LEU B 1 104 ? -25.347 18.578 144.470 1.00 18.19 104 LEU B O 1
ATOM 3531 N N . PRO B 1 105 ? -24.271 16.889 143.452 1.00 20.30 105 PRO B N 1
ATOM 3532 C CA . PRO B 1 105 ? -24.258 15.991 144.611 1.00 23.59 105 PRO B CA 1
ATOM 3533 C C . PRO B 1 105 ? -23.696 16.573 145.908 1.00 21.68 105 PRO B C 1
ATOM 3534 O O . PRO B 1 105 ? -24.021 16.059 146.985 1.00 24.34 105 PRO B O 1
ATOM 3538 N N . GLU B 1 106 ? -22.863 17.605 145.802 1.00 17.66 106 GLU B N 1
ATOM 3539 C CA . GLU B 1 106 ? -22.229 18.195 146.978 1.00 28.45 106 GLU B CA 1
ATOM 3540 C C . GLU B 1 106 ? -22.827 19.542 147.354 1.00 19.18 106 GLU B C 1
ATOM 3541 O O . GLU B 1 106 ? -22.382 20.152 148.332 1.00 17.91 106 GLU B O 1
ATOM 3547 N N . PHE B 1 107 ? -23.831 19.996 146.605 1.00 15.21 107 PHE B N 1
ATOM 3548 C CA . PHE B 1 107 ? -24.483 21.259 146.958 1.00 15.01 107 PHE B CA 1
ATOM 3549 C C . PHE B 1 107 ? -25.594 21.012 147.985 1.00 11.93 107 PHE B C 1
ATOM 3550 O O . PHE B 1 107 ? -26.770 20.858 147.659 1.00 13.85 107 PHE B O 1
ATOM 3558 N N . ARG B 1 108 ? -25.192 20.972 149.254 1.00 16.42 108 ARG B N 1
ATOM 3559 C CA . ARG B 1 108 ? -26.052 20.630 150.388 1.00 14.68 108 ARG B CA 1
ATOM 3560 C C . ARG B 1 108 ? -25.961 21.698 151.458 1.00 15.30 108 ARG B C 1
ATOM 3561 O O . ARG B 1 108 ? -25.430 21.450 152.544 1.00 16.48 108 ARG B O 1
ATOM 3569 N N . PRO B 1 109 ? -26.431 22.903 151.171 1.00 12.32 109 PRO B N 1
ATOM 3570 C CA . PRO B 1 109 ? -26.388 23.959 152.202 1.00 15.28 109 PRO B CA 1
ATOM 3571 C C . PRO B 1 109 ? -27.202 23.542 153.429 1.00 21.98 109 PRO B C 1
ATOM 3572 O O . PRO B 1 109 ? -28.227 22.858 153.305 1.00 14.65 109 PRO B O 1
ATOM 3576 N N . ARG B 1 110 ? -26.745 23.945 154.617 1.00 16.29 110 ARG B N 1
ATOM 3577 C CA . ARG B 1 110 ? -27.482 23.684 155.857 1.00 16.75 110 ARG B CA 1
ATOM 3578 C C . ARG B 1 110 ? -28.150 24.914 156.452 1.00 15.41 110 ARG B C 1
ATOM 3579 O O . ARG B 1 110 ? -27.749 26.047 156.223 1.00 16.70 110 ARG B O 1
ATOM 3587 N N . LEU B 1 111 ? -29.197 24.699 157.234 1.00 14.45 111 LEU B N 1
ATOM 3588 C CA . LEU B 1 111 ? -29.857 25.721 158.036 1.00 12.68 111 LEU B CA 1
ATOM 3589 C C . LEU B 1 111 ? -28.952 26.195 159.168 1.00 14.34 111 LEU B C 1
ATOM 3590 O O . LEU B 1 111 ? -27.879 25.640 159.399 1.00 15.79 111 LEU B O 1
ATOM 3595 N N . ALA B 1 112 ? -29.396 27.230 159.890 1.00 16.44 112 ALA B N 1
ATOM 3596 C CA . ALA B 1 112 ? -28.568 27.744 160.987 1.00 19.90 112 ALA B CA 1
ATOM 3597 C C . ALA B 1 112 ? -28.390 26.700 162.074 1.00 22.28 112 ALA B C 1
ATOM 3598 O O . ALA B 1 112 ? -27.396 26.679 162.803 1.00 30.24 112 ALA B O 1
ATOM 3600 N N . ASP B 1 113 ? -29.342 25.773 162.224 1.00 20.23 113 ASP B N 1
ATOM 3601 C CA . ASP B 1 113 ? -29.181 24.775 163.289 1.00 19.75 113 ASP B CA 1
ATOM 3602 C C . ASP B 1 113 ? -28.280 23.625 162.857 1.00 22.11 113 ASP B C 1
ATOM 3603 O O . ASP B 1 113 ? -28.129 22.659 163.614 1.00 20.12 113 ASP B O 1
ATOM 3608 N N . GLY B 1 114 ? -27.661 23.678 161.671 1.00 17.19 114 GLY B N 1
ATOM 3609 C CA . GLY B 1 114 ? -26.782 22.571 161.300 1.00 15.85 114 GLY B CA 1
ATOM 3610 C C . GLY B 1 114 ? -27.412 21.482 160.458 1.00 16.00 114 GLY B C 1
ATOM 3611 O O . GLY B 1 114 ? -26.695 20.665 159.860 1.00 17.98 114 GLY B O 1
ATOM 3612 N N . SER B 1 115 ? -28.738 21.433 160.365 1.00 11.11 115 SER B N 1
ATOM 3613 C CA . SER B 1 115 ? -29.406 20.350 159.650 1.00 11.06 115 SER B CA 1
ATOM 3614 C C . SER B 1 115 ? -29.590 20.689 158.177 1.00 14.10 115 SER B C 1
ATOM 3615 O O . SER B 1 115 ? -29.588 21.860 157.792 1.00 16.09 115 SER B O 1
ATOM 3618 N N . GLU B 1 116 ? -29.733 19.667 157.339 1.00 12.21 116 GLU B N 1
ATOM 3619 C CA . GLU B 1 116 ? -29.779 19.821 155.885 1.00 13.21 116 GLU B CA 1
ATOM 3620 C C . GLU B 1 116 ? -31.169 19.626 155.310 1.00 12.28 116 GLU B C 1
ATOM 3621 O O . GLU B 1 116 ? -31.680 18.496 155.325 1.00 12.99 116 GLU B O 1
ATOM 3627 N N . PRO B 1 117 ? -31.786 20.687 154.790 1.00 13.51 117 PRO B N 1
ATOM 3628 C CA . PRO B 1 117 ? -33.087 20.578 154.150 1.00 12.44 117 PRO B CA 1
ATOM 3629 C C . PRO B 1 117 ? -33.050 20.183 152.676 1.00 13.82 117 PRO B C 1
ATOM 3630 O O . PRO B 1 117 ? -32.032 20.246 151.989 1.00 13.24 117 PRO B O 1
ATOM 3634 N N . LEU B 1 118 ? -34.205 19.791 152.165 1.00 14.97 118 LEU B N 1
ATOM 3635 C CA . LEU B 1 118 ? -34.328 19.557 150.720 1.00 13.71 118 LEU B CA 1
ATOM 3636 C C . LEU B 1 118 ? -34.426 20.875 149.966 1.00 13.92 118 LEU B C 1
ATOM 3637 O O . LEU B 1 118 ? -35.200 21.741 150.384 1.00 11.45 118 LEU B O 1
ATOM 3642 N N . VAL B 1 119 ? -33.667 21.036 148.879 1.00 16.60 119 VAL B N 1
ATOM 3643 C CA . VAL B 1 119 ? -33.747 22.232 148.032 1.00 12.12 119 VAL B CA 1
ATOM 3644 C C . VAL B 1 119 ? -34.137 21.820 146.611 1.00 15.38 119 VAL B C 1
ATOM 3645 O O . VAL B 1 119 ? -33.374 21.087 145.967 1.00 16.06 119 VAL B O 1
ATOM 3649 N N . THR B 1 120 ? -35.306 22.232 146.128 1.00 14.14 120 THR B N 1
ATOM 3650 C CA . THR B 1 120 ? -35.767 21.793 144.816 1.00 16.09 120 THR B CA 1
ATOM 3651 C C . THR B 1 120 ? -35.496 22.823 143.716 1.00 15.55 120 THR B C 1
ATOM 3652 O O . THR B 1 120 ? -35.181 23.981 143.974 1.00 11.08 120 THR B O 1
ATOM 3656 N N . ILE B 1 121 ? -35.658 22.379 142.471 1.00 12.02 121 ILE B N 1
ATOM 3657 C CA . ILE B 1 121 ? -35.498 23.320 141.351 1.00 11.09 121 ILE B CA 1
ATOM 3658 C C . ILE B 1 121 ? -36.489 24.473 141.494 1.00 12.23 121 ILE B C 1
ATOM 3659 O O . ILE B 1 121 ? -36.128 25.642 141.300 1.00 17.63 121 ILE B O 1
ATOM 3664 N N . HIS B 1 122 ? -37.738 24.218 141.843 1.00 11.13 122 HIS B N 1
ATOM 3665 C CA . HIS B 1 122 ? -38.739 25.228 142.167 1.00 13.49 122 HIS B CA 1
ATOM 3666 C C . HIS B 1 122 ? -38.260 26.245 143.203 1.00 12.30 122 HIS B C 1
ATOM 3667 O O . HIS B 1 122 ? -38.442 27.466 143.017 1.00 11.18 122 HIS B O 1
ATOM 3674 N N . HIS B 1 123 ? -37.672 25.763 144.304 1.00 9.83 123 HIS B N 1
ATOM 3675 C CA . HIS B 1 123 ? -37.159 26.671 145.338 1.00 12.86 123 HIS B CA 1
ATOM 3676 C C . HIS B 1 123 ? -36.151 27.675 144.786 1.00 14.61 123 HIS B C 1
ATOM 3677 O O . HIS B 1 123 ? -36.106 28.861 145.138 1.00 15.95 123 HIS B O 1
ATOM 3684 N N . LEU B 1 124 ? -35.285 27.142 143.914 1.00 10.07 124 LEU B N 1
ATOM 3685 C CA . LEU B 1 124 ? -34.253 27.971 143.295 1.00 11.08 124 LEU B CA 1
ATOM 3686 C C . LEU B 1 124 ? -34.814 28.965 142.284 1.00 13.16 124 LEU B C 1
ATOM 3687 O O . LEU B 1 124 ? -34.436 30.139 142.323 1.00 15.11 124 LEU B O 1
ATOM 3692 N N . LEU B 1 125 ? -35.696 28.562 141.373 1.00 9.69 125 LEU B N 1
ATOM 3693 C CA . LEU B 1 125 ? -36.252 29.516 140.402 1.00 13.89 125 LEU B CA 1
ATOM 3694 C C . LEU B 1 125 ? -37.007 30.666 141.053 1.00 19.12 125 LEU B C 1
ATOM 3695 O O . LEU B 1 125 ? -37.054 31.778 140.511 1.00 13.97 125 LEU B O 1
ATOM 3700 N N . THR B 1 126 ? -37.609 30.420 142.214 1.00 10.58 126 THR B N 1
ATOM 3701 C CA . THR B 1 126 ? -38.440 31.430 142.871 1.00 12.63 126 THR B CA 1
ATOM 3702 C C . THR B 1 126 ? -37.666 32.260 143.888 1.00 15.34 126 THR B C 1
ATOM 3703 O O . THR B 1 126 ? -38.273 33.142 144.502 1.00 14.58 126 THR B O 1
ATOM 3707 N N . HIS B 1 127 ? -36.370 31.989 144.077 1.00 8.08 127 HIS B N 1
ATOM 3708 C CA . HIS B 1 127 ? -35.580 32.642 145.124 1.00 14.49 127 HIS B CA 1
ATOM 3709 C C . HIS B 1 127 ? -36.213 32.424 146.500 1.00 15.73 127 HIS B C 1
ATOM 3710 O O . HIS B 1 127 ? -36.251 33.304 147.366 1.00 11.40 127 HIS B O 1
ATOM 3717 N N . THR B 1 128 ? -36.712 31.208 146.739 1.00 17.23 128 THR B N 1
ATOM 3718 C CA . THR B 1 128 ? -37.254 30.896 148.061 1.00 20.64 128 THR B CA 1
ATOM 3719 C C . THR B 1 128 ? -36.445 29.811 148.771 1.00 23.18 128 THR B C 1
ATOM 3720 O O . THR B 1 128 ? -36.903 29.257 149.778 1.00 14.40 128 THR B O 1
ATOM 3724 N N . SER B 1 129 ? -35.252 29.511 148.268 1.00 16.77 129 SER B N 1
ATOM 3725 C CA . SER B 1 129 ? -34.421 28.465 148.841 1.00 16.23 129 SER B CA 1
ATOM 3726 C C . SER B 1 129 ? -33.725 28.866 150.137 1.00 15.10 129 SER B C 1
ATOM 3727 O O . SER B 1 129 ? -33.287 27.963 150.863 1.00 15.39 129 SER B O 1
ATOM 3730 N N . GLY B 1 130 ? -33.572 30.154 150.425 1.00 18.37 130 GLY B N 1
ATOM 3731 C CA . GLY B 1 130 ? -32.812 30.560 151.616 1.00 14.38 130 GLY B CA 1
ATOM 3732 C C . GLY B 1 130 ? -31.423 31.057 151.301 1.00 13.83 130 GLY B C 1
ATOM 3733 O O . GLY B 1 130 ? -30.728 31.607 152.156 1.00 18.68 130 GLY B O 1
ATOM 3734 N N . LEU B 1 131 ? -30.951 30.875 150.067 1.00 15.24 131 LEU B N 1
ATOM 3735 C CA . LEU B 1 131 ? -29.692 31.432 149.604 1.00 14.08 131 LEU B CA 1
ATOM 3736 C C . LEU B 1 131 ? -29.771 32.964 149.565 1.00 12.01 131 LEU B C 1
ATOM 3737 O O . LEU B 1 131 ? -30.877 33.504 149.560 1.00 16.69 131 LEU B O 1
ATOM 3742 N N . GLY B 1 132 ? -28.619 33.608 149.527 1.00 15.47 132 GLY B N 1
ATOM 3743 C CA . GLY B 1 132 ? -28.530 35.058 149.457 1.00 13.08 132 GLY B CA 1
ATOM 3744 C C . GLY B 1 132 ? -27.533 35.486 148.390 1.00 17.74 132 GLY B C 1
ATOM 3745 O O . GLY B 1 132 ? -27.257 34.784 147.411 1.00 14.61 132 GLY B O 1
ATOM 3746 N N . TYR B 1 133 ? -26.970 36.668 148.603 1.00 14.23 133 TYR B N 1
ATOM 3747 C CA . TYR B 1 133 ? -26.048 37.339 147.714 1.00 17.90 133 TYR B CA 1
ATOM 3748 C C . TYR B 1 133 ? -25.074 38.139 148.574 1.00 20.85 133 TYR B C 1
ATOM 3749 O O . TYR B 1 133 ? -25.505 38.583 149.642 1.00 19.04 133 TYR B O 1
ATOM 3758 N N . TRP B 1 134 ? -23.844 38.304 148.120 1.00 20.14 134 TRP B N 1
ATOM 3759 C CA . TRP B 1 134 ? -22.920 39.198 148.811 1.00 18.76 134 TRP B CA 1
ATOM 3760 C C . TRP B 1 134 ? -23.531 40.587 148.927 1.00 28.22 134 TRP B C 1
ATOM 3761 O O . TRP B 1 134 ? -23.466 41.255 149.965 1.00 27.50 134 TRP B O 1
ATOM 3772 N N . LEU B 1 135 ? -24.151 41.055 147.841 1.00 25.79 135 LEU B N 1
ATOM 3773 C CA . LEU B 1 135 ? -24.582 42.453 147.820 1.00 25.97 135 LEU B CA 1
ATOM 3774 C C . LEU B 1 135 ? -25.612 42.768 148.884 1.00 32.89 135 LEU B C 1
ATOM 3775 O O . LEU B 1 135 ? -25.835 43.943 149.198 1.00 41.74 135 LEU B O 1
ATOM 3780 N N . LEU B 1 136 ? -26.254 41.761 149.468 1.00 31.25 136 LEU B N 1
ATOM 3781 C CA . LEU B 1 136 ? -27.277 42.028 150.479 1.00 30.07 136 LEU B CA 1
ATOM 3782 C C . LEU B 1 136 ? -26.742 42.816 151.679 1.00 36.20 136 LEU B C 1
ATOM 3783 O O . LEU B 1 136 ? -27.481 43.628 152.232 1.00 35.89 136 LEU B O 1
ATOM 3788 N N . GLU B 1 137 ? -25.500 42.578 152.084 1.00 47.43 137 GLU B N 1
ATOM 3789 C CA . GLU B 1 137 ? -24.885 43.140 153.280 1.00 42.01 137 GLU B CA 1
ATOM 3790 C C . GLU B 1 137 ? -23.406 43.450 153.118 1.00 35.00 137 GLU B C 1
ATOM 3791 O O . GLU B 1 137 ? -22.842 44.128 153.984 1.00 33.22 137 GLU B O 1
ATOM 3797 N N . GLY B 1 138 ? -22.739 43.016 152.059 1.00 24.35 138 GLY B N 1
ATOM 3798 C CA . GLY B 1 138 ? -21.424 43.508 151.720 1.00 23.44 138 GLY B CA 1
ATOM 3799 C C . GLY B 1 138 ? -20.304 43.202 152.685 1.00 31.72 138 GLY B C 1
ATOM 3800 O O . GLY B 1 138 ? -20.317 42.177 153.367 1.00 27.09 138 GLY B O 1
ATOM 3801 N N . ALA B 1 139 ? -19.297 44.074 152.752 1.00 31.66 139 ALA B N 1
ATOM 3802 C CA . ALA B 1 139 ? -18.088 43.822 153.534 1.00 36.75 139 ALA B CA 1
ATOM 3803 C C . ALA B 1 139 ? -18.378 43.391 154.972 1.00 36.96 139 ALA B C 1
ATOM 3804 O O . ALA B 1 139 ? -19.274 43.891 155.650 1.00 27.48 139 ALA B O 1
ATOM 3806 N N . GLY B 1 140 ? -17.588 42.418 155.413 1.00 40.97 140 GLY B N 1
ATOM 3807 C CA . GLY B 1 140 ? -17.661 41.837 156.729 1.00 46.29 140 GLY B CA 1
ATOM 3808 C C . GLY B 1 140 ? -18.838 40.920 156.980 1.00 48.46 140 GLY B C 1
ATOM 3809 O O . GLY B 1 140 ? -18.975 40.412 158.102 1.00 32.36 140 GLY B O 1
ATOM 3810 N N . SER B 1 141 ? -19.687 40.700 155.977 1.00 40.48 141 SER B N 1
ATOM 3811 C CA . SER B 1 141 ? -20.784 39.750 156.119 1.00 30.17 141 SER B CA 1
ATOM 3812 C C . SER B 1 141 ? -20.283 38.316 156.008 1.00 26.70 141 SER B C 1
ATOM 3813 O O . SER B 1 141 ? -19.128 38.050 155.655 1.00 30.95 141 SER B O 1
ATOM 3816 N N . VAL B 1 142 ? -21.190 37.386 156.302 1.00 28.69 142 VAL B N 1
ATOM 3817 C CA . VAL B 1 142 ? -20.891 35.970 156.150 1.00 30.02 142 VAL B CA 1
ATOM 3818 C C . VAL B 1 142 ? -20.294 35.663 154.787 1.00 20.50 142 VAL B C 1
ATOM 3819 O O . VAL B 1 142 ? -19.215 35.108 154.599 1.00 26.34 142 VAL B O 1
ATOM 3823 N N . TYR B 1 143 ? -21.084 36.067 153.776 1.00 23.08 143 TYR B N 1
ATOM 3824 C CA . TYR B 1 143 ? -20.672 35.804 152.394 1.00 19.89 143 TYR B CA 1
ATOM 3825 C C . TYR B 1 143 ? -19.308 36.419 152.128 1.00 18.92 143 TYR B C 1
ATOM 3826 O O . TYR B 1 143 ? -18.448 35.880 151.448 1.00 26.90 143 TYR B O 1
ATOM 3835 N N . ASP B 1 144 ? -19.097 37.602 152.690 1.00 28.16 144 ASP B N 1
ATOM 3836 C CA . ASP B 1 144 ? -17.793 38.245 152.567 1.00 27.52 144 ASP B CA 1
ATOM 3837 C C . ASP B 1 144 ? -16.708 37.389 153.202 1.00 26.53 144 ASP B C 1
ATOM 3838 O O . ASP B 1 144 ? -15.685 37.143 152.560 1.00 26.10 144 ASP B O 1
ATOM 3843 N N . ARG B 1 145 ? -16.891 36.916 154.435 1.00 26.49 145 ARG B N 1
ATOM 3844 C CA . ARG B 1 145 ? -15.896 36.091 155.105 1.00 26.15 145 ARG B CA 1
ATOM 3845 C C . ARG B 1 145 ? -15.590 34.797 154.364 1.00 27.50 145 ARG B C 1
ATOM 3846 O O . ARG B 1 145 ? -14.503 34.248 154.513 1.00 25.78 145 ARG B O 1
ATOM 3854 N N . LEU B 1 146 ? -16.576 34.325 153.602 1.00 23.36 146 LEU B N 1
ATOM 3855 C CA . LEU B 1 146 ? -16.521 33.039 152.924 1.00 18.69 146 LEU B CA 1
ATOM 3856 C C . LEU B 1 146 ? -16.026 33.208 151.489 1.00 19.64 146 LEU B C 1
ATOM 3857 O O . LEU B 1 146 ? -15.675 32.219 150.858 1.00 22.30 146 LEU B O 1
ATOM 3862 N N . GLY B 1 147 ? -15.982 34.450 151.010 1.00 19.72 147 GLY B N 1
ATOM 3863 C CA . GLY B 1 147 ? -15.361 34.716 149.714 1.00 21.17 147 GLY B CA 1
ATOM 3864 C C . GLY B 1 147 ? -16.286 34.387 148.555 1.00 22.34 147 GLY B C 1
ATOM 3865 O O . GLY B 1 147 ? -15.848 34.034 147.455 1.00 17.39 147 GLY B O 1
ATOM 3866 N N . ILE B 1 148 ? -17.584 34.514 148.825 1.00 16.74 148 ILE B N 1
ATOM 3867 C CA . ILE B 1 148 ? -18.597 34.201 147.812 1.00 17.95 148 ILE B CA 1
ATOM 3868 C C . ILE B 1 148 ? -18.822 35.337 146.812 1.00 14.76 148 ILE B C 1
ATOM 3869 O O . ILE B 1 148 ? -19.038 36.477 147.213 1.00 18.15 148 ILE B O 1
ATOM 3874 N N . SER B 1 149 ? -18.781 34.997 145.523 1.00 18.82 149 SER B N 1
ATOM 3875 C CA . SER B 1 149 ? -18.869 36.002 144.465 1.00 14.26 149 SER B CA 1
ATOM 3876 C C . SER B 1 149 ? -20.297 36.097 143.939 1.00 15.83 149 SER B C 1
ATOM 3877 O O . SER B 1 149 ? -20.934 35.050 143.809 1.00 14.63 149 SER B O 1
ATOM 3880 N N . ASP B 1 150 ? -20.749 37.308 143.643 1.00 16.71 150 ASP B N 1
ATOM 3881 C CA . ASP B 1 150 ? -22.066 37.543 143.074 1.00 15.15 150 ASP B CA 1
ATOM 3882 C C . ASP B 1 150 ? -22.054 37.457 141.557 1.00 19.30 150 ASP B C 1
ATOM 3883 O O . ASP B 1 150 ? -23.110 37.591 140.923 1.00 19.83 150 ASP B O 1
ATOM 3888 N N . GLY B 1 151 ? -20.876 37.227 140.980 1.00 16.32 151 GLY B N 1
ATOM 3889 C CA . GLY B 1 151 ? -20.798 36.985 139.558 1.00 19.50 151 GLY B CA 1
ATOM 3890 C C . GLY B 1 151 ? -20.627 38.195 138.666 1.00 22.58 151 GLY B C 1
ATOM 3891 O O . GLY B 1 151 ? -20.645 38.011 137.435 1.00 20.34 151 GLY B O 1
ATOM 3892 N N . ILE B 1 152 ? -20.447 39.380 139.242 1.00 16.10 152 ILE B N 1
ATOM 3893 C CA . ILE B 1 152 ? -20.242 40.625 138.499 1.00 12.39 152 ILE B CA 1
ATOM 3894 C C . ILE B 1 152 ? -18.772 41.042 138.532 1.00 26.64 152 ILE B C 1
ATOM 3895 O O . ILE B 1 152 ? -18.234 41.693 137.623 1.00 17.63 152 ILE B O 1
ATOM 3900 N N . ASP B 1 153 ? -18.076 40.645 139.600 1.00 24.78 153 ASP B N 1
ATOM 3901 C CA . ASP B 1 153 ? -16.637 40.887 139.743 1.00 24.56 153 ASP B CA 1
ATOM 3902 C C . ASP B 1 153 ? -15.823 39.785 139.075 1.00 25.94 153 ASP B C 1
ATOM 3903 O O . ASP B 1 153 ? -16.412 38.808 138.605 1.00 17.15 153 ASP B O 1
ATOM 3908 N N . LEU B 1 154 ? -14.502 39.904 139.007 1.00 17.79 154 LEU B N 1
ATOM 3909 C CA . LEU B 1 154 ? -13.668 38.925 138.309 1.00 17.64 154 LEU B CA 1
ATOM 3910 C C . LEU B 1 154 ? -12.827 38.197 139.344 1.00 21.19 154 LEU B C 1
ATOM 3911 O O . LEU B 1 154 ? -12.078 38.864 140.057 1.00 22.68 154 LEU B O 1
ATOM 3916 N N . ARG B 1 155 ? -12.953 36.880 139.450 1.00 19.24 155 ARG B N 1
ATOM 3917 C CA . ARG B 1 155 ? -12.243 36.158 140.505 1.00 17.21 155 ARG B CA 1
ATOM 3918 C C . ARG B 1 155 ? -11.483 34.983 139.927 1.00 19.94 155 ARG B C 1
ATOM 3919 O O . ARG B 1 155 ? -11.883 34.458 138.881 1.00 26.95 155 ARG B O 1
ATOM 3927 N N . ASP B 1 156 ? -10.396 34.578 140.589 1.00 14.27 156 ASP B N 1
ATOM 3928 C CA . ASP B 1 156 ? -9.567 33.510 140.045 1.00 15.47 156 ASP B CA 1
ATOM 3929 C C . ASP B 1 156 ? -9.985 32.144 140.562 1.00 19.58 156 ASP B C 1
ATOM 3930 O O . ASP B 1 156 ? -9.227 31.482 141.268 1.00 18.15 156 ASP B O 1
ATOM 3935 N N . PHE B 1 157 ? -11.179 31.707 140.199 1.00 17.30 157 PHE B N 1
ATOM 3936 C CA . PHE B 1 157 ? -11.687 30.379 140.547 1.00 20.11 157 PHE B CA 1
ATOM 3937 C C . PHE B 1 157 ? -12.917 30.105 139.692 1.00 17.95 157 PHE B C 1
ATOM 3938 O O . PHE B 1 157 ? -13.387 31.074 139.069 1.00 19.75 157 PHE B O 1
ATOM 3946 N N . ASP B 1 158 ? -13.385 28.867 139.620 1.00 18.78 158 ASP B N 1
ATOM 3947 C CA . ASP B 1 158 ? -14.445 28.574 138.642 1.00 13.53 158 ASP B CA 1
ATOM 3948 C C . ASP B 1 158 ? -15.796 28.506 139.347 1.00 17.81 158 ASP B C 1
ATOM 3949 O O . ASP B 1 158 ? -15.889 28.800 140.537 1.00 16.68 158 ASP B O 1
ATOM 3954 N N . LEU B 1 159 ? -16.844 28.160 138.609 1.00 15.72 159 LEU B N 1
ATOM 3955 C CA . LEU B 1 159 ? -18.193 28.085 139.139 1.00 16.92 159 LEU B CA 1
ATOM 3956 C C . LEU B 1 159 ? -18.278 27.052 140.271 1.00 12.69 159 LEU B C 1
ATOM 3957 O O . LEU B 1 159 ? -18.899 27.344 141.293 1.00 14.65 159 LEU B O 1
ATOM 3962 N N . ASP B 1 160 ? -17.680 25.884 140.063 1.00 15.95 160 ASP B N 1
ATOM 3963 C CA . ASP B 1 160 ? -17.710 24.821 141.082 1.00 18.31 160 ASP B CA 1
ATOM 3964 C C . ASP B 1 160 ? -17.174 25.328 142.419 1.00 21.25 160 ASP B C 1
ATOM 3965 O O . ASP B 1 160 ? -17.782 25.059 143.466 1.00 15.38 160 ASP B O 1
ATOM 3970 N N . GLU B 1 161 ? -16.060 26.074 142.397 1.00 13.97 161 GLU B N 1
ATOM 3971 C CA . GLU B 1 161 ? -15.483 26.639 143.619 1.00 18.36 161 GLU B CA 1
ATOM 3972 C C . GLU B 1 161 ? -16.366 27.698 144.251 1.00 22.71 161 GLU B C 1
ATOM 3973 O O . GLU B 1 161 ? -16.517 27.741 145.476 1.00 20.18 161 GLU B O 1
ATOM 3979 N N . ASN B 1 162 ? -16.978 28.592 143.462 1.00 15.37 162 ASN B N 1
ATOM 3980 C CA . ASN B 1 162 ? -17.917 29.523 144.083 1.00 14.96 162 ASN B CA 1
ATOM 3981 C C . ASN B 1 162 ? -19.084 28.780 144.735 1.00 12.89 162 ASN B C 1
ATOM 3982 O O . ASN B 1 162 ? -19.585 29.165 145.796 1.00 14.18 162 ASN B O 1
ATOM 3987 N N . LEU B 1 163 ? -19.560 27.695 144.114 1.00 15.60 163 LEU B N 1
ATOM 3988 C CA . LEU B 1 163 ? -20.739 27.016 144.676 1.00 14.98 163 LEU B CA 1
ATOM 3989 C C . LEU B 1 163 ? -20.378 26.218 145.928 1.00 18.87 163 LEU B C 1
ATOM 3990 O O . LEU B 1 163 ? -21.210 26.014 146.816 1.00 16.33 163 LEU B O 1
ATOM 3995 N N . ARG B 1 164 ? -19.136 25.756 146.001 1.00 20.69 164 ARG B N 1
ATOM 3996 C CA . ARG B 1 164 ? -18.645 25.066 147.197 1.00 19.39 164 ARG B CA 1
ATOM 3997 C C . ARG B 1 164 ? -18.671 26.056 148.361 1.00 15.88 164 ARG B C 1
ATOM 3998 O O . ARG B 1 164 ? -19.107 25.721 149.447 1.00 19.75 164 ARG B O 1
ATOM 4006 N N . ARG B 1 165 ? -18.177 27.268 148.076 1.00 17.70 165 ARG B N 1
ATOM 4007 C CA . ARG B 1 165 ? -18.160 28.335 149.063 1.00 13.45 165 ARG B CA 1
ATOM 4008 C C . ARG B 1 165 ? -19.587 28.692 149.485 1.00 19.32 165 ARG B C 1
ATOM 4009 O O . ARG B 1 165 ? -19.897 28.810 150.667 1.00 19.17 165 ARG B O 1
ATOM 4017 N N . LEU B 1 166 ? -20.467 28.861 148.496 1.00 15.82 166 LEU B N 1
ATOM 4018 C CA . LEU B 1 166 ? -21.863 29.157 148.777 1.00 17.51 166 LEU B CA 1
ATOM 4019 C C . LEU B 1 166 ? -22.483 28.090 149.680 1.00 15.48 166 LEU B C 1
ATOM 4020 O O . LEU B 1 166 ? -23.237 28.380 150.609 1.00 17.75 166 LEU B O 1
ATOM 4025 N N . ALA B 1 167 ? -22.168 26.830 149.385 1.00 12.39 167 ALA B N 1
ATOM 4026 C CA . ALA B 1 167 ? -22.835 25.740 150.097 1.00 13.13 167 ALA B CA 1
ATOM 4027 C C . ALA B 1 167 ? -22.344 25.663 151.542 1.00 21.77 167 ALA B C 1
ATOM 4028 O O . ALA B 1 167 ? -22.986 25.087 152.421 1.00 23.13 167 ALA B O 1
ATOM 4030 N N . SER B 1 168 ? -21.182 26.238 151.795 1.00 18.53 168 SER B N 1
ATOM 4031 C CA . SER B 1 168 ? -20.663 26.259 153.162 1.00 17.04 168 SER B CA 1
ATOM 4032 C C . SER B 1 168 ? -21.327 27.347 153.978 1.00 17.47 168 SER B C 1
ATOM 4033 O O . SER B 1 168 ? -21.182 27.425 155.207 1.00 19.97 168 SER B O 1
ATOM 4036 N N . ALA B 1 169 ? -22.109 28.250 153.360 1.00 18.17 169 ALA B N 1
ATOM 4037 C CA . ALA B 1 169 ? -22.802 29.240 154.176 1.00 14.15 169 ALA B CA 1
ATOM 4038 C C . ALA B 1 169 ? -24.140 28.718 154.688 1.00 20.30 169 ALA B C 1
ATOM 4039 O O . ALA B 1 169 ? -24.814 27.922 154.034 1.00 21.71 169 ALA B O 1
ATOM 4041 N N . PRO B 1 170 ? -24.561 29.168 155.864 1.00 19.54 170 PRO B N 1
ATOM 4042 C CA . PRO B 1 170 ? -25.879 28.835 156.374 1.00 17.27 170 PRO B CA 1
ATOM 4043 C C . PRO B 1 170 ? -27.005 29.465 155.555 1.00 21.12 170 PRO B C 1
ATOM 4044 O O . PRO B 1 170 ? -26.848 30.618 155.149 1.00 20.85 170 PRO B O 1
ATOM 4048 N N . LEU B 1 171 ? -28.081 28.708 155.365 1.00 12.70 171 LEU B N 1
ATOM 4049 C CA . LEU B 1 171 ? -29.272 29.250 154.704 1.00 18.56 171 LEU B CA 1
ATOM 4050 C C . LEU B 1 171 ? -29.861 30.352 155.583 1.00 24.09 171 LEU B C 1
ATOM 4051 O O . LEU B 1 171 ? -29.677 30.315 156.800 1.00 17.02 171 LEU B O 1
ATOM 4056 N N . SER B 1 172 ? -30.545 31.343 155.019 1.00 18.52 172 SER B N 1
ATOM 4057 C CA . SER B 1 172 ? -31.141 32.424 155.779 1.00 17.26 172 SER B CA 1
ATOM 4058 C C . SER B 1 172 ? -32.441 31.953 156.417 1.00 21.33 172 SER B C 1
ATOM 4059 O O . SER B 1 172 ? -32.861 32.481 157.445 1.00 23.99 172 SER B O 1
ATOM 4062 N N . PHE B 1 173 ? -33.099 30.970 155.822 1.00 15.22 173 PHE B N 1
ATOM 4063 C CA . PHE B 1 173 ? -34.348 30.430 156.346 1.00 17.12 173 PHE B CA 1
ATOM 4064 C C . PHE B 1 173 ? -34.609 29.087 155.653 1.00 18.98 173 PHE B C 1
ATOM 4065 O O . PHE B 1 173 ? -33.919 28.798 154.673 1.00 19.51 173 PHE B O 1
ATOM 4073 N N . ALA B 1 174 ? -35.573 28.323 156.125 1.00 16.13 174 ALA B N 1
ATOM 4074 C CA . ALA B 1 174 ? -35.866 27.051 155.484 1.00 13.86 174 ALA B CA 1
ATOM 4075 C C . ALA B 1 174 ? -36.470 27.255 154.102 1.00 20.41 174 ALA B C 1
ATOM 4076 O O . ALA B 1 174 ? -37.341 28.128 153.952 1.00 20.08 174 ALA B O 1
ATOM 4078 N N . PRO B 1 175 ? -36.022 26.474 153.123 1.00 15.70 175 PRO B N 1
ATOM 4079 C CA . PRO B 1 175 ? -36.608 26.525 151.780 1.00 12.36 175 PRO B CA 1
ATOM 4080 C C . PRO B 1 175 ? -38.132 26.539 151.792 1.00 20.04 175 PRO B C 1
ATOM 4081 O O . PRO B 1 175 ? -38.836 25.750 152.425 1.00 11.88 175 PRO B O 1
ATOM 4085 N N . GLY B 1 176 ? -38.679 27.492 151.037 1.00 15.59 176 GLY B N 1
ATOM 4086 C CA . GLY B 1 176 ? -40.114 27.619 150.889 1.00 14.15 176 GLY B CA 1
ATOM 4087 C C . GLY B 1 176 ? -40.732 28.481 151.970 1.00 18.93 176 GLY B C 1
ATOM 4088 O O . GLY B 1 176 ? -41.912 28.840 151.893 1.00 24.01 176 GLY B O 1
ATOM 4089 N N . SER B 1 177 ? -39.993 28.846 153.012 1.00 17.66 177 SER B N 1
ATOM 4090 C CA . SER B 1 177 ? -40.628 29.613 154.092 1.00 20.43 177 SER B CA 1
ATOM 4091 C C . SER B 1 177 ? -40.393 31.113 154.007 1.00 28.31 177 SER B C 1
ATOM 4092 O O . SER B 1 177 ? -40.844 31.853 154.898 1.00 19.01 177 SER B O 1
ATOM 4095 N N . GLY B 1 178 ? -39.695 31.569 152.964 1.00 20.10 178 GLY B N 1
ATOM 4096 C CA . GLY B 1 178 ? -39.405 32.997 152.812 1.00 18.57 178 GLY B CA 1
ATOM 4097 C C . GLY B 1 178 ? -39.013 33.319 151.375 1.00 25.27 178 GLY B C 1
ATOM 4098 O O . GLY B 1 178 ? -38.895 32.406 150.554 1.00 16.13 178 GLY B O 1
ATOM 4099 N N . TRP B 1 179 ? -38.806 34.588 151.066 1.00 26.19 179 TRP B N 1
ATOM 4100 C CA . TRP B 1 179 ? -38.298 35.036 149.768 1.00 19.84 179 TRP B CA 1
ATOM 4101 C C . TRP B 1 179 ? -37.060 35.896 149.982 1.00 20.85 179 TRP B C 1
ATOM 4102 O O . TRP B 1 179 ? -37.036 36.808 150.831 1.00 18.75 179 TRP B O 1
ATOM 4113 N N . GLN B 1 180 ? -35.985 35.641 149.236 1.00 13.03 180 GLN B N 1
ATOM 4114 C CA . GLN B 1 180 ? -34.801 36.493 149.347 1.00 14.14 180 GLN B CA 1
ATOM 4115 C C . GLN B 1 180 ? -33.983 36.445 148.063 1.00 14.39 180 GLN B C 1
ATOM 4116 O O . GLN B 1 180 ? -33.699 35.336 147.617 1.00 15.52 180 GLN B O 1
ATOM 4122 N N . TYR B 1 181 ? -33.618 37.587 147.490 1.00 14.85 181 TYR B N 1
ATOM 4123 C CA . TYR B 1 181 ? -32.914 37.541 146.195 1.00 14.28 181 TYR B CA 1
ATOM 4124 C C . TYR B 1 181 ? -31.569 36.859 146.344 1.00 17.88 181 TYR B C 1
ATOM 4125 O O . TYR B 1 181 ? -30.865 37.007 147.358 1.00 15.04 181 TYR B O 1
ATOM 4134 N N . SER B 1 182 ? -31.165 36.061 145.329 1.00 13.64 182 SER B N 1
ATOM 4135 C CA . SER B 1 182 ? -30.066 35.134 145.608 1.00 12.13 182 SER B CA 1
ATOM 4136 C C . SER B 1 182 ? -29.267 34.626 144.425 1.00 13.05 182 SER B C 1
ATOM 4137 O O . SER B 1 182 ? -29.606 34.867 143.273 1.00 15.60 182 SER B O 1
ATOM 4140 N N . LEU B 1 183 ? -28.211 33.887 144.779 1.00 12.33 183 LEU B N 1
ATOM 4141 C CA . LEU B 1 183 ? -27.381 33.180 143.823 1.00 16.13 183 LEU B CA 1
ATOM 4142 C C . LEU B 1 183 ? -28.047 31.936 143.240 1.00 14.31 183 LEU B C 1
ATOM 4143 O O . LEU B 1 183 ? -27.343 31.100 142.658 1.00 13.09 183 LEU B O 1
ATOM 4148 N N . ALA B 1 184 ? -29.361 31.763 143.379 1.00 12.98 184 ALA B N 1
ATOM 4149 C CA . ALA B 1 184 ? -30.046 30.562 142.881 1.00 13.03 184 ALA B CA 1
ATOM 4150 C C . ALA B 1 184 ? -29.873 30.347 141.386 1.00 12.01 184 ALA B C 1
ATOM 4151 O O . ALA B 1 184 ? -29.845 29.214 140.868 1.00 10.91 184 ALA B O 1
ATOM 4153 N N . LEU B 1 185 ? -29.779 31.435 140.610 1.00 12.23 185 LEU B N 1
ATOM 4154 C CA . LEU B 1 185 ? -29.670 31.216 139.153 1.00 14.36 185 LEU B CA 1
ATOM 4155 C C . LEU B 1 185 ? -28.242 30.840 138.764 1.00 14.28 185 LEU B C 1
ATOM 4156 O O . LEU B 1 185 ? -28.013 30.219 137.716 1.00 14.67 185 LEU B O 1
ATOM 4161 N N . ASP B 1 186 ? -27.250 31.177 139.580 1.00 10.79 186 ASP B N 1
ATOM 4162 C CA . ASP B 1 186 ? -25.887 30.692 139.394 1.00 11.43 186 ASP B CA 1
ATOM 4163 C C . ASP B 1 186 ? -25.801 29.202 139.719 1.00 11.86 186 ASP B C 1
ATOM 4164 O O . ASP B 1 186 ? -25.142 28.419 139.027 1.00 12.84 186 ASP B O 1
ATOM 4169 N N . VAL B 1 187 ? -26.505 28.782 140.771 1.00 9.73 187 VAL B N 1
ATOM 4170 C CA . VAL B 1 187 ? -26.666 27.343 141.016 1.00 10.19 187 VAL B CA 1
ATOM 4171 C C . VAL B 1 187 ? -27.364 26.644 139.857 1.00 11.50 187 VAL B C 1
ATOM 4172 O O . VAL B 1 187 ? -26.905 25.590 139.357 1.00 11.35 187 VAL B O 1
ATOM 4176 N N . LEU B 1 188 ? -28.478 27.204 139.389 1.00 12.61 188 LEU B N 1
ATOM 4177 C CA . LEU B 1 188 ? -29.192 26.587 138.252 1.00 14.74 188 LEU B CA 1
ATOM 4178 C C . LEU B 1 188 ? -28.329 26.567 136.994 1.00 12.58 188 LEU B C 1
ATOM 4179 O O . LEU B 1 188 ? -28.441 25.677 136.143 1.00 13.79 188 LEU B O 1
ATOM 4184 N N . GLY B 1 189 ? -27.421 27.518 136.821 1.00 9.32 189 GLY B N 1
ATOM 4185 C CA . GLY B 1 189 ? -26.487 27.469 135.688 1.00 11.96 189 GLY B CA 1
ATOM 4186 C C . GLY B 1 189 ? -25.678 26.185 135.728 1.00 15.89 189 GLY B C 1
ATOM 4187 O O . GLY B 1 189 ? -25.513 25.496 134.712 1.00 12.43 189 GLY B O 1
ATOM 4188 N N . ALA B 1 190 ? -25.184 25.842 136.919 1.00 12.43 190 ALA B N 1
ATOM 4189 C CA . ALA B 1 190 ? -24.397 24.602 137.040 1.00 12.50 190 ALA B CA 1
ATOM 4190 C C . ALA B 1 190 ? -25.242 23.371 136.795 1.00 13.25 190 ALA B C 1
ATOM 4191 O O . ALA B 1 190 ? -24.839 22.361 136.197 1.00 14.73 190 ALA B O 1
ATOM 4193 N N . VAL B 1 191 ? -26.493 23.418 137.279 1.00 13.19 191 VAL B N 1
ATOM 4194 C CA . VAL B 1 191 ? -27.437 22.326 137.023 1.00 12.51 191 VAL B CA 1
ATOM 4195 C C . VAL B 1 191 ? -27.640 22.126 135.530 1.00 12.18 191 VAL B C 1
ATOM 4196 O O . VAL B 1 191 ? -27.598 20.996 135.032 1.00 15.69 191 VAL B O 1
ATOM 4200 N N . VAL B 1 192 ? -27.870 23.224 134.792 1.00 14.33 192 VAL B N 1
ATOM 4201 C CA . VAL B 1 192 ? -28.008 23.135 133.331 1.00 12.76 192 VAL B CA 1
ATOM 4202 C C . VAL B 1 192 ? -26.785 22.482 132.691 1.00 12.65 192 VAL B C 1
ATOM 4203 O O . VAL B 1 192 ? -26.916 21.617 131.821 1.00 15.06 192 VAL B O 1
ATOM 4207 N N . GLU B 1 193 ? -25.582 22.858 133.118 1.00 17.41 193 GLU B N 1
ATOM 4208 C CA . GLU B 1 193 ? -24.376 22.216 132.570 1.00 17.88 193 GLU B CA 1
ATOM 4209 C C . GLU B 1 193 ? -24.399 20.713 132.813 1.00 19.84 193 GLU B C 1
ATOM 4210 O O . GLU B 1 193 ? -24.088 19.894 131.943 1.00 20.40 193 GLU B O 1
ATOM 4216 N N . ARG B 1 194 ? -24.781 20.290 134.021 1.00 14.74 194 ARG B N 1
ATOM 4217 C CA . ARG B 1 194 ? -24.795 18.850 134.264 1.00 13.52 194 ARG B CA 1
ATOM 4218 C C . ARG B 1 194 ? -25.901 18.161 133.489 1.00 18.48 194 ARG B C 1
ATOM 4219 O O . ARG B 1 194 ? -25.717 17.053 132.988 1.00 23.54 194 ARG B O 1
ATOM 4227 N N . ALA B 1 195 ? -27.085 18.747 133.336 1.00 15.46 195 ALA B N 1
ATOM 4228 C CA . ALA B 1 195 ? -28.174 18.099 132.622 1.00 15.97 195 ALA B CA 1
ATOM 4229 C C . ALA B 1 195 ? -27.917 17.921 131.124 1.00 20.68 195 ALA B C 1
ATOM 4230 O O . ALA B 1 195 ? -28.309 16.956 130.476 1.00 19.06 195 ALA B O 1
ATOM 4232 N N . THR B 1 196 ? -27.252 18.893 130.529 1.00 18.14 196 THR B N 1
ATOM 4233 C CA . THR B 1 196 ? -26.932 19.001 129.122 1.00 22.34 196 THR B CA 1
ATOM 4234 C C . THR B 1 196 ? -25.575 18.414 128.782 1.00 27.30 196 THR B C 1
ATOM 4235 O O . THR B 1 196 ? -25.304 18.002 127.651 1.00 20.09 196 THR B O 1
ATOM 4239 N N . GLY B 1 197 ? -24.673 18.338 129.758 1.00 20.08 197 GLY B N 1
ATOM 4240 C CA . GLY B 1 197 ? -23.313 17.920 129.459 1.00 27.32 197 GLY B CA 1
ATOM 4241 C C . GLY B 1 197 ? -22.592 18.934 128.581 1.00 31.84 197 GLY B C 1
ATOM 4242 O O . GLY B 1 197 ? -21.658 18.590 127.851 1.00 28.06 197 GLY B O 1
ATOM 4243 N N . GLN B 1 198 ? -23.000 20.195 128.617 1.00 20.39 198 GLN B N 1
ATOM 4244 C CA . GLN B 1 198 ? -22.372 21.248 127.832 1.00 17.82 198 GLN B CA 1
ATOM 4245 C C . GLN B 1 198 ? -21.940 22.393 128.730 1.00 20.69 198 GLN B C 1
ATOM 4246 O O . GLN B 1 198 ? -22.530 22.583 129.800 1.00 21.81 198 GLN B O 1
ATOM 4252 N N . PRO B 1 199 ? -20.962 23.202 128.359 1.00 19.61 199 PRO B N 1
ATOM 4253 C CA . PRO B 1 199 ? -20.727 24.446 129.102 1.00 20.38 199 PRO B CA 1
ATOM 4254 C C . PRO B 1 199 ? -21.969 25.338 129.032 1.00 19.68 199 PRO B C 1
ATOM 4255 O O . PRO B 1 199 ? -22.731 25.220 128.062 1.00 14.50 199 PRO B O 1
ATOM 4259 N N . LEU B 1 200 ? -22.163 26.200 130.033 1.00 13.11 200 LEU B N 1
ATOM 4260 C CA . LEU B 1 200 ? -23.418 26.955 130.087 1.00 11.36 200 LEU B CA 1
ATOM 4261 C C . LEU B 1 200 ? -23.651 27.811 128.844 1.00 16.51 200 LEU B C 1
ATOM 4262 O O . LEU B 1 200 ? -24.806 27.926 128.429 1.00 16.36 200 LEU B O 1
ATOM 4267 N N . ALA B 1 201 ? -22.613 28.412 128.258 1.00 14.89 201 ALA B N 1
ATOM 4268 C CA . ALA B 1 201 ? -22.812 29.238 127.060 1.00 16.01 201 ALA B CA 1
ATOM 4269 C C . ALA B 1 201 ? -23.444 28.395 125.961 1.00 10.61 201 ALA B C 1
ATOM 4270 O O . ALA B 1 201 ? -24.435 28.738 125.327 1.00 14.92 201 ALA B O 1
ATOM 4272 N N . ALA B 1 202 ? -22.889 27.220 125.719 1.00 11.85 202 ALA B N 1
ATOM 4273 C CA . ALA B 1 202 ? -23.444 26.366 124.679 1.00 14.52 202 ALA B CA 1
ATOM 4274 C C . ALA B 1 202 ? -24.852 25.863 124.974 1.00 18.30 202 ALA B C 1
ATOM 4275 O O . ALA B 1 202 ? -25.717 25.773 124.089 1.00 15.86 202 ALA B O 1
ATOM 4277 N N . ALA B 1 203 ? -25.147 25.490 126.216 1.00 15.13 203 ALA B N 1
ATOM 4278 C CA . ALA B 1 203 ? -26.492 25.032 126.554 1.00 14.80 203 ALA B CA 1
ATOM 4279 C C . ALA B 1 203 ? -27.509 26.148 126.346 1.00 12.81 203 ALA B C 1
ATOM 4280 O O . ALA B 1 203 ? -28.583 25.888 125.792 1.00 14.88 203 ALA B O 1
ATOM 4282 N N . VAL B 1 204 ? -27.171 27.367 126.769 1.00 10.50 204 VAL B N 1
ATOM 4283 C CA . VAL B 1 204 ? -28.129 28.478 126.616 1.00 11.75 204 VAL B CA 1
ATOM 4284 C C . VAL B 1 204 ? -28.375 28.721 125.139 1.00 13.72 204 VAL B C 1
ATOM 4285 O O . VAL B 1 204 ? -29.471 28.948 124.626 1.00 12.76 204 VAL B O 1
ATOM 4289 N N . ASP B 1 205 ? -27.299 28.628 124.355 1.00 16.43 205 ASP B N 1
ATOM 4290 C CA . ASP B 1 205 ? -27.453 28.794 122.911 1.00 19.12 205 ASP B CA 1
ATOM 4291 C C . ASP B 1 205 ? -28.411 27.766 122.321 1.00 17.47 205 ASP B C 1
ATOM 4292 O O . ASP B 1 205 ? -29.263 28.090 121.495 1.00 14.24 205 ASP B O 1
ATOM 4297 N N . ALA B 1 206 ? -28.269 26.507 122.749 1.00 13.71 206 ALA B N 1
ATOM 4298 C CA . ALA B 1 206 ? -29.050 25.429 122.169 1.00 15.91 206 ALA B CA 1
ATOM 4299 C C . ALA B 1 206 ? -30.503 25.533 122.616 1.00 19.38 206 ALA B C 1
ATOM 4300 O O . ALA B 1 206 ? -31.392 25.378 121.782 1.00 16.39 206 ALA B O 1
ATOM 4302 N N . LEU B 1 207 ? -30.693 25.780 123.905 1.00 14.79 207 LEU B N 1
ATOM 4303 C CA . LEU B 1 207 ? -32.008 25.750 124.532 1.00 16.04 207 LEU B CA 1
ATOM 4304 C C . LEU B 1 207 ? -32.816 27.026 124.312 1.00 15.58 207 LEU B C 1
ATOM 4305 O O . LEU B 1 207 ? -34.058 26.922 124.271 1.00 15.01 207 LEU B O 1
ATOM 4310 N N . VAL B 1 208 ? -32.156 28.171 124.181 1.00 13.18 208 VAL B N 1
ATOM 4311 C CA . VAL B 1 208 ? -32.888 29.434 124.064 1.00 12.78 208 VAL B CA 1
ATOM 4312 C C . VAL B 1 208 ? -32.473 30.304 122.893 1.00 14.04 208 VAL B C 1
ATOM 4313 O O . VAL B 1 208 ? -33.323 30.689 122.093 1.00 14.68 208 VAL B O 1
ATOM 4317 N N . ALA B 1 209 ? -31.197 30.676 122.788 1.00 11.67 209 ALA B N 1
ATOM 4318 C CA . ALA B 1 209 ? -30.800 31.720 121.850 1.00 9.94 209 ALA B CA 1
ATOM 4319 C C . ALA B 1 209 ? -31.033 31.302 120.398 1.00 14.76 209 ALA B C 1
ATOM 4320 O O . ALA B 1 209 ? -31.638 32.038 119.615 1.00 16.18 209 ALA B O 1
ATOM 4322 N N . GLN B 1 210 ? -30.574 30.107 120.002 1.00 18.15 210 GLN B N 1
ATOM 4323 C CA . GLN B 1 210 ? -30.786 29.672 118.618 1.00 17.92 210 GLN B CA 1
ATOM 4324 C C . GLN B 1 210 ? -32.264 29.558 118.283 1.00 15.14 210 GLN B C 1
ATOM 4325 O O . GLN B 1 210 ? -32.699 30.138 117.275 1.00 19.57 210 GLN B O 1
ATOM 4331 N N . PRO B 1 211 ? -33.081 28.846 119.051 1.00 17.93 211 PRO B N 1
ATOM 4332 C CA . PRO B 1 211 ? -34.495 28.725 118.689 1.00 14.05 211 PRO B CA 1
ATOM 4333 C C . PRO B 1 211 ? -35.157 30.092 118.600 1.00 19.20 211 PRO B C 1
ATOM 4334 O O . PRO B 1 211 ? -36.082 30.234 117.799 1.00 19.33 211 PRO B O 1
ATOM 4338 N N . LEU B 1 212 ? -34.723 31.069 119.396 1.00 16.78 212 LEU B N 1
ATOM 4339 C CA . LEU B 1 212 ? -35.398 32.368 119.352 1.00 14.32 212 LEU B CA 1
ATOM 4340 C C . LEU B 1 212 ? -34.730 33.338 118.383 1.00 18.74 212 LEU B C 1
ATOM 4341 O O . LEU B 1 212 ? -35.147 34.492 118.237 1.00 17.55 212 LEU B O 1
ATOM 4346 N N . GLY B 1 213 ? -33.663 32.922 117.702 1.00 13.02 213 GLY B N 1
ATOM 4347 C CA . GLY B 1 213 ? -32.998 33.822 116.769 1.00 15.27 213 GLY B CA 1
ATOM 4348 C C . GLY B 1 213 ? -32.120 34.877 117.406 1.00 21.50 213 GLY B C 1
ATOM 4349 O O . GLY B 1 213 ? -31.836 35.904 116.779 1.00 17.31 213 GLY B O 1
ATOM 4350 N N . MET B 1 214 ? -31.685 34.657 118.647 1.00 16.62 214 MET B N 1
ATOM 4351 C CA . MET B 1 214 ? -30.781 35.577 119.338 1.00 12.53 214 MET B CA 1
ATOM 4352 C C . MET B 1 214 ? -29.334 35.259 118.962 1.00 19.06 214 MET B C 1
ATOM 4353 O O . MET B 1 214 ? -28.704 34.336 119.473 1.00 18.10 214 MET B O 1
ATOM 4358 N N . ARG B 1 215 ? -28.771 36.019 118.048 1.00 15.89 215 ARG B N 1
ATOM 4359 C CA . ARG B 1 215 ? -27.447 35.787 117.482 1.00 14.20 215 ARG B CA 1
ATOM 4360 C C . ARG B 1 215 ? -26.376 36.654 118.096 1.00 17.73 215 ARG B C 1
ATOM 4361 O O . ARG B 1 215 ? -25.170 36.498 117.840 1.00 19.76 215 ARG B O 1
ATOM 4369 N N . ASP B 1 216 ? -26.783 37.617 118.931 1.00 12.82 216 ASP B N 1
ATOM 4370 C CA . ASP B 1 216 ? -25.729 38.529 119.410 1.00 10.82 216 ASP B CA 1
ATOM 4371 C C . ASP B 1 216 ? -25.626 38.508 120.923 1.00 16.69 216 ASP B C 1
ATOM 4372 O O . ASP B 1 216 ? -25.604 39.554 121.574 1.00 19.89 216 ASP B O 1
ATOM 4377 N N . CYS B 1 217 ? -25.596 37.320 121.507 1.00 13.85 217 CYS B N 1
ATOM 4378 C CA . CYS B 1 217 ? -25.570 37.260 122.974 1.00 14.80 217 CYS B CA 1
ATOM 4379 C C . CYS B 1 217 ? -24.642 36.118 123.366 1.00 18.91 217 CYS B C 1
ATOM 4380 O O . CYS B 1 217 ? -24.295 35.324 122.489 1.00 15.60 217 CYS B O 1
ATOM 4383 N N . GLY B 1 218 ? -24.231 36.019 124.617 1.00 12.85 218 GLY B N 1
ATOM 4384 C CA . GLY B 1 218 ? -23.328 34.927 125.016 1.00 13.27 218 GLY B CA 1
ATOM 4385 C C . GLY B 1 218 ? -22.760 35.259 126.389 1.00 10.11 218 GLY B C 1
ATOM 4386 O O . GLY B 1 218 ? -23.370 36.106 127.059 1.00 12.73 218 GLY B O 1
ATOM 4387 N N . PHE B 1 219 ? -21.657 34.636 126.791 1.00 13.08 219 PHE B N 1
ATOM 4388 C CA . PHE B 1 219 ? -21.068 34.892 128.101 1.00 11.95 219 PHE B CA 1
ATOM 4389 C C . PHE B 1 219 ? -19.679 35.526 128.006 1.00 14.07 219 PHE B C 1
ATOM 4390 O O . PHE B 1 219 ? -19.288 36.262 128.911 1.00 17.96 219 PHE B O 1
ATOM 4398 N N . VAL B 1 220 ? -18.958 35.252 126.925 1.00 13.28 220 VAL B N 1
ATOM 4399 C CA . VAL B 1 220 ? -17.625 35.828 126.698 1.00 15.55 220 VAL B CA 1
ATOM 4400 C C . VAL B 1 220 ? -17.544 36.407 125.284 1.00 17.54 220 VAL B C 1
ATOM 4401 O O . VAL B 1 220 ? -17.926 35.749 124.318 1.00 17.78 220 VAL B O 1
ATOM 4405 N N . SER B 1 221 ? -17.066 37.633 125.155 1.00 17.36 221 SER B N 1
ATOM 4406 C CA . SER B 1 221 ? -16.928 38.280 123.853 1.00 16.23 221 SER B CA 1
ATOM 4407 C C . SER B 1 221 ? -15.469 38.614 123.548 1.00 24.36 221 SER B C 1
ATOM 4408 O O . SER B 1 221 ? -14.700 38.854 124.484 1.00 19.58 221 SER B O 1
ATOM 4411 N N . ALA B 1 222 ? -15.125 38.643 122.261 1.00 23.28 222 ALA B N 1
ATOM 4412 C CA . ALA B 1 222 ? -13.797 39.103 121.859 1.00 15.52 222 ALA B CA 1
ATOM 4413 C C . ALA B 1 222 ? -13.860 40.412 121.076 1.00 26.55 222 ALA B C 1
ATOM 4414 O O . ALA B 1 222 ? -12.892 40.782 120.402 1.00 25.79 222 ALA B O 1
ATOM 4416 N N . GLU B 1 223 ? -14.978 41.128 121.156 1.00 23.81 223 GLU B N 1
ATOM 4417 C CA . GLU B 1 223 ? -15.167 42.374 120.423 1.00 25.29 223 GLU B CA 1
ATOM 4418 C C . GLU B 1 223 ? -15.517 43.567 121.297 1.00 23.46 223 GLU B C 1
ATOM 4419 O O . GLU B 1 223 ? -16.643 44.077 121.283 1.00 17.96 223 GLU B O 1
ATOM 4425 N N . PRO B 1 224 ? -14.566 44.068 122.078 1.00 20.47 224 PRO B N 1
ATOM 4426 C CA . PRO B 1 224 ? -14.816 45.203 122.951 1.00 16.42 224 PRO B CA 1
ATOM 4427 C C . PRO B 1 224 ? -15.311 46.460 122.243 1.00 16.04 224 PRO B C 1
ATOM 4428 O O . PRO B 1 224 ? -15.962 47.276 122.884 1.00 18.66 224 PRO B O 1
ATOM 4432 N N . GLU B 1 225 ? -15.007 46.641 120.967 1.00 19.81 225 GLU B N 1
ATOM 4433 C CA . GLU B 1 225 ? -15.388 47.851 120.251 1.00 17.89 225 GLU B CA 1
ATOM 4434 C C . GLU B 1 225 ? -16.888 47.954 119.988 1.00 22.62 225 GLU B C 1
ATOM 4435 O O . GLU B 1 225 ? -17.363 49.008 119.556 1.00 19.62 225 GLU B O 1
ATOM 4441 N N . ARG B 1 226 ? -17.604 46.856 120.223 1.00 22.25 226 ARG B N 1
ATOM 4442 C CA . ARG B 1 226 ? -19.047 46.787 120.025 1.00 21.99 226 ARG B CA 1
ATOM 4443 C C . ARG B 1 226 ? -19.808 47.111 121.309 1.00 25.26 226 ARG B C 1
ATOM 4444 O O . ARG B 1 226 ? -21.033 47.247 121.315 1.00 22.65 226 ARG B O 1
ATOM 4452 N N . PHE B 1 227 ? -19.100 47.252 122.428 1.00 19.93 227 PHE B N 1
ATOM 4453 C CA . PHE B 1 227 ? -19.736 47.422 123.719 1.00 13.63 227 PHE B CA 1
ATOM 4454 C C . PHE B 1 227 ? -19.958 48.855 124.178 1.00 20.86 227 PHE B C 1
ATOM 4455 O O . PHE B 1 227 ? -19.192 49.754 123.862 1.00 24.58 227 PHE B O 1
ATOM 4463 N N . ALA B 1 228 ? -21.027 48.990 124.948 1.00 18.10 228 ALA B N 1
ATOM 4464 C CA . ALA B 1 228 ? -21.321 50.048 125.886 1.00 16.36 228 ALA B CA 1
ATOM 4465 C C . ALA B 1 228 ? -20.325 49.940 127.047 1.00 23.01 228 ALA B C 1
ATOM 4466 O O . ALA B 1 228 ? -20.294 48.923 127.747 1.00 16.74 228 ALA B O 1
ATOM 4468 N N . VAL B 1 229 ? -19.553 51.001 127.178 1.00 22.04 229 VAL B N 1
ATOM 4469 C CA . VAL B 1 229 ? -18.596 51.167 128.264 1.00 18.31 229 VAL B CA 1
ATOM 4470 C C . VAL B 1 229 ? -19.310 51.499 129.558 1.00 12.26 229 VAL B C 1
ATOM 4471 O O . VAL B 1 229 ? -20.067 52.455 129.617 1.00 18.82 229 VAL B O 1
ATOM 4475 N N . PRO B 1 230 ? -19.134 50.739 130.632 1.00 18.40 230 PRO B N 1
ATOM 4476 C CA . PRO B 1 230 ? -19.850 51.047 131.863 1.00 13.89 230 PRO B CA 1
ATOM 4477 C C . PRO B 1 230 ? -19.266 52.228 132.661 1.00 19.32 230 PRO B C 1
ATOM 4478 O O . PRO B 1 230 ? -18.051 52.365 132.767 1.00 25.80 230 PRO B O 1
ATOM 4482 N N . TYR B 1 231 ? -20.186 53.008 133.195 1.00 17.04 231 TYR B N 1
ATOM 4483 C CA . TYR B 1 231 ? -20.112 54.158 134.052 1.00 24.49 231 TYR B CA 1
ATOM 4484 C C . TYR B 1 231 ? -20.979 53.905 135.282 1.00 24.22 231 TYR B C 1
ATOM 4485 O O . TYR B 1 231 ? -21.921 53.123 135.199 1.00 24.36 231 TYR B O 1
ATOM 4494 N N . HIS B 1 232 ? -20.629 54.570 136.377 1.00 22.24 232 HIS B N 1
ATOM 4495 C CA . HIS B 1 232 ? -21.517 54.632 137.522 1.00 19.38 232 HIS B CA 1
ATOM 4496 C C . HIS B 1 232 ? -21.777 56.102 137.851 1.00 25.35 232 HIS B C 1
ATOM 4497 O O . HIS B 1 232 ? -20.992 56.966 137.460 1.00 28.08 232 HIS B O 1
ATOM 4504 N N . ASP B 1 233 ? -22.867 56.331 138.552 1.00 25.63 233 ASP B N 1
ATOM 4505 C CA . ASP B 1 233 ? -23.297 57.665 138.943 1.00 26.41 233 ASP B CA 1
ATOM 4506 C C . ASP B 1 233 ? -22.122 58.406 139.571 1.00 36.73 233 ASP B C 1
ATOM 4507 O O . ASP B 1 233 ? -21.263 57.791 140.207 1.00 36.52 233 ASP B O 1
ATOM 4512 N N . GLY B 1 234 ? -22.059 59.720 139.381 1.00 37.33 234 GLY B N 1
ATOM 4513 C CA . GLY B 1 234 ? -20.977 60.500 139.947 1.00 38.28 234 GLY B CA 1
ATOM 4514 C C . GLY B 1 234 ? -21.180 61.990 139.705 1.00 53.71 234 GLY B C 1
ATOM 4515 O O . GLY B 1 234 ? -22.241 62.369 139.208 1.00 46.79 234 GLY B O 1
ATOM 4516 N N . GLN B 1 235 ? -20.160 62.761 140.061 1.00 61.16 235 GLN B N 1
ATOM 4517 C CA . GLN B 1 235 ? -20.107 64.205 139.912 1.00 65.26 235 GLN B CA 1
ATOM 4518 C C . GLN B 1 235 ? -18.720 64.706 139.511 1.00 57.10 235 GLN B C 1
ATOM 4519 O O . GLN B 1 235 ? -17.692 64.144 139.893 1.00 72.89 235 GLN B O 1
ATOM 4525 N N . PRO B 1 236 ? -18.685 65.782 138.734 1.00 43.93 236 PRO B N 1
ATOM 4526 C CA . PRO B 1 236 ? -19.889 66.372 138.144 1.00 46.51 236 PRO B CA 1
ATOM 4527 C C . PRO B 1 236 ? -20.354 65.596 136.910 1.00 49.42 236 PRO B C 1
ATOM 4528 O O . PRO B 1 236 ? -21.169 66.055 136.109 1.00 50.30 236 PRO B O 1
ATOM 4532 N N . GLU B 1 237 ? -19.827 64.386 136.745 1.00 38.97 237 GLU B N 1
ATOM 4533 C CA . GLU B 1 237 ? -20.233 63.510 135.659 1.00 35.95 237 GLU B CA 1
ATOM 4534 C C . GLU B 1 237 ? -19.941 62.052 136.014 1.00 36.65 237 GLU B C 1
ATOM 4535 O O . GLU B 1 237 ? -18.964 61.795 136.727 1.00 44.04 237 GLU B O 1
ATOM 4541 N N . PRO B 1 238 ? -20.771 61.143 135.523 1.00 30.25 238 PRO B N 1
ATOM 4542 C CA . PRO B 1 238 ? -20.505 59.712 135.633 1.00 18.40 238 PRO B CA 1
ATOM 4543 C C . PRO B 1 238 ? -19.049 59.317 135.444 1.00 23.90 238 PRO B C 1
ATOM 4544 O O . PRO B 1 238 ? -18.286 59.821 134.623 1.00 30.21 238 PRO B O 1
ATOM 4548 N N . VAL B 1 239 ? -18.638 58.355 136.274 1.00 21.07 239 VAL B N 1
ATOM 4549 C CA . VAL B 1 239 ? -17.285 57.836 136.271 1.00 22.90 239 VAL B CA 1
ATOM 4550 C C . VAL B 1 239 ? -17.171 56.550 135.455 1.00 25.00 239 VAL B C 1
ATOM 4551 O O . VAL B 1 239 ? -18.048 55.696 135.670 1.00 27.79 239 VAL B O 1
ATOM 4555 N N . ARG B 1 240 ? -16.144 56.469 134.617 1.00 21.58 240 ARG B N 1
ATOM 4556 C CA . ARG B 1 240 ? -15.787 55.279 133.859 1.00 25.21 240 ARG B CA 1
ATOM 4557 C C . ARG B 1 240 ? -15.280 54.151 134.762 1.00 31.05 240 ARG B C 1
ATOM 4558 O O . ARG B 1 240 ? -14.291 54.287 135.486 1.00 27.97 240 ARG B O 1
ATOM 4566 N N . MET B 1 241 ? -15.944 52.998 134.729 1.00 24.37 241 MET B N 1
ATOM 4567 C CA . MET B 1 241 ? -15.605 51.930 135.661 1.00 21.50 241 MET B CA 1
ATOM 4568 C C . MET B 1 241 ? -14.270 51.288 135.369 1.00 21.93 241 MET B C 1
ATOM 4569 O O . MET B 1 241 ? -13.802 51.170 134.239 1.00 33.77 241 MET B O 1
ATOM 4574 N N . ARG B 1 242 ? -13.590 50.809 136.413 1.00 22.14 242 ARG B N 1
ATOM 4575 C CA . ARG B 1 242 ? -12.448 49.948 136.087 1.00 20.46 242 ARG B CA 1
ATOM 4576 C C . ARG B 1 242 ? -12.562 48.697 136.953 1.00 13.32 242 ARG B C 1
ATOM 4577 O O . ARG B 1 242 ? -13.371 48.733 137.884 1.00 25.35 242 ARG B O 1
ATOM 4585 N N . ASP B 1 243 ? -11.820 47.640 136.650 1.00 20.78 243 ASP B N 1
ATOM 4586 C CA . ASP B 1 243 ? -12.046 46.417 137.440 1.00 19.80 243 ASP B CA 1
ATOM 4587 C C . ASP B 1 243 ? -11.803 46.666 138.919 1.00 32.48 243 ASP B C 1
ATOM 4588 O O . ASP B 1 243 ? -11.026 47.555 139.272 1.00 35.28 243 ASP B O 1
ATOM 4593 N N . GLY B 1 244 ? -12.436 45.915 139.813 1.00 33.13 244 GLY B N 1
ATOM 4594 C CA . GLY B 1 244 ? -12.114 45.995 141.226 1.00 33.51 244 GLY B CA 1
ATOM 4595 C C . GLY B 1 244 ? -12.934 46.959 142.043 1.00 38.13 244 GLY B C 1
ATOM 4596 O O . GLY B 1 244 ? -12.883 46.943 143.278 1.00 60.23 244 GLY B O 1
ATOM 4597 N N . ILE B 1 245 ? -13.714 47.814 141.394 1.00 37.68 245 ILE B N 1
ATOM 4598 C CA . ILE B 1 245 ? -14.429 48.890 142.068 1.00 31.78 245 ILE B CA 1
ATOM 4599 C C . ILE B 1 245 ? -15.666 48.429 142.824 1.00 39.44 245 ILE B C 1
ATOM 4600 O O . ILE B 1 245 ? -16.371 47.520 142.394 1.00 49.67 245 ILE B O 1
ATOM 4605 N N . GLU B 1 246 ? -15.924 49.071 143.958 1.00 37.97 246 GLU B N 1
ATOM 4606 C CA . GLU B 1 246 ? -17.084 48.791 144.795 1.00 43.48 246 GLU B CA 1
ATOM 4607 C C . GLU B 1 246 ? -18.047 49.975 144.809 1.00 42.55 246 GLU B C 1
ATOM 4608 O O . GLU B 1 246 ? -17.716 51.028 145.358 1.00 36.11 246 GLU B O 1
ATOM 4614 N N . VAL B 1 247 ? -19.224 49.820 144.212 1.00 30.79 247 VAL B N 1
ATOM 4615 C CA . VA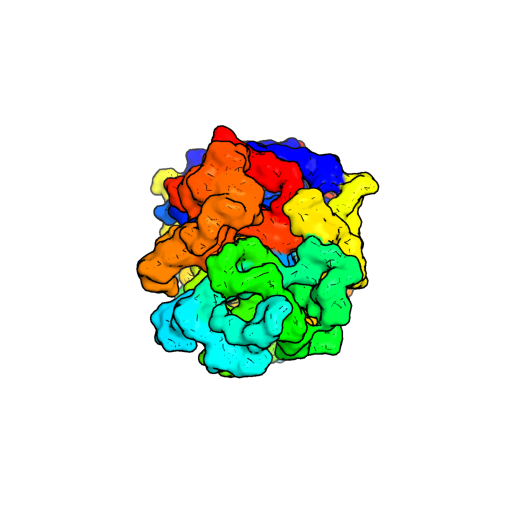L B 1 247 ? -20.208 50.892 144.110 1.00 33.90 247 VAL B CA 1
ATOM 4616 C C . VAL B 1 247 ? -21.380 50.629 145.046 1.00 36.90 247 VAL B C 1
ATOM 4617 O O . VAL B 1 247 ? -22.040 49.587 144.934 1.00 32.61 247 VAL B O 1
ATOM 4621 N N . PRO B 1 248 ? -21.643 51.554 145.964 1.00 27.95 248 PRO B N 1
ATOM 4622 C CA . PRO B 1 248 ? -22.675 51.318 146.985 1.00 29.24 248 PRO B CA 1
ATOM 4623 C C . PRO B 1 248 ? -24.082 51.342 146.416 1.00 27.62 248 PRO B C 1
ATOM 4624 O O . PRO B 1 248 ? -24.424 52.159 145.556 1.00 29.75 248 PRO B O 1
ATOM 4628 N N . LEU B 1 249 ? -24.940 50.438 146.891 1.00 24.23 249 LEU B N 1
ATOM 4629 C CA . LEU B 1 249 ? -26.325 50.458 146.405 1.00 30.49 249 LEU B CA 1
ATOM 4630 C C . LEU B 1 249 ? -27.174 51.497 147.130 1.00 43.01 249 LEU B C 1
ATOM 4631 O O . LEU B 1 249 ? -26.846 51.926 148.239 1.00 70.15 249 LEU B O 1
ATOM 4636 N N . PRO B 1 250 ? -28.273 51.920 146.507 1.00 41.33 250 PRO B N 1
ATOM 4637 C CA . PRO B 1 250 ? -29.121 52.959 147.090 1.00 53.72 250 PRO B CA 1
ATOM 4638 C C . PRO B 1 250 ? -29.715 52.556 148.438 1.00 62.06 250 PRO B C 1
ATOM 4639 O O . PRO B 1 250 ? -29.370 51.540 149.035 1.00 62.05 250 PRO B O 1
ATOM 4643 N N . GLU B 1 251 ? -30.633 53.391 148.911 1.00 69.51 251 GLU B N 1
ATOM 4644 C CA . GLU B 1 251 ? -31.368 53.100 150.134 1.00 75.40 251 GLU B CA 1
ATOM 4645 C C . GLU B 1 251 ? -32.406 52.010 149.874 1.00 70.85 251 GLU B C 1
ATOM 4646 O O . GLU B 1 251 ? -33.324 52.224 149.076 1.00 64.66 251 GLU B O 1
ATOM 4652 N N . GLY B 1 252 ? -32.239 50.876 150.545 1.00 69.21 252 GLY B N 1
ATOM 4653 C CA . GLY B 1 252 ? -33.153 49.755 150.483 1.00 63.12 252 GLY B CA 1
ATOM 4654 C C . GLY B 1 252 ? -32.898 48.846 149.306 1.00 60.01 252 GLY B C 1
ATOM 4655 O O . GLY B 1 252 ? -33.785 48.178 148.772 1.00 52.65 252 GLY B O 1
ATOM 4656 N N . HIS B 1 253 ? -31.641 48.797 148.858 1.00 63.48 253 HIS B N 1
ATOM 4657 C CA . HIS B 1 253 ? -31.364 47.936 147.707 1.00 65.18 253 HIS B CA 1
ATOM 4658 C C . HIS B 1 253 ? -30.201 46.995 147.979 1.00 63.06 253 HIS B C 1
ATOM 4659 O O . HIS B 1 253 ? -29.914 46.118 147.164 1.00 63.38 253 HIS B O 1
ATOM 4666 N N . GLY B 1 254 ? -29.557 47.179 149.127 1.00 58.21 254 GLY B N 1
ATOM 4667 C CA . GLY B 1 254 ? -28.427 46.380 149.549 1.00 45.56 254 GLY B CA 1
ATOM 4668 C C . GLY B 1 254 ? -27.208 47.213 149.894 1.00 36.36 254 GLY B C 1
ATOM 4669 O O . GLY B 1 254 ? -27.193 48.440 149.810 1.00 54.78 254 GLY B O 1
ATOM 4670 N N . ALA B 1 255 ? -26.134 46.545 150.291 1.00 27.19 255 ALA B N 1
ATOM 4671 C CA . ALA B 1 255 ? -24.871 47.205 150.567 1.00 29.96 255 ALA B CA 1
ATOM 4672 C C . ALA B 1 255 ? -24.249 47.755 149.291 1.00 30.04 255 ALA B C 1
ATOM 4673 O O . ALA B 1 255 ? -24.359 48.938 148.975 1.00 43.32 255 ALA B O 1
ATOM 4675 N N . ALA B 1 256 ? -23.579 46.887 148.543 1.00 29.98 256 ALA B N 1
ATOM 4676 C CA . ALA B 1 256 ? -22.870 47.335 147.356 1.00 33.51 256 ALA B CA 1
ATOM 4677 C C . ALA B 1 256 ? -22.712 46.218 146.323 1.00 34.15 256 ALA B C 1
ATOM 4678 O O . ALA B 1 256 ? -23.133 45.083 146.563 1.00 26.82 256 ALA B O 1
ATOM 4680 N N . VAL B 1 257 ? -22.094 46.600 145.209 1.00 25.57 257 VAL B N 1
ATOM 4681 C CA . VAL B 1 257 ? -21.743 45.737 144.098 1.00 21.00 257 VAL B CA 1
ATOM 4682 C C . VAL B 1 257 ? -20.293 45.963 143.705 1.00 20.02 257 VAL B C 1
ATOM 4683 O O . VAL B 1 257 ? -19.852 47.113 143.615 1.00 24.28 257 VAL B O 1
ATOM 4687 N N . ARG B 1 258 ? -19.564 44.880 143.481 1.00 19.75 258 ARG B N 1
ATOM 4688 C CA . ARG B 1 258 ? -18.182 44.949 143.041 1.00 24.51 258 ARG B CA 1
ATOM 4689 C C . ARG B 1 258 ? -18.095 44.572 141.561 1.00 26.81 258 ARG B C 1
ATOM 4690 O O . ARG B 1 258 ? -18.384 43.424 141.206 1.00 23.17 258 ARG B O 1
ATOM 4698 N N . PHE B 1 259 ? -17.721 45.548 140.745 1.00 23.47 259 PHE B N 1
ATOM 4699 C CA . PHE B 1 259 ? -17.813 45.473 139.293 1.00 20.28 259 PHE B CA 1
ATOM 4700 C C . PHE B 1 259 ? -16.484 45.145 138.628 1.00 25.65 259 PHE B C 1
ATOM 4701 O O . PHE B 1 259 ? -15.437 45.637 139.064 1.00 28.57 259 PHE B O 1
ATOM 4709 N N . ALA B 1 260 ? -16.519 44.340 137.573 1.00 17.47 260 ALA B N 1
ATOM 4710 C CA . ALA B 1 260 ? -15.375 44.131 136.704 1.00 20.14 260 ALA B CA 1
ATOM 4711 C C . ALA B 1 260 ? -15.811 44.261 135.242 1.00 18.84 260 ALA B C 1
ATOM 4712 O O . ALA B 1 260 ? -16.212 43.265 134.642 1.00 17.73 260 ALA B O 1
ATOM 4714 N N . PRO B 1 261 ? -15.755 45.457 134.671 1.00 21.58 261 PRO B N 1
ATOM 4715 C CA . PRO B 1 261 ? -16.089 45.599 133.240 1.00 20.84 261 PRO B CA 1
ATOM 4716 C C . PRO B 1 261 ? -15.314 44.656 132.342 1.00 20.06 261 PRO B C 1
ATOM 4717 O O . PRO B 1 261 ? -15.754 44.306 131.246 1.00 16.85 261 PRO B O 1
ATOM 4721 N N . SER B 1 262 ? -14.133 44.179 132.754 1.00 16.87 262 SER B N 1
ATOM 4722 C CA . SER B 1 262 ? -13.372 43.320 131.861 1.00 14.45 262 SER B CA 1
ATOM 4723 C C . SER B 1 262 ? -13.808 41.869 131.880 1.00 11.93 262 SER B C 1
ATOM 4724 O O . SER B 1 262 ? -13.316 41.023 131.120 1.00 17.55 262 SER B O 1
ATOM 4727 N N . ARG B 1 263 ? -14.740 41.540 132.778 1.00 17.17 263 ARG B N 1
ATOM 4728 C CA . ARG B 1 263 ? -15.117 40.133 132.921 1.00 14.05 263 ARG B CA 1
ATOM 4729 C C . ARG B 1 263 ? -15.663 39.540 131.631 1.00 12.39 263 ARG B C 1
ATOM 4730 O O . ARG B 1 263 ? -15.397 38.375 131.310 1.00 18.06 263 ARG B O 1
ATOM 4738 N N . VAL B 1 264 ? -16.424 40.361 130.903 1.00 16.95 264 VAL B N 1
ATOM 4739 C CA . VAL B 1 264 ? -17.080 39.851 129.690 1.00 15.68 264 VAL B CA 1
ATOM 4740 C C . VAL B 1 264 ? -16.043 39.450 128.663 1.00 16.91 264 VAL B C 1
ATOM 4741 O O . VAL B 1 264 ? -16.258 38.655 127.744 1.00 19.49 264 VAL B O 1
ATOM 4745 N N . PHE B 1 265 ? -14.818 39.986 128.777 1.00 15.30 265 PHE B N 1
ATOM 4746 C CA . PHE B 1 265 ? -13.841 39.594 127.765 1.00 20.95 265 PHE B CA 1
ATOM 4747 C C . PHE B 1 265 ? -12.871 38.523 128.234 1.00 27.65 265 PHE B C 1
ATOM 4748 O O . PHE B 1 265 ? -11.946 38.184 127.481 1.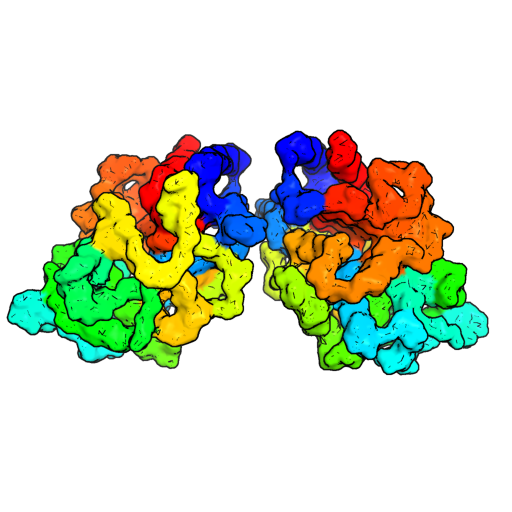00 20.97 265 PHE B O 1
ATOM 4756 N N . GLU B 1 266 ? -13.033 37.972 129.429 1.00 19.81 266 GLU B N 1
ATOM 4757 C CA . GLU B 1 266 ? -12.082 36.978 129.954 1.00 11.51 266 GLU B CA 1
ATOM 4758 C C . GLU B 1 266 ? -12.575 35.555 129.830 1.00 16.70 266 GLU B C 1
ATOM 4759 O O . GLU B 1 266 ? -13.549 35.184 130.511 1.00 16.39 266 GLU B O 1
ATOM 4765 N N . PRO B 1 267 ? -11.982 34.704 129.000 1.00 17.40 267 PRO B N 1
ATOM 4766 C CA . PRO B 1 267 ? -12.484 33.341 128.820 1.00 19.12 267 PRO B CA 1
ATOM 4767 C C . PRO B 1 267 ? -12.473 32.546 130.127 1.00 25.18 267 PRO B C 1
ATOM 4768 O O . PRO B 1 267 ? -13.221 31.574 130.220 1.00 20.32 267 PRO B O 1
ATOM 4772 N N . GLY B 1 268 ? -11.653 32.932 131.101 1.00 25.19 268 GLY B N 1
ATOM 4773 C CA . GLY B 1 268 ? -11.593 32.205 132.359 1.00 23.17 268 GLY B CA 1
ATOM 4774 C C . GLY B 1 268 ? -12.567 32.700 133.407 1.00 25.81 268 GLY B C 1
ATOM 4775 O O . GLY B 1 268 ? -12.562 32.217 134.551 1.00 21.71 268 GLY B O 1
ATOM 4776 N N . ALA B 1 269 ? -13.428 33.654 133.070 1.00 20.05 269 ALA B N 1
ATOM 4777 C CA . ALA B 1 269 ? -14.535 34.083 133.925 1.00 14.87 269 ALA B CA 1
ATOM 4778 C C . ALA B 1 269 ? -15.619 33.015 133.966 1.00 18.04 269 ALA B C 1
ATOM 4779 O O . ALA B 1 269 ? -16.160 32.636 132.921 1.00 17.59 269 ALA B O 1
ATOM 4781 N N . TYR B 1 270 ? -15.969 32.455 135.126 1.00 17.64 270 TYR B N 1
ATOM 4782 C CA . TYR B 1 270 ? -16.942 31.364 135.081 1.00 12.12 270 TYR B CA 1
ATOM 4783 C C . TYR B 1 270 ? -18.301 31.865 134.606 1.00 10.49 270 TYR B C 1
ATOM 4784 O O . TYR B 1 270 ? -18.713 32.985 134.895 1.00 16.48 270 TYR B O 1
ATOM 4793 N N . PRO B 1 271 ? -19.069 31.038 133.907 1.00 14.47 271 PRO B N 1
ATOM 4794 C CA . PRO B 1 271 ? -20.405 31.475 133.492 1.00 13.12 271 PRO B CA 1
ATOM 4795 C C . PRO B 1 271 ? -21.350 31.663 134.676 1.00 13.66 271 PRO B C 1
ATOM 4796 O O . PRO B 1 271 ? -21.640 30.729 135.425 1.00 13.19 271 PRO B O 1
ATOM 4800 N N . SER B 1 272 ? -21.860 32.882 134.826 1.00 13.38 272 SER B N 1
ATOM 4801 C CA . SER B 1 272 ? -22.754 33.170 135.949 1.00 14.69 272 SER B CA 1
ATOM 4802 C C . SER B 1 272 ? -24.184 33.222 135.444 1.00 14.21 272 SER B C 1
ATOM 4803 O O . SER B 1 272 ? -24.547 34.167 134.742 1.00 15.29 272 SER B O 1
ATOM 4806 N N . GLY B 1 273 ? -24.978 32.210 135.795 1.00 12.03 273 GLY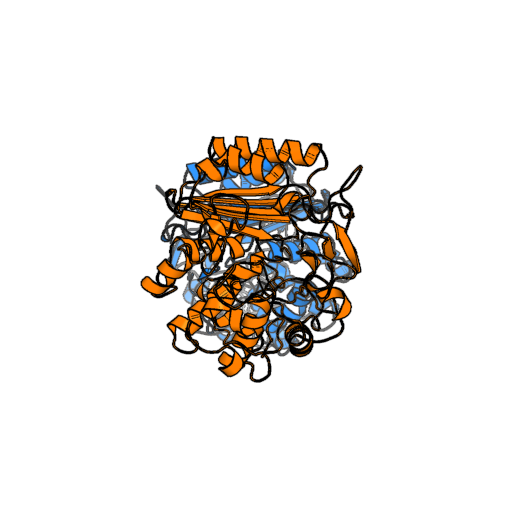 B N 1
ATOM 4807 C CA . GLY B 1 273 ? -26.364 32.204 135.346 1.00 9.58 273 GLY B CA 1
ATOM 4808 C C . GLY B 1 273 ? -27.219 33.344 135.847 1.00 12.62 273 GLY B C 1
ATOM 4809 O O . GLY B 1 273 ? -28.278 33.589 135.242 1.00 14.55 273 GLY B O 1
ATOM 4810 N N . GLY B 1 274 ? -26.792 34.025 136.908 1.00 10.80 274 GLY B N 1
ATOM 4811 C CA . GLY B 1 274 ? -27.508 35.153 137.467 1.00 12.53 274 GLY B CA 1
ATOM 4812 C C . GLY B 1 274 ? -27.073 36.535 137.015 1.00 13.52 274 GLY B C 1
ATOM 4813 O O . GLY B 1 274 ? -27.817 37.513 137.210 1.00 13.09 274 GLY B O 1
ATOM 4814 N N . ALA B 1 275 ? -25.905 36.671 136.400 1.00 12.27 275 ALA B N 1
ATOM 4815 C CA . ALA B 1 275 ? -25.313 37.974 136.092 1.00 14.65 275 ALA B CA 1
ATOM 4816 C C . ALA B 1 275 ? -24.351 38.032 134.923 1.00 14.58 275 ALA B C 1
ATOM 4817 O O . ALA B 1 275 ? -23.773 39.089 134.640 1.00 13.43 275 ALA B O 1
ATOM 4819 N N . GLY B 1 276 ? -24.137 36.909 134.243 1.00 12.25 276 GLY B N 1
ATOM 4820 C CA . GLY B 1 276 ? -22.953 36.801 133.411 1.00 11.02 276 GLY B CA 1
ATOM 4821 C C . GLY B 1 276 ? -23.063 36.961 131.925 1.00 18.31 276 GLY B C 1
ATOM 4822 O O . GLY B 1 276 ? -22.028 36.808 131.255 1.00 13.84 276 GLY B O 1
ATOM 4823 N N . MET B 1 277 ? -24.228 37.253 131.357 1.00 15.46 277 MET B N 1
ATOM 4824 C CA . MET B 1 277 ? -24.318 37.325 129.901 1.00 14.29 277 MET B CA 1
ATOM 4825 C C . MET B 1 277 ? -24.108 38.726 129.344 1.00 10.73 277 MET B C 1
ATOM 4826 O O . MET B 1 277 ? -24.121 39.728 130.043 1.00 11.30 277 MET B O 1
ATOM 4831 N N . TYR B 1 278 ? -23.911 38.768 128.030 1.00 13.59 278 TYR B N 1
ATOM 4832 C CA . TYR B 1 278 ? -23.940 40.011 127.276 1.00 15.43 278 TYR B CA 1
ATOM 4833 C C . TYR B 1 278 ? -25.029 39.856 126.209 1.00 16.47 278 TYR B C 1
ATOM 4834 O O . TYR B 1 278 ? -25.350 38.726 125.833 1.00 14.00 278 TYR B O 1
ATOM 4843 N N . GLY B 1 279 ? -25.523 40.965 125.670 1.00 17.09 279 GLY B N 1
ATOM 4844 C CA . GLY B 1 279 ? -26.425 40.873 124.529 1.00 14.21 279 GLY B CA 1
ATOM 4845 C C . GLY B 1 279 ? -26.789 42.222 123.966 1.00 8.99 279 GLY B C 1
ATOM 4846 O O . GLY B 1 279 ? -26.551 43.268 124.584 1.00 10.54 279 GLY B O 1
ATOM 4847 N N . SER B 1 280 ? -27.416 42.238 122.790 1.00 12.41 280 SER B N 1
ATOM 4848 C CA . SER B 1 280 ? -27.967 43.480 122.264 1.00 12.54 280 SER B CA 1
ATOM 4849 C C . SER B 1 280 ? -29.389 43.709 122.738 1.00 11.79 280 SER B C 1
ATOM 4850 O O . SER B 1 280 ? -30.066 42.775 123.175 1.00 12.42 280 SER B O 1
ATOM 4853 N N . ALA B 1 281 ? -29.879 44.941 122.625 1.00 10.45 281 ALA B N 1
ATOM 4854 C CA . ALA B 1 281 ? -31.274 45.236 122.916 1.00 10.87 281 ALA B CA 1
ATOM 4855 C C . ALA B 1 281 ? -32.265 44.403 122.120 1.00 13.22 281 ALA B C 1
ATOM 4856 O O . ALA B 1 281 ? -33.271 43.913 122.653 1.00 13.79 281 ALA B O 1
ATOM 4858 N N . ASP B 1 282 ? -32.034 44.218 120.823 1.00 12.80 282 ASP B N 1
ATOM 4859 C CA . ASP B 1 282 ? -32.911 43.406 120.009 1.00 9.93 282 ASP B CA 1
ATOM 4860 C C . ASP B 1 282 ? -32.963 41.960 120.521 1.00 14.45 282 ASP B C 1
ATOM 4861 O O . ASP B 1 282 ? -34.036 41.351 120.433 1.00 14.14 282 ASP B O 1
ATOM 4866 N N . ASP B 1 283 ? -31.853 41.408 121.008 1.00 12.00 283 ASP B N 1
ATOM 4867 C CA . ASP B 1 283 ? -31.853 40.007 121.439 1.00 11.87 283 ASP B CA 1
ATOM 4868 C C . ASP B 1 283 ? -32.612 39.861 122.752 1.00 11.17 283 ASP B C 1
ATOM 4869 O O . ASP B 1 283 ? -33.377 38.929 122.989 1.00 12.15 283 ASP B O 1
ATOM 4874 N N . VAL B 1 284 ? -32.390 40.823 123.654 1.00 14.55 284 VAL B N 1
ATOM 4875 C CA . VAL B 1 284 ? -33.152 40.759 124.918 1.00 12.53 284 VAL B CA 1
ATOM 4876 C C . VAL B 1 284 ? -34.639 40.863 124.645 1.00 10.13 284 VAL B C 1
ATOM 4877 O O . VAL B 1 284 ? -35.450 40.140 125.226 1.00 11.43 284 VAL B O 1
ATOM 4881 N N . LEU B 1 285 ? -35.024 41.771 123.733 1.00 10.03 285 LEU B N 1
ATOM 4882 C CA . LEU B 1 285 ? -36.433 41.888 123.350 1.00 12.99 285 LEU B CA 1
ATOM 4883 C C . LEU B 1 285 ? -36.940 40.570 122.803 1.00 11.92 285 LEU B C 1
ATOM 4884 O O . LEU B 1 285 ? -38.091 40.215 123.062 1.00 14.44 285 LEU B O 1
ATOM 4889 N N . ARG B 1 286 ? -36.116 39.821 122.059 1.00 10.41 286 ARG B N 1
ATOM 4890 C CA . ARG B 1 286 ? -36.638 38.549 121.556 1.00 9.58 286 ARG B CA 1
ATOM 4891 C C . ARG B 1 286 ? -36.976 37.623 122.727 1.00 17.37 286 ARG B C 1
ATOM 4892 O O . ARG B 1 286 ? -37.961 36.876 122.703 1.00 12.78 286 ARG B O 1
ATOM 4900 N N . ALA B 1 287 ? -36.157 37.656 123.775 1.00 13.30 287 ALA B N 1
ATOM 4901 C CA . ALA B 1 287 ? -36.484 36.801 124.929 1.00 12.71 287 ALA B CA 1
ATOM 4902 C C . ALA B 1 287 ? -37.730 37.307 125.658 1.00 11.46 287 ALA B C 1
ATOM 4903 O O . ALA B 1 287 ? -38.571 36.511 126.097 1.00 14.12 287 ALA B O 1
ATOM 4905 N N . LEU B 1 288 ? -37.875 38.621 125.814 1.00 12.52 288 LEU B N 1
ATOM 4906 C CA . LEU B 1 288 ? -39.039 39.161 126.556 1.00 14.49 288 LEU B CA 1
ATOM 4907 C C . LEU B 1 288 ? -40.333 38.876 125.813 1.00 15.51 288 LEU B C 1
ATOM 4908 O O . LEU B 1 288 ? -41.392 38.540 126.365 1.00 13.56 288 LEU B O 1
ATOM 4913 N N . GLU B 1 289 ? -40.278 39.004 124.484 1.00 14.37 289 GLU B N 1
ATOM 4914 C CA . GLU B 1 289 ? -41.441 38.683 123.656 1.00 14.19 289 GLU B CA 1
ATOM 4915 C C . GLU B 1 289 ? -41.827 37.211 123.717 1.00 19.42 289 GLU B C 1
ATOM 4916 O O . GLU B 1 289 ? -43.014 36.865 123.709 1.00 16.18 289 GLU B O 1
ATOM 4922 N N . ALA B 1 290 ? -40.858 36.301 123.769 1.00 13.68 290 ALA B N 1
ATOM 4923 C CA . ALA B 1 290 ? -41.144 34.876 123.861 1.00 14.61 290 ALA B CA 1
ATOM 4924 C C . ALA B 1 290 ? -41.811 34.586 125.200 1.00 13.62 290 ALA B C 1
ATOM 4925 O O . ALA B 1 290 ? -42.708 33.774 125.354 1.00 14.91 290 ALA B O 1
ATOM 4927 N N . ILE B 1 291 ? -41.324 35.311 126.193 1.00 13.06 291 ILE B N 1
ATOM 4928 C CA . ILE B 1 291 ? -41.954 35.174 127.504 1.00 14.46 291 ILE B CA 1
ATOM 4929 C C . ILE B 1 291 ? -43.369 35.742 127.455 1.00 22.07 291 ILE B C 1
ATOM 4930 O O . ILE B 1 291 ? -44.311 35.120 127.941 1.00 14.17 291 ILE B O 1
ATOM 4935 N N . ARG B 1 292 ? -43.515 36.926 126.853 1.00 14.98 292 ARG B N 1
ATOM 4936 C CA . ARG B 1 292 ? -44.833 37.570 126.812 1.00 13.97 292 ARG B CA 1
ATOM 4937 C C . ARG B 1 292 ? -45.855 36.750 126.038 1.00 16.62 292 ARG B C 1
ATOM 4938 O O . ARG B 1 292 ? -46.980 36.572 126.515 1.00 16.30 292 ARG B O 1
ATOM 4946 N N . ALA B 1 293 ? -45.445 36.303 124.854 1.00 15.58 293 ALA B N 1
ATOM 4947 C CA . ALA B 1 293 ? -46.366 35.739 123.867 1.00 18.09 293 ALA B CA 1
ATOM 4948 C C . ALA B 1 293 ? -46.346 34.221 123.738 1.00 21.25 293 ALA B C 1
ATOM 4949 O O . ALA B 1 293 ? -47.291 33.705 123.129 1.00 26.94 293 ALA B O 1
ATOM 4951 N N . ASN B 1 294 ? -45.373 33.513 124.277 1.00 23.03 294 ASN B N 1
ATOM 4952 C CA . ASN B 1 294 ? -45.192 32.073 124.270 1.00 18.10 294 ASN B CA 1
ATOM 4953 C C . ASN B 1 294 ? -45.692 31.420 122.985 1.00 19.79 294 ASN B C 1
ATOM 4954 O O . ASN B 1 294 ? -46.635 30.635 123.034 1.00 24.41 294 ASN B O 1
ATOM 4959 N N . PRO B 1 295 ? -45.060 31.747 121.873 1.00 27.26 295 PRO B N 1
ATOM 4960 C CA . PRO B 1 295 ? -45.410 31.143 120.587 1.00 27.50 295 PRO B CA 1
ATOM 4961 C C . PRO B 1 295 ? -44.994 29.680 120.492 1.00 19.55 295 PRO B C 1
ATOM 4962 O O . PRO B 1 295 ? -44.240 29.325 119.590 1.00 24.39 295 PRO B O 1
ATOM 4966 N N . GLY B 1 296 ? -45.470 28.843 121.411 1.00 24.16 296 GLY B N 1
ATOM 4967 C CA . GLY B 1 296 ? -45.129 27.429 121.408 1.00 26.89 296 GLY B CA 1
ATOM 4968 C C . GLY B 1 296 ? -43.715 27.166 121.899 1.00 25.32 296 GLY B C 1
ATOM 4969 O O . GLY B 1 296 ? -43.101 26.147 121.575 1.00 23.03 296 GLY B O 1
ATOM 4970 N N . PHE B 1 297 ? -43.168 28.074 122.698 1.00 21.36 297 PHE B N 1
ATOM 4971 C CA . PHE B 1 297 ? -41.788 27.935 123.166 1.00 18.42 297 PHE B CA 1
ATOM 4972 C C . PHE B 1 297 ? -41.747 27.058 124.414 1.00 18.87 297 PHE B C 1
ATOM 4973 O O . PHE B 1 297 ? -40.777 26.334 124.638 1.00 18.48 297 PHE B O 1
ATOM 4981 N N . LEU B 1 298 ? -42.794 27.132 125.231 1.00 16.65 298 LEU B N 1
ATOM 4982 C CA . LEU B 1 298 ? -42.958 26.284 126.409 1.00 17.20 298 LEU B CA 1
ATOM 4983 C C . LEU B 1 298 ? -44.359 25.669 126.420 1.00 17.59 298 LEU B C 1
ATOM 4984 O O . LEU B 1 298 ? -45.293 26.212 125.824 1.00 17.99 298 LEU B O 1
ATOM 4989 N N . PRO B 1 299 ? -44.565 24.547 127.087 1.00 11.82 299 PRO B N 1
ATOM 4990 C CA . PRO B 1 299 ? -45.938 24.048 127.298 1.00 12.87 299 PRO B CA 1
ATOM 4991 C C . PRO B 1 299 ? -46.768 25.123 127.996 1.00 14.76 299 PRO B C 1
ATOM 4992 O O . PRO B 1 299 ? -46.236 25.881 128.814 1.00 21.14 299 PRO B O 1
ATOM 4996 N N . GLU B 1 300 ? -48.055 25.200 127.682 1.00 17.06 300 GLU B N 1
ATOM 4997 C CA . GLU B 1 300 ? -48.899 26.299 128.132 1.00 20.80 300 GLU B CA 1
ATOM 4998 C C . GLU B 1 300 ? -49.031 26.374 129.643 1.00 16.10 300 GLU B C 1
ATOM 4999 O O . GLU B 1 300 ? -49.022 27.447 130.248 1.00 15.70 300 GLU B O 1
ATOM 5005 N N . THR B 1 301 ? -49.156 25.214 130.284 1.00 13.84 301 THR B N 1
ATOM 5006 C CA . THR B 1 301 ? -49.313 25.255 131.737 1.00 16.57 301 THR B CA 1
ATOM 5007 C C . THR B 1 301 ? -48.015 25.657 132.419 1.00 18.77 301 THR B C 1
ATOM 5008 O O . THR B 1 301 ? -48.077 26.380 133.417 1.00 18.42 301 THR B O 1
ATOM 5012 N N . LEU B 1 302 ? -46.868 25.214 131.887 1.00 18.49 302 LEU B N 1
ATOM 5013 C CA . LEU B 1 302 ? -45.588 25.620 132.472 1.00 18.44 302 LEU B CA 1
ATOM 5014 C C . LEU B 1 302 ? -45.306 27.102 132.267 1.00 20.05 302 LEU B C 1
ATOM 5015 O O . LEU B 1 302 ? -44.821 27.804 133.173 1.00 15.93 302 LEU B O 1
ATOM 5020 N N . ALA B 1 303 ? -45.604 27.622 131.074 1.00 15.96 303 ALA B N 1
ATOM 5021 C CA . ALA B 1 303 ? -45.492 29.050 130.780 1.00 15.29 303 ALA B CA 1
ATOM 5022 C C . ALA B 1 303 ? -46.392 29.889 131.683 1.00 11.32 303 ALA B C 1
ATOM 5023 O O . ALA B 1 303 ? -46.009 30.982 132.139 1.00 13.35 303 ALA B O 1
ATOM 5025 N N . ASP B 1 304 ? -47.608 29.376 131.924 1.00 11.97 304 ASP B N 1
ATOM 5026 C CA . ASP B 1 304 ? -48.499 30.180 132.777 1.00 14.01 304 ASP B CA 1
ATOM 5027 C C . ASP B 1 304 ? -47.968 30.239 134.207 1.00 15.16 304 ASP B C 1
ATOM 5028 O O . ASP B 1 304 ? -47.965 31.315 134.825 1.00 18.66 304 ASP B O 1
ATOM 5033 N N . ALA B 1 305 ? -47.525 29.092 134.734 1.00 15.20 305 ALA B N 1
ATOM 5034 C CA . ALA B 1 305 ? -46.926 29.024 136.065 1.00 18.11 305 ALA B CA 1
ATOM 5035 C C . ALA B 1 305 ? -45.745 29.970 136.229 1.00 15.26 305 ALA B C 1
ATOM 5036 O O . ALA B 1 305 ? -45.562 30.654 137.240 1.00 16.16 305 ALA B O 1
ATOM 5038 N N . ALA B 1 306 ? -44.882 30.006 135.203 1.00 13.46 306 ALA B N 1
ATOM 5039 C CA . ALA B 1 306 ? -43.685 30.842 135.293 1.00 12.30 306 ALA B CA 1
ATOM 5040 C C . ALA B 1 306 ? -43.977 32.329 135.362 1.00 14.90 306 ALA B C 1
ATOM 5041 O O . ALA B 1 306 ? -43.156 33.121 135.829 1.00 13.36 306 ALA B O 1
ATOM 5043 N N . ARG B 1 307 ? -45.163 32.709 134.878 1.00 15.96 307 ARG B N 1
ATOM 5044 C CA . ARG B 1 307 ? -45.522 34.122 134.823 1.00 14.61 307 ARG B CA 1
ATOM 5045 C C . ARG B 1 307 ? -46.460 34.524 135.951 1.00 17.00 307 ARG B C 1
ATOM 5046 O O . ARG B 1 307 ? -46.804 35.700 136.046 1.00 20.06 307 ARG B O 1
ATOM 5054 N N . ARG B 1 308 ? -46.844 33.573 136.781 1.00 15.88 308 ARG B N 1
ATOM 5055 C CA . ARG B 1 308 ? -47.768 33.760 137.894 1.00 15.02 308 ARG B CA 1
ATOM 5056 C C . ARG B 1 308 ? -46.996 33.992 139.175 1.00 21.05 308 ARG B C 1
ATOM 5057 O O . ARG B 1 308 ? -45.880 33.472 139.328 1.00 20.27 308 ARG B O 1
ATOM 5065 N N . ASP B 1 309 ? -47.511 34.748 140.143 1.00 17.10 309 ASP B N 1
ATOM 5066 C CA . ASP B 1 309 ? -46.724 34.894 141.373 1.00 25.10 309 ASP B CA 1
ATOM 5067 C C . ASP B 1 309 ? -46.620 33.558 142.108 1.00 28.91 309 ASP B C 1
ATOM 5068 O O . ASP B 1 309 ? -47.646 32.965 142.438 1.00 29.22 309 ASP B O 1
ATOM 5073 N N . GLN B 1 310 ? -45.398 33.095 142.356 1.00 25.86 310 GLN B N 1
ATOM 5074 C CA . GLN B 1 310 ? -45.111 31.863 143.058 1.00 17.37 310 GLN B CA 1
ATOM 5075 C C . GLN B 1 310 ? -44.538 32.131 144.451 1.00 33.45 310 GLN B C 1
ATOM 5076 O O . GLN B 1 310 ? -44.162 31.191 145.152 1.00 40.31 310 GLN B O 1
ATOM 5082 N N . ALA B 1 311 ? -44.464 33.399 144.846 1.00 35.38 311 ALA B N 1
ATOM 5083 C CA . ALA B 1 311 ? -43.906 33.772 146.140 1.00 27.48 311 ALA B CA 1
ATOM 5084 C C . ALA B 1 311 ? -44.895 34.425 147.104 1.00 28.51 311 ALA B C 1
ATOM 5085 O O . ALA B 1 311 ? -44.823 34.198 148.319 1.00 32.76 311 ALA B O 1
ATOM 5087 N N . GLY B 1 312 ? -45.824 35.250 146.650 1.00 27.15 312 GLY B N 1
ATOM 5088 C CA . GLY B 1 312 ? -46.753 35.990 147.483 1.00 34.55 312 GLY B CA 1
ATOM 5089 C C . GLY B 1 312 ? -46.525 37.482 147.516 1.00 35.34 312 GLY B C 1
ATOM 5090 O O . GLY B 1 312 ? -45.408 38.001 147.392 1.00 34.35 312 GLY B O 1
ATOM 5091 N N . VAL B 1 313 ? -47.586 38.284 147.685 1.00 37.35 313 VAL B N 1
ATOM 5092 C CA . VAL B 1 313 ? -47.334 39.726 147.721 1.00 39.37 313 VAL B CA 1
ATOM 5093 C C . VAL B 1 313 ? -46.463 40.099 148.915 1.00 35.33 313 VAL B C 1
ATOM 5094 O O . VAL B 1 313 ? -45.774 41.118 148.896 1.00 38.74 313 VAL B O 1
ATOM 5098 N N . GLY B 1 314 ? -46.524 39.244 149.943 1.00 29.21 314 GLY B N 1
ATOM 5099 C CA . GLY B 1 314 ? -45.741 39.490 151.143 1.00 25.03 314 GLY B CA 1
ATOM 5100 C C . GLY B 1 314 ? -44.257 39.628 150.828 1.00 33.59 314 GLY B C 1
ATOM 5101 O O . GLY B 1 314 ? -43.539 40.278 151.598 1.00 30.91 314 GLY B O 1
ATOM 5102 N N . ALA B 1 315 ? -43.787 39.041 149.732 1.00 31.35 315 ALA B N 1
ATOM 5103 C CA . ALA B 1 315 ? -42.399 39.094 149.297 1.00 28.49 315 ALA B CA 1
ATOM 5104 C C . ALA B 1 315 ? -41.889 40.508 149.018 1.00 36.18 315 ALA B C 1
ATOM 5105 O O . ALA B 1 315 ? -40.712 40.783 149.292 1.00 29.83 315 ALA B O 1
ATOM 5107 N N . GLU B 1 316 ? -42.708 41.407 148.494 1.00 36.69 316 GLU B N 1
ATOM 5108 C CA . GLU B 1 316 ? -42.352 42.791 148.167 1.00 34.42 316 GLU B CA 1
ATOM 5109 C C . GLU B 1 316 ? -41.000 42.884 147.472 1.00 31.81 316 GLU B C 1
ATOM 5110 O O . GLU B 1 316 ? -40.099 43.611 147.888 1.00 39.79 316 GLU B O 1
ATOM 5116 N N . THR B 1 317 ? -40.854 42.125 146.390 1.00 26.59 317 THR B N 1
ATOM 5117 C CA . THR B 1 317 ? -39.565 41.962 145.712 1.00 20.59 317 THR B CA 1
ATOM 5118 C C . THR B 1 317 ? -39.018 43.230 145.087 1.00 20.21 317 THR B C 1
ATOM 5119 O O . THR B 1 317 ? -37.811 43.359 144.839 1.00 29.03 317 THR B O 1
ATOM 5123 N N . ARG B 1 318 ? -39.876 44.202 144.830 1.00 31.75 318 ARG B N 1
ATOM 5124 C CA . ARG B 1 318 ? -39.495 45.547 144.415 1.00 38.36 318 ARG B CA 1
ATOM 5125 C C . ARG B 1 318 ? -40.386 46.553 145.157 1.00 46.88 318 ARG B C 1
ATOM 5126 O O . ARG B 1 318 ? -40.790 47.569 144.594 1.00 38.91 318 ARG B O 1
ATOM 5134 N N . GLY B 1 319 ? -40.672 46.202 146.403 1.00 48.79 319 GLY B N 1
ATOM 5135 C CA . GLY B 1 319 ? -41.546 46.917 147.306 1.00 47.27 319 GLY B CA 1
ATOM 5136 C C . GLY B 1 319 ? -42.911 46.252 147.390 1.00 41.29 319 GLY B C 1
ATOM 5137 O O . GLY B 1 319 ? -43.104 45.172 146.835 1.00 32.63 319 GLY B O 1
ATOM 5138 N N . PRO B 1 320 ? -43.842 46.892 148.093 1.00 31.73 320 PRO B N 1
ATOM 5139 C CA . PRO B 1 320 ? -45.226 46.440 148.160 1.00 30.57 320 PRO B CA 1
ATOM 5140 C C . PRO B 1 320 ? -45.901 46.293 146.791 1.00 21.66 320 PRO B C 1
ATOM 5141 O O . PRO B 1 320 ? -45.690 47.110 145.899 1.00 35.06 320 PRO B O 1
ATOM 5145 N N . GLY B 1 321 ? -46.704 45.251 146.703 1.00 21.91 321 GLY B N 1
ATOM 5146 C CA . GLY B 1 321 ? -47.588 44.874 145.638 1.00 25.84 321 GLY B CA 1
ATOM 5147 C C . GLY B 1 321 ? -47.014 43.900 144.631 1.00 22.16 321 GLY B C 1
ATOM 5148 O O . GLY B 1 321 ? -47.702 43.573 143.662 1.00 24.19 321 GLY B O 1
ATOM 5149 N N . TRP B 1 322 ? -45.793 43.429 144.879 1.00 24.09 322 TRP B N 1
ATOM 5150 C CA . TRP B 1 322 ? -45.118 42.552 143.925 1.00 21.83 322 TRP B CA 1
ATOM 5151 C C . TRP B 1 322 ? -44.756 41.183 144.500 1.00 22.18 322 TRP B C 1
ATOM 5152 O O . TRP B 1 322 ? -44.044 41.152 145.508 1.00 23.42 322 TRP B O 1
ATOM 5163 N N . GLY B 1 323 ? -45.175 40.107 143.866 1.00 20.03 323 GLY B N 1
ATOM 5164 C CA . GLY B 1 323 ? -44.634 38.786 144.099 1.00 27.10 323 GLY B CA 1
ATOM 5165 C C . GLY B 1 323 ? -43.502 38.394 143.162 1.00 21.64 323 GLY B C 1
ATOM 5166 O O . GLY B 1 323 ? -42.733 39.211 142.660 1.00 17.68 323 GLY B O 1
ATOM 5167 N N . PHE B 1 324 ? -43.351 37.095 142.911 1.00 16.76 324 PHE B N 1
ATOM 5168 C CA . PHE B 1 324 ? -42.249 36.588 142.089 1.00 14.43 324 PHE B CA 1
ATOM 5169 C C . PHE B 1 324 ? -42.645 35.261 141.466 1.00 14.69 324 PHE B C 1
ATOM 5170 O O . PHE B 1 324 ? -43.190 34.392 142.153 1.00 18.78 324 PHE B O 1
ATOM 5178 N N . GLY B 1 325 ? -42.374 35.068 140.178 1.00 13.11 325 GLY B N 1
ATOM 5179 C CA . GLY B 1 325 ? -42.685 33.810 139.512 1.00 11.06 325 GLY B CA 1
ATOM 5180 C C . GLY B 1 325 ? -41.448 32.985 139.234 1.00 19.35 325 GLY B C 1
ATOM 5181 O O . GLY B 1 325 ? -40.642 32.794 140.161 1.00 15.18 325 GLY B O 1
ATOM 5182 N N . TYR B 1 326 ? -41.250 32.509 137.999 1.00 18.31 326 TYR B N 1
ATOM 5183 C CA . TYR B 1 326 ? -40.032 31.738 137.697 1.00 13.31 326 TYR B CA 1
ATOM 5184 C C . TYR B 1 326 ? -39.018 32.579 136.920 1.00 12.84 326 TYR B C 1
ATOM 5185 O O . TYR B 1 326 ? -37.954 32.052 136.553 1.00 14.00 326 TYR B O 1
ATOM 5194 N N . LEU B 1 327 ? -39.349 33.832 136.628 1.00 13.13 327 LEU B N 1
ATOM 5195 C CA . LEU B 1 327 ? -38.592 34.670 135.708 1.00 19.61 327 LEU B CA 1
ATOM 5196 C C . LEU B 1 327 ? -38.311 36.096 136.169 1.00 17.25 327 LEU B C 1
ATOM 5197 O O . LEU B 1 327 ? -37.440 36.784 135.636 1.00 13.15 327 LEU B O 1
ATOM 5202 N N . SER B 1 328 ? -39.047 36.610 137.140 1.00 13.05 328 SER B N 1
ATOM 5203 C CA . SER B 1 328 ? -39.058 38.023 137.440 1.00 14.25 328 SER B CA 1
ATOM 5204 C C . SER B 1 328 ? -40.045 38.321 138.573 1.00 12.50 328 SER B C 1
ATOM 5205 O O . SER B 1 328 ? -40.730 37.393 139.001 1.00 16.09 328 SER B O 1
ATOM 5208 N N . ALA B 1 329 ? -40.113 39.591 138.955 1.00 11.90 329 ALA B N 1
ATOM 5209 C CA . ALA B 1 329 ? -41.205 39.980 139.859 1.00 23.14 329 ALA B CA 1
ATOM 5210 C C . ALA B 1 329 ? -42.533 39.909 139.106 1.00 18.95 329 ALA B C 1
ATOM 5211 O O . ALA B 1 329 ? -42.537 39.941 137.868 1.00 18.46 329 ALA B O 1
ATOM 5213 N N . VAL B 1 330 ? -43.639 39.833 139.824 1.00 12.74 330 VAL B N 1
ATOM 5214 C CA . VAL B 1 330 ? -44.974 39.812 139.220 1.00 14.37 330 VAL B CA 1
ATOM 5215 C C . VAL B 1 330 ? -45.833 40.846 139.943 1.00 24.61 330 VAL B C 1
ATOM 5216 O O . VAL B 1 330 ? -45.933 40.813 141.177 1.00 23.56 330 VAL B O 1
ATOM 5220 N N . LEU B 1 331 ? -46.419 41.777 139.209 1.00 20.30 331 LEU B N 1
ATOM 5221 C CA . LEU B 1 331 ? -47.249 42.818 139.821 1.00 25.49 331 LEU B CA 1
ATOM 5222 C C . LEU B 1 331 ? -48.565 42.262 140.344 1.00 17.33 331 LEU B C 1
ATOM 5223 O O . LEU B 1 331 ? -49.434 41.789 139.621 1.00 24.74 331 LEU B O 1
ATOM 5228 N N . ASP B 1 332 ? -48.722 42.343 141.667 1.00 21.35 332 ASP B N 1
ATOM 5229 C CA . ASP B 1 332 ? -49.979 41.854 142.220 1.00 27.51 332 ASP B CA 1
ATOM 5230 C C . ASP B 1 332 ? -50.921 43.026 142.497 1.00 21.34 332 ASP B C 1
ATOM 5231 O O . ASP B 1 332 ? -52.105 42.857 142.214 1.00 31.92 332 ASP B O 1
ATOM 5236 N N . ASP B 1 333 ? -50.387 44.123 143.011 1.00 24.44 333 ASP B N 1
ATOM 5237 C CA . ASP B 1 333 ? -51.182 45.279 143.450 1.00 22.84 333 ASP B CA 1
ATOM 5238 C C . ASP B 1 333 ? -50.634 46.612 142.988 1.00 12.84 333 ASP B C 1
ATOM 5239 O O . ASP B 1 333 ? -49.792 47.286 143.584 1.00 21.78 333 ASP B O 1
ATOM 5244 N N . PRO B 1 334 ? -51.126 47.055 141.828 1.00 20.74 334 PRO B N 1
ATOM 5245 C CA . PRO B 1 334 ? -50.658 48.304 141.234 1.00 19.82 334 PRO B CA 1
ATOM 5246 C C . PRO B 1 334 ? -50.814 49.508 142.150 1.00 25.57 334 PRO B C 1
ATOM 5247 O O . PRO B 1 334 ? -49.925 50.351 142.310 1.00 26.14 334 PRO B O 1
ATOM 5251 N N . ALA B 1 335 ? -51.985 49.628 142.790 1.00 27.82 335 ALA B N 1
ATOM 5252 C CA . ALA B 1 335 ? -52.085 50.763 143.718 1.00 30.80 335 ALA B CA 1
ATOM 5253 C C . ALA B 1 335 ? -51.074 50.633 144.845 1.00 30.60 335 ALA B C 1
ATOM 5254 O O . ALA B 1 335 ? -50.381 51.612 145.146 1.00 31.70 335 ALA B O 1
ATOM 5256 N N . ALA B 1 336 ? -50.930 49.462 145.479 1.00 31.51 336 ALA B N 1
ATOM 5257 C CA . ALA B 1 336 ? -49.892 49.369 146.512 1.00 31.64 336 ALA B CA 1
ATOM 5258 C C . ALA B 1 336 ? -48.500 49.644 145.967 1.00 33.58 336 ALA B C 1
ATOM 5259 O O . ALA B 1 336 ? -47.631 50.148 146.682 1.00 37.61 336 ALA B O 1
ATOM 5261 N N . ALA B 1 337 ? -48.230 49.329 144.697 1.00 29.40 337 ALA B N 1
ATOM 5262 C CA . ALA B 1 337 ? -46.877 49.591 144.202 1.00 24.66 337 ALA B CA 1
ATOM 5263 C C . ALA B 1 337 ? -46.685 50.993 143.659 1.00 26.76 337 ALA B C 1
ATOM 5264 O O . ALA B 1 337 ? -45.573 51.419 143.304 1.00 29.61 337 ALA B O 1
ATOM 5266 N N . GLY B 1 338 ? -47.750 51.790 143.566 1.00 31.78 338 GLY B N 1
ATOM 5267 C CA . GLY B 1 338 ? -47.560 53.177 143.135 1.00 25.76 338 GLY B CA 1
ATOM 5268 C C . GLY B 1 338 ? -47.307 53.299 141.650 1.00 28.11 338 GLY B C 1
ATOM 5269 O O . GLY B 1 338 ? -46.519 54.125 141.195 1.00 37.61 338 GLY B O 1
ATOM 5270 N N . THR B 1 339 ? -47.965 52.470 140.841 1.00 26.69 339 THR B N 1
ATOM 5271 C CA . THR B 1 339 ? -47.637 52.449 139.427 1.00 21.24 339 THR B CA 1
ATOM 5272 C C . THR B 1 339 ? -48.858 52.337 138.532 1.00 23.08 339 THR B C 1
ATOM 5273 O O . THR B 1 339 ? -49.853 51.710 138.879 1.00 24.70 339 THR B O 1
ATOM 5277 N N . PRO B 1 340 ? -48.763 52.931 137.345 1.00 20.26 340 PRO B N 1
ATOM 5278 C CA . PRO B 1 340 ? -49.794 52.750 136.326 1.00 22.40 340 PRO B CA 1
ATOM 5279 C C . PRO B 1 340 ? -49.756 51.396 135.631 1.00 25.27 340 PRO B C 1
ATOM 5280 O O . PRO B 1 340 ? -50.693 51.082 134.889 1.00 29.95 340 PRO B O 1
ATOM 5284 N N . GLN B 1 341 ? -48.707 50.594 135.822 1.00 23.77 341 GLN B N 1
ATOM 5285 C CA . GLN B 1 341 ? -48.678 49.275 135.191 1.00 19.45 341 GLN B CA 1
ATOM 5286 C C . GLN B 1 341 ? -49.890 48.470 135.626 1.00 24.63 341 GLN B C 1
ATOM 5287 O O . GLN B 1 341 ? -50.343 48.637 136.764 1.00 29.60 341 GLN B O 1
ATOM 5293 N N . HIS B 1 342 ? -50.401 47.622 134.744 1.00 24.18 342 HIS B N 1
ATOM 5294 C CA . HIS B 1 342 ? -51.540 46.770 135.041 1.00 21.67 342 HIS B CA 1
ATOM 5295 C C . HIS B 1 342 ? -51.119 45.530 135.820 1.00 27.90 342 HIS B C 1
ATOM 5296 O O . HIS B 1 342 ? -49.976 45.094 135.715 1.00 22.10 342 HIS B O 1
ATOM 5303 N N . ALA B 1 343 ? -52.043 44.955 136.585 1.00 27.03 343 ALA B N 1
ATOM 5304 C CA . ALA B 1 343 ? -51.740 43.761 137.363 1.00 29.11 343 ALA B CA 1
ATOM 5305 C C . ALA B 1 343 ? -51.262 42.644 136.447 1.00 22.72 343 ALA B C 1
ATOM 5306 O O . ALA B 1 343 ? -51.751 42.494 135.328 1.00 22.24 343 ALA B O 1
ATOM 5308 N N . GLY B 1 344 ? -50.321 41.834 136.910 1.00 17.92 344 GLY B N 1
ATOM 5309 C CA . GLY B 1 344 ? -49.839 40.747 136.050 1.00 21.40 344 GLY B CA 1
ATOM 5310 C C . GLY B 1 344 ? -48.539 41.181 135.380 1.00 16.27 344 GLY B C 1
ATOM 5311 O O . GLY B 1 344 ? -47.858 40.378 134.757 1.00 17.41 344 GLY B O 1
ATOM 5312 N N . THR B 1 345 ? -48.172 42.453 135.498 1.00 15.90 345 THR B N 1
ATOM 5313 C CA . THR B 1 345 ? -46.948 42.933 134.856 1.00 21.35 345 THR B CA 1
ATOM 5314 C C . THR B 1 345 ? -45.735 42.174 135.392 1.00 27.06 345 THR B C 1
ATOM 5315 O O . THR B 1 345 ? -45.692 41.895 136.592 1.00 17.57 345 THR B O 1
ATOM 5319 N N . LEU B 1 346 ? -44.806 41.853 134.502 1.00 18.74 346 LEU B N 1
ATOM 5320 C CA . LEU B 1 346 ? -43.529 41.231 134.802 1.00 14.07 346 LEU B CA 1
ATOM 5321 C C . LEU B 1 346 ? -42.442 42.284 134.827 1.00 20.93 346 LEU B C 1
ATOM 5322 O O . LEU B 1 346 ? -42.403 43.171 133.961 1.00 19.96 346 LEU B O 1
ATOM 5327 N N . GLN B 1 347 ? -41.519 42.242 135.798 1.00 15.35 347 GLN B N 1
ATOM 5328 C CA . GLN B 1 347 ? -40.519 43.306 135.795 1.00 19.24 347 GLN B CA 1
ATOM 5329 C C . GLN B 1 347 ? -39.262 42.856 136.532 1.00 17.54 347 GLN B C 1
ATOM 5330 O O . GLN B 1 347 ? -39.387 42.200 137.560 1.00 18.56 347 GLN B O 1
ATOM 5336 N N . TRP B 1 348 ? -38.103 43.206 136.009 1.00 12.25 348 TRP B N 1
ATOM 5337 C CA . TRP B 1 348 ? -36.840 43.050 136.734 1.00 13.24 348 TRP B CA 1
ATOM 5338 C C . TRP B 1 348 ? -35.799 43.974 136.117 1.00 16.53 348 TRP B C 1
ATOM 5339 O O . TRP B 1 348 ? -36.145 44.845 135.301 1.00 16.75 348 TRP B O 1
ATOM 5350 N N . GLY B 1 349 ? -34.537 43.828 136.491 1.00 15.58 349 GLY B N 1
ATOM 5351 C CA . GLY B 1 349 ? -33.513 44.749 136.042 1.00 16.10 349 GLY B CA 1
ATOM 5352 C C . GLY B 1 349 ? -32.112 44.194 136.119 1.00 17.35 349 GLY B C 1
ATOM 5353 O O . GLY B 1 349 ? -31.924 42.980 136.146 1.00 15.08 349 GLY B O 1
ATOM 5354 N N . GLY B 1 350 ? -31.119 45.076 136.166 1.00 16.12 350 GLY B N 1
ATOM 5355 C CA . GLY B 1 350 ? -29.718 44.656 136.204 1.00 16.67 350 GLY B CA 1
ATOM 5356 C C . GLY B 1 350 ? -28.841 45.786 136.716 1.00 18.04 350 GLY B C 1
ATOM 5357 O O . GLY B 1 350 ? -29.092 46.960 136.397 1.00 18.04 350 GLY B O 1
ATOM 5358 N N . VAL B 1 351 ? -27.832 45.442 137.512 1.00 17.86 351 VAL B N 1
ATOM 5359 C CA . VAL B 1 351 ? -27.080 46.465 138.222 1.00 14.93 351 VAL B CA 1
ATOM 5360 C C . VAL B 1 351 ? -26.146 47.231 137.302 1.00 18.07 351 VAL B C 1
ATOM 5361 O O . VAL B 1 351 ? -25.589 48.232 137.745 1.00 18.73 351 VAL B O 1
ATOM 5365 N N . TYR B 1 352 ? -25.956 46.792 136.058 1.00 20.12 352 TYR B N 1
ATOM 5366 C CA . TYR B 1 352 ? -25.152 47.658 135.172 1.00 15.23 352 TYR B CA 1
ATOM 5367 C C . TYR B 1 352 ? -25.959 48.884 134.763 1.00 17.89 352 TYR B C 1
ATOM 5368 O O . TYR B 1 352 ? -25.464 49.836 134.135 1.00 20.84 352 TYR B O 1
ATOM 5377 N N . GLY B 1 353 ? -27.238 48.954 135.111 1.00 15.99 353 GLY B N 1
ATOM 5378 C CA . GLY B 1 353 ? -28.073 50.087 134.771 1.00 22.14 353 GLY B CA 1
ATOM 5379 C C . GLY B 1 353 ? -29.186 49.729 133.795 1.00 23.72 353 GLY B C 1
ATOM 5380 O O . GLY B 1 353 ? -29.432 50.478 132.848 1.00 16.54 353 GLY B O 1
ATOM 5381 N N . HIS B 1 354 ? -29.875 48.607 134.005 1.00 16.81 354 HIS B N 1
ATOM 5382 C CA . HIS B 1 354 ? -30.979 48.254 133.110 1.00 13.53 354 HIS B CA 1
ATOM 5383 C C . HIS B 1 354 ? -32.277 47.999 133.852 1.00 19.68 354 HIS B C 1
ATOM 5384 O O . HIS B 1 354 ? -32.304 47.654 135.032 1.00 17.36 354 HIS B O 1
ATOM 5391 N N . SER B 1 355 ? -33.370 48.146 133.120 1.00 16.70 355 SER B N 1
ATOM 5392 C CA . SER B 1 355 ? -34.708 47.898 133.608 1.00 17.41 355 SER B CA 1
ATOM 5393 C C . SER B 1 355 ? -35.591 47.384 132.476 1.00 15.44 355 SER B C 1
ATOM 5394 O O . SER B 1 355 ? -35.403 47.859 131.352 1.00 16.00 355 SER B O 1
ATOM 5397 N N . TRP B 1 356 ? -36.507 46.466 132.719 1.00 11.96 356 TRP B N 1
ATOM 5398 C CA . TRP B 1 356 ? -37.474 46.001 131.723 1.00 13.94 356 TRP B CA 1
ATOM 5399 C C . TRP B 1 356 ? -38.788 45.620 132.389 1.00 19.19 356 TRP B C 1
ATOM 5400 O O . TRP B 1 356 ? -38.819 45.225 133.559 1.00 17.27 356 TRP B O 1
ATOM 5411 N N . PHE B 1 357 ? -39.878 45.716 131.625 1.00 20.27 357 PHE B N 1
ATOM 5412 C CA . PHE B 1 357 ? -41.141 45.134 132.081 1.00 17.63 357 PHE B CA 1
ATOM 5413 C C . PHE B 1 357 ? -41.988 44.696 130.889 1.00 17.97 357 PHE B C 1
ATOM 5414 O O . PHE B 1 357 ? -41.894 45.231 129.786 1.00 15.81 357 PHE B O 1
ATOM 5422 N N . VAL B 1 358 ? -42.826 43.706 131.160 1.00 12.27 358 VAL B N 1
ATOM 5423 C CA . VAL B 1 358 ? -43.844 43.307 130.197 1.00 16.13 358 VAL B CA 1
ATOM 5424 C C . VAL B 1 358 ? -45.222 43.562 130.788 1.00 18.75 358 VAL B C 1
ATOM 5425 O O . VAL B 1 358 ? -45.595 42.886 131.754 1.00 17.27 358 VAL B O 1
ATOM 5429 N N . ASP B 1 359 ? -45.993 44.524 130.268 1.00 18.35 359 ASP B N 1
ATOM 5430 C CA . ASP B 1 359 ? -47.366 44.700 130.779 1.00 15.00 359 ASP B CA 1
ATOM 5431 C C . ASP B 1 359 ? -48.286 43.783 129.989 1.00 15.89 359 ASP B C 1
ATOM 5432 O O . ASP B 1 359 ? -48.723 44.101 128.881 1.00 20.27 359 ASP B O 1
ATOM 5437 N N . ARG B 1 360 ? -48.544 42.598 130.540 1.00 12.01 360 ARG B N 1
ATOM 5438 C CA . ARG B 1 360 ? -49.199 41.567 129.747 1.00 11.86 360 ARG B CA 1
ATOM 5439 C C . ARG B 1 360 ? -50.559 42.023 129.248 1.00 18.83 360 ARG B C 1
ATOM 5440 O O . ARG B 1 360 ? -50.931 41.753 128.102 1.00 15.20 360 ARG B O 1
ATOM 5448 N N . ALA B 1 361 ? -51.306 42.730 130.106 1.00 19.47 361 ALA B N 1
ATOM 5449 C CA . ALA B 1 361 ? -52.642 43.163 129.677 1.00 16.52 361 ALA B CA 1
ATOM 5450 C C . ALA B 1 361 ? -52.569 44.097 128.469 1.00 22.39 361 ALA B C 1
ATOM 5451 O O . ALA B 1 361 ? -53.493 44.047 127.663 1.00 19.99 361 ALA B O 1
ATOM 5453 N N . LEU B 1 362 ? -51.537 44.924 128.344 1.00 20.39 362 LEU B N 1
ATOM 5454 C CA . LEU B 1 362 ? -51.438 45.882 127.235 1.00 22.94 362 LEU B CA 1
ATOM 5455 C C . LEU B 1 362 ? -50.629 45.360 126.053 1.00 24.08 362 LEU B C 1
ATOM 5456 O O . LEU B 1 362 ? -50.431 46.036 125.034 1.00 17.64 362 LEU B O 1
ATOM 5461 N N . GLY B 1 363 ? -50.127 44.132 126.165 1.00 17.84 363 GLY B N 1
ATOM 5462 C CA . GLY B 1 363 ? -49.284 43.584 125.117 1.00 15.39 363 GLY B CA 1
ATOM 5463 C C . GLY B 1 363 ? -47.946 44.297 125.028 1.00 21.50 363 GLY B C 1
ATOM 5464 O O . GLY B 1 363 ? -47.302 44.228 123.981 1.00 22.52 363 GLY B O 1
ATOM 5465 N N . LEU B 1 364 ? -47.558 44.961 126.106 1.00 14.47 364 LEU B N 1
ATOM 5466 C CA . LEU B 1 364 ? -46.429 45.871 126.161 1.00 18.30 364 LEU B CA 1
ATOM 5467 C C . LEU B 1 364 ? -45.126 45.260 126.655 1.00 19.09 364 LEU B C 1
ATOM 5468 O O . LEU B 1 364 ? -45.047 44.721 127.765 1.00 19.62 364 LEU B O 1
ATOM 5473 N N . SER B 1 365 ? -44.075 45.349 125.845 1.00 16.53 365 SER B N 1
ATOM 5474 C CA . SER B 1 365 ? -42.718 45.016 126.291 1.00 17.75 365 SER B CA 1
ATOM 5475 C C . SER B 1 365 ? -41.932 46.331 126.288 1.00 16.37 365 SER B C 1
ATOM 5476 O O . SER B 1 365 ? -41.911 47.011 125.259 1.00 18.19 365 SER B O 1
ATOM 5479 N N . VAL B 1 366 ? -41.319 46.727 127.390 1.00 12.79 366 VAL B N 1
ATOM 5480 C CA . VAL B 1 366 ? -40.550 47.963 127.501 1.00 11.25 366 VAL B CA 1
ATOM 5481 C C . VAL B 1 366 ? -39.155 47.616 127.983 1.00 16.62 366 VAL B C 1
ATOM 5482 O O . VAL B 1 366 ? -39.052 46.950 129.025 1.00 20.52 366 VAL B O 1
ATOM 5486 N N . LEU B 1 367 ? -38.108 48.012 127.267 1.00 13.27 367 LEU B N 1
ATOM 5487 C CA . LEU B 1 367 ? -36.742 47.629 127.625 1.00 13.46 367 LEU B CA 1
ATOM 5488 C C . LEU B 1 367 ? -35.833 48.847 127.649 1.00 19.71 367 LEU B C 1
ATOM 5489 O O . LEU B 1 367 ? -35.869 49.652 126.709 1.00 16.64 367 LEU B O 1
ATOM 5494 N N . LEU B 1 368 ? -35.028 48.977 128.692 1.00 14.44 368 LEU B N 1
ATOM 5495 C CA . LEU B 1 368 ? -34.074 50.059 128.811 1.00 18.22 368 LEU B CA 1
ATOM 5496 C C . LEU B 1 368 ? -32.720 49.440 129.126 1.00 17.22 368 LEU B C 1
ATOM 5497 O O . LEU B 1 368 ? -32.674 48.875 130.225 1.00 14.70 368 LEU B O 1
ATOM 5502 N N . LEU B 1 369 ? -31.730 49.510 128.263 1.00 14.70 369 LEU B N 1
ATOM 5503 C CA . LEU B 1 369 ? -30.356 49.092 128.570 1.00 12.04 369 LEU B CA 1
ATOM 5504 C C . LEU B 1 369 ? -29.490 50.354 128.600 1.00 16.04 369 LEU B C 1
ATOM 5505 O O . LEU B 1 369 ? -29.617 51.190 127.697 1.00 13.90 369 LEU B O 1
ATOM 5510 N N . THR B 1 370 ? -28.650 50.533 129.617 1.00 20.40 370 THR B N 1
ATOM 5511 C CA . THR B 1 370 ? -27.811 51.719 129.735 1.00 15.34 370 THR B CA 1
ATOM 5512 C C . THR B 1 370 ? -26.403 51.358 130.218 1.00 19.69 370 THR B C 1
ATOM 5513 O O . THR B 1 370 ? -26.173 50.200 130.595 1.00 16.98 370 THR B O 1
ATOM 5517 N N . ASN B 1 371 ? -25.502 52.344 130.196 1.00 17.96 371 ASN B N 1
ATOM 5518 C CA . ASN B 1 371 ? -24.136 52.191 130.693 1.00 15.78 371 ASN B CA 1
ATOM 5519 C C . ASN B 1 371 ? -23.932 53.058 131.944 1.00 16.86 371 ASN B C 1
ATOM 5520 O O . ASN B 1 371 ? -22.808 53.444 132.265 1.00 20.17 371 ASN B O 1
ATOM 5525 N N . THR B 1 372 ? -25.024 53.340 132.649 1.00 16.83 372 THR B N 1
ATOM 5526 C CA . THR B 1 372 ? -24.928 54.157 133.858 1.00 17.51 372 THR B CA 1
ATOM 5527 C C . THR B 1 372 ? -25.622 53.473 135.033 1.00 15.71 372 THR B C 1
ATOM 5528 O O . THR B 1 372 ? -26.843 53.488 135.155 1.00 24.81 372 THR B O 1
ATOM 5532 N N . ALA B 1 373 ? -24.807 52.871 135.888 1.00 19.73 373 ALA B N 1
ATOM 5533 C CA . ALA B 1 373 ? -25.182 52.292 137.161 1.00 20.57 373 ALA B CA 1
ATOM 5534 C C . ALA B 1 373 ? -25.123 53.308 138.303 1.00 21.21 373 ALA B C 1
ATOM 5535 O O . ALA B 1 373 ? -24.018 53.850 138.493 1.00 22.61 373 ALA B O 1
ATOM 5537 N N . TYR B 1 374 ? -26.211 53.539 139.024 1.00 19.28 374 TYR B N 1
ATOM 5538 C CA . TYR B 1 374 ? -27.454 52.798 138.924 1.00 17.18 374 TYR B CA 1
ATOM 5539 C C . TYR B 1 374 ? -28.635 53.535 138.314 1.00 20.39 374 TYR B C 1
ATOM 5540 O O . TYR B 1 374 ? -29.777 53.058 138.461 1.00 22.20 374 TYR B O 1
ATOM 5549 N N . GLU B 1 375 ? -28.422 54.665 137.641 1.00 20.79 375 GLU B N 1
ATOM 5550 C CA . GLU B 1 375 ? -29.570 55.445 137.167 1.00 20.28 375 GLU B CA 1
ATOM 5551 C C . GLU B 1 375 ? -30.515 54.647 136.278 1.00 23.56 375 GLU B C 1
ATOM 5552 O O . GLU B 1 375 ? -31.743 54.777 136.341 1.00 22.93 375 GLU B O 1
ATOM 5558 N N . GLY B 1 376 ? -29.966 53.785 135.416 1.00 22.41 376 GLY B N 1
ATOM 5559 C CA . GLY B 1 376 ? -30.807 53.046 134.489 1.00 16.22 376 GLY B CA 1
ATOM 5560 C C . GLY B 1 376 ? -31.447 51.819 135.089 1.00 19.66 376 GLY B C 1
ATOM 5561 O O . GLY B 1 376 ? -32.278 51.150 134.447 1.00 17.68 37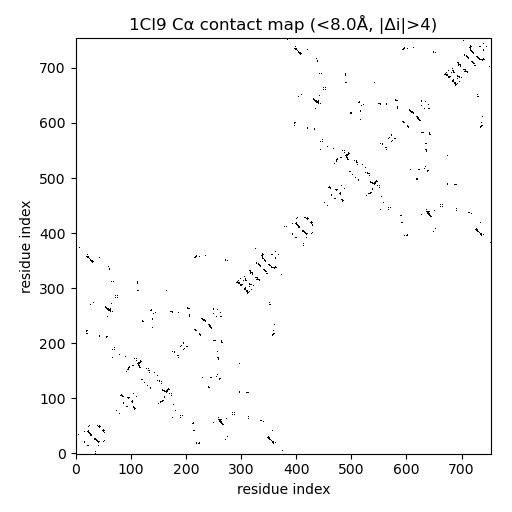6 GLY B O 1
ATOM 5562 N N . MET B 1 377 ? -31.075 51.482 136.322 1.00 21.17 377 MET B N 1
ATOM 5563 C CA . MET B 1 377 ? -31.697 50.363 137.014 1.00 20.88 377 MET B CA 1
ATOM 5564 C C . MET B 1 377 ? -32.826 50.845 137.914 1.00 25.45 377 MET B C 1
ATOM 5565 O O . MET B 1 377 ? -33.939 50.320 137.897 1.00 22.21 377 MET B O 1
ATOM 5570 N N . SER B 1 378 ? -32.534 51.850 138.736 1.00 24.71 378 SER B N 1
ATOM 5571 C CA . SER B 1 378 ? -33.514 52.226 139.752 1.00 24.71 378 SER B CA 1
ATOM 5572 C C . SER B 1 378 ? -33.679 53.732 139.871 1.00 23.33 378 SER B C 1
ATOM 5573 O O . SER B 1 378 ? -34.540 54.198 140.621 1.00 35.02 378 SER B O 1
ATOM 5576 N N . GLY B 1 379 ? -32.899 54.540 139.167 1.00 30.08 379 GLY B N 1
ATOM 5577 C CA . GLY B 1 379 ? -32.999 55.981 139.306 1.00 28.77 379 GLY B CA 1
ATOM 5578 C C . GLY B 1 379 ? -34.223 56.622 138.687 1.00 25.00 379 GLY B C 1
ATOM 5579 O O . GLY B 1 379 ? -35.038 56.010 138.005 1.00 26.20 379 GLY B O 1
ATOM 5580 N N . PRO B 1 380 ? -34.380 57.923 138.935 1.00 33.99 380 PRO B N 1
ATOM 5581 C CA . PRO B 1 380 ? -35.462 58.720 138.361 1.00 30.93 380 PRO B CA 1
ATOM 5582 C C . PRO B 1 380 ? -35.665 58.487 136.865 1.00 25.35 380 PRO B C 1
ATOM 5583 O O . PRO B 1 380 ? -36.829 58.538 136.451 1.00 25.69 380 PRO B O 1
ATOM 5587 N N . LEU B 1 381 ? -34.613 58.240 136.094 1.00 30.32 381 LEU B N 1
ATOM 5588 C CA . LEU B 1 381 ? -34.767 57.900 134.682 1.00 31.51 381 LEU B CA 1
ATOM 5589 C C . LEU B 1 381 ? -35.858 56.856 134.450 1.00 32.26 381 LEU B C 1
ATOM 5590 O O . LEU B 1 381 ? -36.677 56.996 133.540 1.00 25.71 381 LEU B O 1
ATOM 5595 N N . THR B 1 382 ? -35.828 55.821 135.291 1.00 31.94 382 THR B N 1
ATOM 5596 C CA . THR B 1 382 ? -36.712 54.669 135.122 1.00 26.74 382 THR B CA 1
ATOM 5597 C C . THR B 1 382 ? -38.164 55.016 135.417 1.00 23.85 382 THR B C 1
ATOM 5598 O O . THR B 1 382 ? -39.074 54.586 134.701 1.00 21.15 382 THR B O 1
ATOM 5602 N N . ILE B 1 383 ? -38.422 55.800 136.463 1.00 22.87 383 ILE B N 1
ATOM 5603 C CA . ILE B 1 383 ? -39.793 56.236 136.731 1.00 26.04 383 ILE B CA 1
ATOM 5604 C C . ILE B 1 383 ? -40.313 57.211 135.676 1.00 22.91 383 ILE B C 1
ATOM 5605 O O . ILE B 1 383 ? -41.446 57.175 135.196 1.00 24.24 383 ILE B O 1
ATOM 5610 N N . ALA B 1 384 ? -39.458 58.149 135.277 1.00 23.91 384 ALA B N 1
ATOM 5611 C CA . ALA B 1 384 ? -39.844 59.098 134.241 1.00 29.64 384 ALA B CA 1
ATOM 5612 C C . ALA B 1 384 ? -40.185 58.403 132.930 1.00 29.66 384 ALA B C 1
ATOM 5613 O O . ALA B 1 384 ? -41.175 58.754 132.287 1.00 22.65 384 ALA B O 1
ATOM 5615 N N . LEU B 1 385 ? -39.370 57.430 132.520 1.00 27.23 385 LEU B N 1
ATOM 5616 C CA . LEU B 1 385 ? -39.686 56.763 131.253 1.00 22.96 385 LEU B CA 1
ATOM 5617 C C . LEU B 1 385 ? -40.957 55.941 131.391 1.00 26.46 385 LEU B C 1
ATOM 5618 O O . LEU B 1 385 ? -41.763 55.914 130.455 1.00 27.05 385 LEU B O 1
ATOM 5623 N N . ARG B 1 386 ? -41.160 55.282 132.533 1.00 25.94 386 ARG B N 1
ATOM 5624 C CA . ARG B 1 386 ? -42.361 54.450 132.688 1.00 21.82 386 ARG B CA 1
ATOM 5625 C C . ARG B 1 386 ? -43.623 55.307 132.608 1.00 21.88 386 ARG B C 1
ATOM 5626 O O . ARG B 1 386 ? -44.616 55.001 131.941 1.00 26.31 386 ARG B O 1
ATOM 5634 N N . ASP B 1 387 ? -43.559 56.432 133.321 1.00 31.19 387 ASP B N 1
ATOM 5635 C CA . ASP B 1 387 ? -44.665 57.390 133.315 1.00 32.09 387 ASP B CA 1
ATOM 5636 C C . ASP B 1 387 ? -44.901 57.907 131.902 1.00 30.00 387 ASP B C 1
ATOM 5637 O O . ASP B 1 387 ? -46.041 58.037 131.453 1.00 29.92 387 ASP B O 1
ATOM 5642 N N . ALA B 1 388 ? -43.823 58.209 131.173 1.00 24.96 388 ALA B N 1
ATOM 5643 C CA . ALA B 1 388 ? -44.030 58.677 129.797 1.00 24.70 388 ALA B CA 1
ATOM 5644 C C . ALA B 1 388 ? -44.798 57.654 128.969 1.00 28.43 388 ALA B C 1
ATOM 5645 O O . ALA B 1 388 ? -45.671 57.958 128.152 1.00 24.73 388 ALA B O 1
ATOM 5647 N N . VAL B 1 389 ? -44.499 56.365 129.158 1.00 26.67 389 VAL B N 1
ATOM 5648 C CA . VAL B 1 389 ? -45.153 55.325 128.375 1.00 20.58 389 VAL B CA 1
ATOM 5649 C C . VAL B 1 389 ? -46.640 55.293 128.666 1.00 22.69 389 VAL B C 1
ATOM 5650 O O . VAL B 1 389 ? -47.484 54.962 127.830 1.00 28.43 389 VAL B O 1
ATOM 5654 N N . TYR B 1 390 ? -47.038 55.613 129.896 1.00 23.38 390 TYR B N 1
ATOM 5655 C CA . TYR B 1 390 ? -48.464 55.471 130.167 1.00 24.27 390 TYR B CA 1
ATOM 5656 C C . TYR B 1 390 ? -49.194 56.808 130.153 1.00 29.57 390 TYR B C 1
ATOM 5657 O O . TYR B 1 390 ? -50.381 56.857 130.502 1.00 25.99 390 TYR B O 1
ATOM 5666 N N . ALA B 1 391 ? -48.543 57.910 129.786 1.00 31.41 391 ALA B N 1
ATOM 5667 C CA . ALA B 1 391 ? -49.272 59.186 129.856 1.00 31.52 391 ALA B CA 1
ATOM 5668 C C . ALA B 1 391 ? -50.163 59.357 128.633 1.00 45.02 391 ALA B C 1
ATOM 5669 O O . ALA B 1 391 ? -49.802 58.793 127.582 1.00 36.54 391 ALA B O 1
#

Secondary structure (DSSP, 8-state):
-HHHHHHHHHHHHHHHHTTS-SEEEEEEEETTEEEEEEEEEEEETTTTEE--TT-BEE-GGGHHHHHHHHHHHHHHHTSS-TTSBGGGT-TT---B-TTS-----BHHHHHHT-SS---HHHH-TTSHHHHHT---SSS--SS-HHHHHHHHHHSBPSS-TTS-----THHHHHHHHHHHHHTS-HHHHHIIIIIHHHT--S-BS--S-GGGBPPPEE--SSS-EE--TTEEEEPPTTS-SEEEE-GGGGG-TTS---TTT--EE-HHHHHHHHHHHHH-SSSS-HHHHHHHHS-SS-GGG-BTBTTEEE-SSSEEES-HHHHT-SSPTT-EEEEETTTEEEEEEGGGTEEEEEEESEETHHHHSHHHHHHHHHHT-/-HHHHHHHHHHHHHHHHTTS-SEEEEEEEETTEEEEEEEEEEEETTTTEE--TT-EEE-GGGHHHHHHHHHHHHHHTTSS-TTSBGGGT-TT-----TTS-----BHHHHHTT-SS---GGGT-TTSHHHHHT---SSS--SS-HHHHHHHHHTSPPSS-TTS-----THHHHHHHHHHHHHTS-HHHHHIIIIIHHHT--SEES--S-GGGBPPPEE--SSS-EEP-TTEEEE--TTS-SEEEE-GGGGG-TTSPP-TTT--EEEHHHHHHHHHHHHH-SSSS-HHHHHHHHS-SS-GGG-BTBTTEEE-SSSEEES-HHHHT-SSPTT-EEEEETTTEEEEEEGGGTEEEEEEESEETHHHHSHHHHHHHHHHH-

Nearest PDB structures (foldseek):
  1ci9-assembly1_A  TM=1.003E+00  e=4.413E-83  Burkholderia gladioli
  7atl-assembly1_AAA  TM=9.876E-01  e=3.917E-54  uncultured bacterium pCosCE1
  7v1y-assembly1_B  TM=7.271E-01  e=4.234E-20  Homo sapiens
  7v21-assembly1_C  TM=7.342E-01  e=6.704E-19  Homo sapiens
  7v1z-assembly1_A  TM=7.202E-01  e=3.678E-19  Homo sapiens

InterPro domains:
  IPR001466 Beta-lactamase-related [PF00144] (22-385)
  IPR012338 Beta-lactamase/transpeptidase-like [G3DSA:3.40.710.10] (1-392)
  IPR012338 Beta-lactamase/transpeptidase-like [SSF56601] (17-390)
  IPR023650 Beta-lactamase, class-A active site [PS00146] (71-86)
  IPR050789 Diverse Enzymatic Activities [PTHR43283] (17-389)